Protein AF-A0A177B8I1-F1 (afdb_monomer)

InterPro domains:
  IPR033192 Outer dynein arm-docking complex subunit 3 [PTHR46518] (10-531)

Structure (mmCIF, N/CA/C/O backbone):
data_AF-A0A177B8I1-F1
#
_entry.id   AF-A0A177B8I1-F1
#
loop_
_atom_site.group_PDB
_atom_site.id
_atom_site.type_symbol
_atom_site.label_atom_id
_atom_site.label_alt_id
_atom_site.label_comp_id
_atom_site.label_asym_id
_atom_site.label_entity_id
_atom_site.label_seq_id
_atom_site.pdbx_PDB_ins_code
_atom_site.Cartn_x
_atom_site.Cartn_y
_atom_site.Cartn_z
_atom_site.occupancy
_atom_site.B_iso_or_equiv
_atom_site.auth_seq_id
_atom_site.auth_comp_id
_atom_site.auth_asym_id
_atom_site.auth_atom_id
_atom_site.pdbx_PDB_model_num
ATOM 1 N N . MET A 1 1 ? -102.231 37.645 152.349 1.00 47.62 1 MET A N 1
ATOM 2 C CA . MET A 1 1 ? -101.319 37.642 151.177 1.00 47.62 1 MET A CA 1
ATOM 3 C C . MET A 1 1 ? -100.326 36.458 151.136 1.00 47.62 1 MET A C 1
ATOM 5 O O . MET A 1 1 ? -99.323 36.557 150.443 1.00 47.62 1 MET A O 1
ATOM 9 N N . SER A 1 2 ? -100.588 35.316 151.796 1.00 53.34 2 SER A N 1
ATOM 10 C CA . SER A 1 2 ? -99.639 34.175 151.809 1.00 53.34 2 SER A CA 1
ATOM 11 C C . SER A 1 2 ? -99.959 33.073 150.774 1.00 53.34 2 SER A C 1
ATOM 13 O O . SER A 1 2 ? -99.051 32.475 150.206 1.00 53.34 2 SER A O 1
ATOM 15 N N . ASN A 1 3 ? -101.238 32.860 150.429 1.00 55.94 3 ASN A N 1
ATOM 16 C CA . ASN A 1 3 ? -101.653 31.723 149.586 1.00 55.94 3 ASN A CA 1
ATOM 17 C C . ASN A 1 3 ? -101.372 31.876 148.077 1.00 55.94 3 ASN A C 1
ATOM 19 O O . ASN A 1 3 ? -101.178 30.876 147.391 1.00 55.94 3 ASN A O 1
ATOM 23 N N . THR A 1 4 ? -101.290 33.097 147.540 1.00 59.88 4 THR A N 1
ATOM 24 C CA . THR A 1 4 ? -101.084 33.319 146.093 1.00 59.88 4 THR A CA 1
ATOM 25 C C . THR A 1 4 ? -99.633 33.100 145.658 1.00 59.88 4 THR A C 1
ATOM 27 O O . THR A 1 4 ? -99.388 32.581 144.574 1.00 59.88 4 THR A O 1
ATOM 30 N N . LYS A 1 5 ? -98.654 33.430 146.516 1.00 60.97 5 LYS A N 1
ATOM 31 C CA . LYS A 1 5 ? -97.228 33.179 146.235 1.00 60.97 5 LYS A CA 1
ATOM 32 C C . LYS A 1 5 ? -96.884 31.691 146.293 1.00 60.97 5 LYS A C 1
ATOM 34 O O . LYS A 1 5 ? -96.069 31.237 145.497 1.00 60.97 5 LYS A O 1
ATOM 39 N N . LEU A 1 6 ? -97.528 30.938 147.187 1.00 66.31 6 LEU A N 1
ATOM 40 C CA . LEU A 1 6 ? -97.308 29.498 147.311 1.00 66.31 6 LEU A CA 1
ATOM 41 C C . LEU A 1 6 ? -97.812 28.741 146.071 1.00 66.31 6 LEU A C 1
ATOM 43 O O . LEU A 1 6 ? -97.092 27.900 145.550 1.00 66.31 6 LEU A O 1
ATOM 47 N N . SER A 1 7 ? -98.986 29.099 145.537 1.00 69.19 7 SER A N 1
ATOM 48 C CA . SER A 1 7 ? -99.548 28.477 144.324 1.00 69.19 7 SER A CA 1
ATOM 49 C C . SER A 1 7 ? -98.682 28.704 143.072 1.00 69.19 7 SER A C 1
ATOM 51 O O . SER A 1 7 ? -98.371 27.760 142.347 1.00 69.19 7 SER A O 1
ATOM 53 N N . VAL A 1 8 ? -98.190 29.933 142.866 1.00 73.94 8 VAL A N 1
ATOM 54 C CA . VAL A 1 8 ? -97.288 30.261 141.742 1.00 73.94 8 VAL A CA 1
ATOM 55 C C . VAL A 1 8 ? -95.940 29.542 141.872 1.00 73.94 8 VAL A C 1
ATOM 57 O O . VAL A 1 8 ? -95.380 29.088 140.876 1.00 73.94 8 VAL A O 1
ATOM 60 N N . LEU A 1 9 ? -95.419 29.395 143.095 1.00 71.88 9 LEU A N 1
ATOM 61 C CA . LEU A 1 9 ? -94.198 28.625 143.349 1.00 71.88 9 LEU A CA 1
ATOM 62 C C . LEU A 1 9 ? -94.399 27.127 143.095 1.00 71.88 9 LEU A C 1
ATOM 64 O O . LEU A 1 9 ? -93.508 26.493 142.538 1.00 71.88 9 LEU A O 1
ATOM 68 N N . VAL A 1 10 ? -95.560 26.568 143.445 1.00 76.62 10 VAL A N 1
ATOM 69 C CA . VAL A 1 10 ? -95.892 25.161 143.171 1.00 76.62 10 VAL A CA 1
ATOM 70 C C . VAL A 1 10 ? -96.013 24.908 141.667 1.00 76.62 10 VAL A C 1
ATOM 72 O O . VAL A 1 10 ? -95.367 23.985 141.176 1.00 76.62 10 VAL A O 1
ATOM 75 N N . GLN A 1 11 ? -96.719 25.761 140.915 1.00 78.19 11 GLN A N 1
ATOM 76 C CA . GLN A 1 11 ? -96.788 25.656 139.449 1.00 78.19 11 GLN A CA 1
ATOM 77 C C . GLN A 1 11 ? -95.408 25.779 138.794 1.00 78.19 11 GLN A C 1
ATOM 79 O O . GLN A 1 11 ? -95.063 24.978 137.930 1.00 78.19 11 GLN A O 1
ATOM 84 N N . LYS A 1 12 ? -94.569 26.719 139.248 1.00 78.12 12 LYS A N 1
ATOM 85 C CA . LYS A 1 12 ? -93.207 26.889 138.720 1.00 78.12 12 LYS A CA 1
ATOM 86 C C . LYS A 1 12 ? -92.298 25.705 139.059 1.00 78.12 12 LYS A C 1
ATOM 88 O O . LYS A 1 12 ? -91.465 25.315 138.246 1.00 78.12 12 LYS A O 1
ATOM 93 N N . CYS A 1 13 ? -92.478 25.091 140.228 1.00 78.75 13 CYS A N 1
ATOM 94 C CA . CYS A 1 13 ? -91.818 23.838 140.588 1.00 78.75 13 CYS A CA 1
ATOM 95 C C . CYS A 1 13 ? -92.306 22.658 139.735 1.00 78.75 13 CYS A C 1
ATOM 97 O O . CYS A 1 13 ? -91.494 21.821 139.354 1.00 78.75 13 CYS A O 1
ATOM 99 N N . GLU A 1 14 ? -93.596 22.573 139.408 1.00 81.00 14 GLU A N 1
ATOM 100 C CA . GLU A 1 14 ? -94.132 21.541 138.512 1.00 81.00 14 GLU A CA 1
ATOM 101 C C . GLU A 1 14 ? -93.673 21.723 137.061 1.00 81.00 14 GLU A C 1
ATOM 103 O O . GLU A 1 14 ? -93.319 20.743 136.407 1.00 81.00 14 GLU A O 1
ATOM 108 N N . GLU A 1 15 ? -93.604 22.958 136.564 1.00 81.88 15 GLU A N 1
ATOM 109 C CA . GLU A 1 15 ? -93.027 23.276 135.255 1.00 81.88 15 GLU A CA 1
ATOM 110 C C . GLU A 1 15 ? -91.533 22.949 135.200 1.00 81.88 15 GLU A C 1
ATOM 112 O O . GLU A 1 15 ? -91.078 22.330 134.239 1.00 81.88 15 GLU A O 1
ATOM 117 N N . LEU A 1 16 ? -90.767 23.293 136.244 1.00 82.25 16 LEU A N 1
ATOM 118 C CA . LEU A 1 16 ? -89.354 22.918 136.348 1.00 82.25 16 LEU A CA 1
ATOM 119 C C . LEU A 1 16 ? -89.175 21.399 136.420 1.00 82.25 16 LEU A C 1
ATOM 121 O O . LEU A 1 16 ? -88.268 20.881 135.776 1.00 82.25 16 LEU A O 1
ATOM 125 N N . LYS A 1 17 ? -90.058 20.678 137.122 1.00 80.81 17 LYS A N 1
ATOM 126 C CA . LYS A 1 17 ? -90.071 19.207 137.133 1.00 80.81 17 LYS A CA 1
ATOM 127 C C . LYS A 1 17 ? -90.375 18.633 135.750 1.00 80.81 17 LYS A C 1
ATOM 129 O O . LYS A 1 17 ? -89.645 17.761 135.300 1.00 80.81 17 LYS A O 1
ATOM 134 N N . LYS A 1 18 ? -91.389 19.140 135.039 1.00 84.06 18 LYS A N 1
ATOM 135 C CA . LYS A 1 18 ? -91.698 18.716 133.659 1.00 84.06 18 LYS A CA 1
ATOM 136 C C . LYS A 1 18 ? -90.541 19.009 132.704 1.00 84.06 18 LYS A C 1
ATOM 138 O O . LYS A 1 18 ? -90.210 18.163 131.882 1.00 84.06 18 LYS A O 1
ATOM 143 N N . LYS A 1 19 ? -89.890 20.168 132.842 1.00 84.06 19 LYS A N 1
ATOM 144 C CA . LYS A 1 19 ? -88.705 20.532 132.055 1.00 84.06 19 LYS A CA 1
ATOM 145 C C . LYS A 1 19 ? -87.503 19.647 132.386 1.00 84.06 19 LYS A C 1
ATOM 147 O O . LYS A 1 19 ? -86.790 19.262 131.469 1.00 84.06 19 LYS A O 1
ATOM 152 N N . MET A 1 20 ? -87.300 19.289 133.656 1.00 82.69 20 MET A N 1
ATOM 153 C CA . MET A 1 20 ? -86.293 18.302 134.059 1.00 82.69 20 MET A CA 1
ATOM 154 C C . MET A 1 20 ? -86.569 16.944 133.419 1.00 82.69 20 MET A C 1
ATOM 156 O O . MET A 1 20 ? -85.675 16.406 132.785 1.00 82.69 20 MET A O 1
ATOM 160 N N . VAL A 1 21 ? -87.803 16.440 133.503 1.00 84.75 21 VAL A N 1
ATOM 161 C CA . VAL A 1 21 ? -88.192 15.153 132.902 1.00 84.75 21 VAL A CA 1
ATOM 162 C C . VAL A 1 21 ? -88.019 15.170 131.381 1.00 84.75 21 VAL A C 1
ATOM 164 O O . VAL A 1 21 ? -87.551 14.188 130.815 1.00 84.75 21 VAL A O 1
ATOM 167 N N . LEU A 1 22 ? -88.334 16.285 130.712 1.00 85.81 22 LEU A N 1
ATOM 168 C CA . LEU A 1 22 ? -88.109 16.435 129.273 1.00 85.81 22 LEU A CA 1
ATOM 169 C C . LEU A 1 22 ? -86.611 16.453 128.936 1.00 85.81 22 LEU A C 1
ATOM 171 O O . LEU A 1 22 ? -86.190 15.727 128.048 1.00 85.81 22 LEU A O 1
ATOM 175 N N . MET A 1 23 ? -85.792 17.214 129.674 1.00 85.44 23 MET A N 1
ATOM 176 C CA . MET A 1 23 ? -84.340 17.234 129.455 1.00 85.44 23 MET A CA 1
ATOM 177 C C . MET A 1 23 ? -83.677 15.898 129.799 1.00 85.44 23 MET A C 1
ATOM 179 O O . MET A 1 23 ? -82.698 15.525 129.163 1.00 85.44 23 MET A O 1
ATOM 183 N N . GLU A 1 24 ? -84.186 15.167 130.789 1.00 84.06 24 GLU A N 1
ATOM 184 C CA . GLU A 1 24 ? -83.748 13.806 131.103 1.00 84.06 24 GLU A CA 1
ATOM 185 C C . GLU A 1 24 ? -84.163 12.823 130.003 1.00 84.06 24 GLU A C 1
ATOM 187 O O . GLU A 1 24 ? -83.359 11.970 129.629 1.00 84.06 24 GLU A O 1
ATOM 192 N N . GLY A 1 25 ? -85.365 12.978 129.439 1.00 87.12 25 GLY A N 1
ATOM 193 C CA . GLY A 1 25 ? -85.848 12.228 128.280 1.00 87.12 25 GLY A CA 1
ATOM 194 C C . GLY A 1 25 ? -85.022 12.490 127.022 1.00 87.12 25 GLY A C 1
ATOM 195 O O . GLY A 1 25 ? -84.563 11.539 126.397 1.00 87.12 25 GLY A O 1
ATOM 196 N N . ASP A 1 26 ? -84.746 13.755 126.704 1.00 85.88 26 ASP A N 1
ATOM 197 C CA . ASP A 1 26 ? -83.891 14.153 125.585 1.00 85.88 26 ASP A CA 1
ATOM 198 C C . ASP A 1 26 ? -82.463 13.662 125.801 1.00 85.88 26 ASP A C 1
ATOM 200 O O . ASP A 1 26 ? -81.885 13.039 124.918 1.00 85.88 26 ASP A O 1
ATOM 204 N N . ARG A 1 27 ? -81.889 13.859 126.996 1.00 85.12 27 ARG A N 1
ATOM 205 C CA . ARG A 1 27 ? -80.549 13.357 127.330 1.00 85.12 27 ARG A CA 1
ATOM 206 C C . ARG A 1 27 ? -80.482 11.840 127.164 1.00 85.12 27 ARG A C 1
ATOM 208 O O . ARG A 1 27 ? -79.514 11.341 126.596 1.00 85.12 27 ARG A O 1
ATOM 215 N N . LYS A 1 28 ? -81.509 11.113 127.609 1.00 89.12 28 LYS A N 1
ATOM 216 C CA . LYS A 1 28 ? -81.622 9.665 127.424 1.00 89.12 28 LYS A CA 1
ATOM 217 C C . LYS A 1 28 ? -81.741 9.289 125.943 1.00 89.12 28 LYS A C 1
ATOM 219 O O . LYS A 1 28 ? -80.980 8.439 125.502 1.00 89.12 28 LYS A O 1
ATOM 224 N N . ALA A 1 29 ? -82.588 9.961 125.165 1.00 85.62 29 ALA A N 1
ATOM 225 C CA . ALA A 1 29 ? -82.744 9.726 123.730 1.00 85.62 29 ALA A CA 1
ATOM 226 C C . ALA A 1 29 ? -81.465 10.047 122.934 1.00 85.62 29 ALA A C 1
ATOM 228 O O . ALA A 1 29 ? -81.100 9.296 122.036 1.00 85.62 29 ALA A O 1
ATOM 229 N N . PHE A 1 30 ? -80.736 11.112 123.286 1.00 87.12 30 PHE A N 1
ATOM 230 C CA . PHE A 1 30 ? -79.438 11.445 122.693 1.00 87.12 30 PHE A CA 1
ATOM 231 C C . PHE A 1 30 ? -78.379 10.385 123.010 1.00 87.12 30 PHE A C 1
ATOM 233 O O . PHE A 1 30 ? -77.627 9.998 122.114 1.00 87.12 30 PHE A O 1
ATOM 240 N N . TYR A 1 31 ? -78.317 9.889 124.252 1.00 88.94 31 TYR A N 1
ATOM 241 C CA . TYR A 1 31 ? -77.415 8.788 124.597 1.00 88.94 31 TYR A CA 1
ATOM 242 C C . TYR A 1 31 ? -77.803 7.491 123.891 1.00 88.94 31 TYR A C 1
ATOM 244 O O . TYR A 1 31 ? -76.930 6.836 123.335 1.00 88.94 31 TYR A O 1
ATOM 252 N N . GLU A 1 32 ? -79.088 7.140 123.854 1.00 89.06 32 GLU A N 1
ATOM 253 C CA . GLU A 1 32 ? -79.581 5.946 123.164 1.00 89.06 32 GLU A CA 1
ATOM 254 C C . GLU A 1 32 ? -79.345 6.026 121.649 1.00 89.06 32 GLU A C 1
ATOM 256 O O . GLU A 1 32 ? -78.903 5.046 121.053 1.00 89.06 32 GLU A O 1
ATOM 261 N N . ASN A 1 33 ? -79.546 7.192 121.025 1.00 89.31 33 ASN A N 1
ATOM 262 C CA . ASN A 1 33 ? -79.252 7.401 119.607 1.00 89.31 33 ASN A CA 1
ATOM 263 C C . ASN A 1 33 ? -77.741 7.362 119.324 1.00 89.31 33 ASN A C 1
ATOM 265 O O . ASN A 1 33 ? -77.325 6.753 118.345 1.00 89.31 33 ASN A O 1
ATOM 269 N N . SER A 1 34 ? -76.906 7.940 120.197 1.00 88.56 34 SER A N 1
ATOM 270 C CA . SER A 1 34 ? -75.441 7.865 120.082 1.00 88.56 34 SER A CA 1
ATOM 271 C C . SER A 1 34 ? -74.924 6.434 120.262 1.00 88.56 34 SER A C 1
ATOM 273 O O . SER A 1 34 ? -74.104 5.974 119.473 1.00 88.56 34 SER A O 1
ATOM 275 N N . GLU A 1 35 ? -75.437 5.686 121.242 1.00 89.94 35 GLU A N 1
ATOM 276 C CA . GLU A 1 35 ? -75.142 4.259 121.431 1.00 89.94 35 GLU A CA 1
ATOM 277 C C . GLU A 1 35 ? -75.588 3.435 120.215 1.00 89.94 35 GLU A C 1
ATOM 279 O O . GLU A 1 35 ? -74.847 2.573 119.730 1.00 89.94 35 GLU A O 1
ATOM 284 N N . TRP A 1 36 ? -76.770 3.727 119.667 1.00 90.38 36 TRP A N 1
ATOM 285 C CA . TRP A 1 36 ? -77.280 3.073 118.465 1.00 90.38 36 TRP A CA 1
ATOM 286 C C . TRP A 1 36 ? -76.425 3.383 117.227 1.00 90.38 36 TRP A C 1
ATOM 288 O O . TRP A 1 36 ? -76.052 2.461 116.497 1.00 90.38 36 TRP A O 1
ATOM 298 N N . GLU A 1 37 ? -76.038 4.642 117.009 1.00 90.81 37 GLU A N 1
ATOM 299 C CA . GLU A 1 37 ? -75.135 5.047 115.927 1.00 90.81 37 GLU A CA 1
ATOM 300 C C . GLU A 1 37 ? -73.736 4.453 116.097 1.00 90.81 37 GLU A C 1
ATOM 302 O O . GLU A 1 37 ? -73.157 3.958 115.130 1.00 90.81 37 GLU A O 1
ATOM 307 N N . GLN A 1 38 ? -73.197 4.417 117.317 1.00 90.50 38 GLN A N 1
ATOM 308 C CA . GLN A 1 38 ? -71.925 3.757 117.611 1.00 90.50 38 GLN A CA 1
ATOM 309 C C . GLN A 1 38 ? -71.992 2.260 117.320 1.00 90.50 38 GLN A C 1
ATOM 311 O O . GLN A 1 38 ? -71.050 1.706 116.750 1.00 90.50 38 GLN A O 1
ATOM 316 N N . LYS A 1 39 ? -73.097 1.596 117.669 1.00 92.88 39 LYS A N 1
ATOM 317 C CA . LYS A 1 39 ? -73.315 0.183 117.349 1.00 92.88 39 LYS A CA 1
ATOM 318 C C . LYS A 1 39 ? -73.403 -0.032 115.839 1.00 92.88 39 LYS A C 1
ATOM 320 O O . LYS A 1 39 ? -72.688 -0.877 115.306 1.00 92.88 39 LYS A O 1
ATOM 325 N N . LYS A 1 40 ? -74.172 0.798 115.130 1.00 94.12 40 LYS A N 1
ATOM 326 C CA . LYS A 1 40 ? -74.269 0.776 113.664 1.00 94.12 40 LYS A CA 1
ATOM 327 C C . LYS A 1 40 ? -72.909 1.012 112.998 1.00 94.12 40 LYS A C 1
ATOM 329 O O . LYS A 1 40 ? -72.572 0.306 112.051 1.00 94.12 40 LYS A O 1
ATOM 334 N N . ASN A 1 41 ? -72.105 1.943 113.509 1.00 91.19 41 ASN A N 1
ATOM 335 C CA . ASN A 1 41 ? -70.758 2.227 113.012 1.00 91.19 41 ASN A CA 1
ATOM 336 C C . ASN A 1 41 ? -69.775 1.081 113.302 1.00 91.19 41 ASN A C 1
ATOM 338 O O . ASN A 1 41 ? -68.964 0.723 112.448 1.00 91.19 41 ASN A O 1
ATOM 342 N N . LYS A 1 42 ? -69.860 0.441 114.474 1.00 94.44 42 LYS A N 1
ATOM 343 C CA . LYS A 1 42 ? -69.093 -0.781 114.776 1.00 94.44 42 LYS A CA 1
ATOM 344 C C . LYS A 1 42 ? -69.463 -1.920 113.819 1.00 94.44 42 LYS A C 1
ATOM 346 O O . LYS A 1 42 ? -68.570 -2.613 113.322 1.00 94.44 42 LYS A O 1
ATOM 351 N N . ASP A 1 43 ? -70.744 -2.069 113.492 1.00 93.50 43 ASP A N 1
ATOM 352 C CA . ASP A 1 43 ? -71.223 -3.070 112.535 1.00 93.50 43 ASP A CA 1
ATOM 353 C C . ASP A 1 43 ? -70.767 -2.765 111.099 1.00 93.50 43 ASP A C 1
ATOM 355 O O . ASP A 1 43 ? -70.348 -3.675 110.378 1.00 93.50 43 ASP A O 1
ATOM 359 N N . THR A 1 44 ? -70.789 -1.500 110.658 1.00 94.00 44 THR A N 1
ATOM 360 C CA . THR A 1 44 ? -70.296 -1.118 109.320 1.00 94.00 44 THR A CA 1
ATOM 361 C C . THR A 1 44 ? -68.789 -1.310 109.195 1.00 94.00 44 THR A C 1
ATOM 363 O O . THR A 1 44 ? -68.344 -1.882 108.199 1.00 94.00 44 THR A O 1
ATOM 366 N N . ILE A 1 45 ? -68.000 -0.933 110.207 1.00 93.38 45 ILE A N 1
ATOM 367 C CA . ILE A 1 45 ? -66.553 -1.197 110.247 1.00 93.38 45 ILE A CA 1
ATOM 368 C C . ILE A 1 45 ? -66.282 -2.703 110.182 1.00 93.38 45 ILE A C 1
ATOM 370 O O . ILE A 1 45 ? -65.408 -3.138 109.431 1.00 93.38 45 ILE A O 1
ATOM 374 N N . SER A 1 46 ? -67.046 -3.514 110.915 1.00 93.12 46 SER A N 1
ATOM 375 C CA . SER A 1 46 ? -66.902 -4.974 110.889 1.00 93.12 46 SER A CA 1
ATOM 376 C C . SER A 1 46 ? -67.208 -5.547 109.501 1.00 93.12 46 SER A C 1
ATOM 378 O O . SER A 1 46 ? -66.423 -6.335 108.973 1.00 93.12 46 SER A O 1
ATOM 380 N N . LYS A 1 47 ? -68.281 -5.080 108.849 1.00 93.50 47 LYS A N 1
ATOM 381 C CA . LYS A 1 47 ? -68.616 -5.453 107.463 1.00 93.50 47 LYS A CA 1
ATOM 382 C C . LYS A 1 47 ? -67.531 -5.031 106.468 1.00 93.50 47 LYS A C 1
ATOM 384 O O . LYS A 1 47 ? -67.180 -5.813 105.590 1.00 93.50 47 LYS A O 1
ATOM 389 N N . LEU A 1 48 ? -66.974 -3.825 106.599 1.00 93.06 48 LEU A N 1
ATOM 390 C CA . LEU A 1 48 ? -65.892 -3.342 105.734 1.00 93.06 48 LEU A CA 1
ATOM 391 C C . LEU A 1 48 ? -64.602 -4.140 105.931 1.00 93.06 48 LEU A C 1
ATOM 393 O O . LEU A 1 48 ? -63.953 -4.484 104.949 1.00 93.06 48 LEU A O 1
ATOM 397 N N . ARG A 1 49 ? -64.254 -4.499 107.171 1.00 93.56 49 ARG A N 1
ATOM 398 C CA . ARG A 1 49 ? -63.110 -5.379 107.461 1.00 93.56 49 ARG A CA 1
ATOM 399 C C . ARG A 1 49 ? -63.296 -6.768 106.859 1.00 93.56 49 ARG A C 1
ATOM 401 O O . ARG A 1 49 ? -62.341 -7.315 106.314 1.00 93.56 49 ARG A O 1
ATOM 408 N N . MET A 1 50 ? -64.512 -7.316 106.912 1.00 93.25 50 MET A N 1
ATOM 409 C CA . MET A 1 50 ? -64.835 -8.585 106.251 1.00 93.25 50 MET A CA 1
ATOM 410 C C . MET A 1 50 ? -64.684 -8.484 104.733 1.00 93.25 50 MET A C 1
ATOM 412 O O . MET A 1 50 ? -63.950 -9.282 104.161 1.00 93.25 50 MET A O 1
ATOM 416 N N . LYS A 1 51 ? -65.259 -7.452 104.099 1.00 93.56 51 LYS A N 1
ATOM 417 C CA . LYS A 1 51 ? -65.101 -7.207 102.654 1.00 93.56 51 LYS A CA 1
ATOM 418 C C . LYS A 1 51 ? -63.647 -6.979 102.247 1.00 93.56 51 LYS A C 1
ATOM 420 O O . LYS A 1 51 ? -63.215 -7.472 101.216 1.00 93.56 51 LYS A O 1
ATOM 425 N N . TYR A 1 52 ? -62.871 -6.253 103.049 1.00 92.00 52 TYR A N 1
ATOM 426 C CA . TYR A 1 52 ? -61.447 -6.055 102.788 1.00 92.00 52 TYR A CA 1
ATOM 427 C C . TYR A 1 52 ? -60.681 -7.380 102.850 1.00 92.00 52 TYR A C 1
ATOM 429 O O . TYR A 1 52 ? -59.887 -7.670 101.958 1.00 92.00 52 TYR A O 1
ATOM 437 N N . LYS A 1 53 ? -60.952 -8.212 103.865 1.00 93.62 53 LYS A N 1
ATOM 438 C CA . LYS A 1 53 ? -60.357 -9.548 103.991 1.00 93.62 53 LYS A CA 1
ATOM 439 C C . LYS A 1 53 ? -60.746 -10.448 102.815 1.00 93.62 53 LYS A C 1
ATOM 441 O O . LYS A 1 53 ? -59.891 -11.156 102.297 1.00 93.62 53 LYS A O 1
ATOM 446 N N . GLU A 1 54 ? -61.997 -10.379 102.372 1.00 93.56 54 GLU A N 1
ATOM 447 C CA . GLU A 1 54 ? -62.508 -11.104 101.206 1.00 93.56 54 GLU A CA 1
ATOM 448 C C . GLU A 1 54 ? -61.828 -10.648 99.907 1.00 93.56 54 GLU A C 1
ATOM 450 O O . GLU A 1 54 ? -61.318 -11.475 99.161 1.00 93.56 54 GLU A O 1
ATOM 455 N N . ILE A 1 55 ? -61.720 -9.338 99.659 1.00 91.56 55 ILE A N 1
ATOM 456 C CA . ILE A 1 55 ? -61.018 -8.791 98.485 1.00 91.56 55 ILE A CA 1
ATOM 457 C C . ILE A 1 55 ? -59.531 -9.157 98.515 1.00 91.56 55 ILE A C 1
ATOM 459 O O . ILE A 1 55 ? -58.963 -9.506 97.480 1.00 91.56 55 ILE A O 1
ATOM 463 N N . TYR A 1 56 ? -58.893 -9.104 99.685 1.00 88.94 56 TYR A N 1
ATOM 464 C CA . TYR A 1 56 ? -57.499 -9.507 99.847 1.00 88.94 56 TYR A CA 1
ATOM 465 C C . TYR A 1 56 ? -57.308 -10.999 99.551 1.00 88.94 56 TYR A C 1
ATOM 467 O O . TYR A 1 56 ? -56.374 -11.363 98.837 1.00 88.94 56 TYR A O 1
ATOM 475 N N . HIS A 1 57 ? -58.210 -11.852 100.046 1.00 89.56 57 HIS A N 1
ATOM 476 C CA . HIS A 1 57 ? -58.190 -13.286 99.769 1.00 89.56 57 HIS A CA 1
ATOM 477 C C . HIS A 1 57 ? -58.411 -13.567 98.279 1.00 89.56 57 HIS A C 1
ATOM 479 O O . HIS A 1 57 ? -57.561 -14.192 97.657 1.00 89.56 57 HIS A O 1
ATOM 485 N N . ASN A 1 58 ? -59.441 -12.968 97.674 1.00 89.50 58 ASN A N 1
ATOM 486 C CA . ASN A 1 58 ? -59.726 -13.081 96.243 1.00 89.50 58 ASN A CA 1
ATOM 487 C C . ASN A 1 58 ? -58.554 -12.605 95.372 1.00 89.50 58 ASN A C 1
ATOM 489 O O . ASN A 1 58 ? -58.267 -13.196 94.334 1.00 89.50 58 ASN A O 1
ATOM 493 N N . ARG A 1 59 ? -57.854 -11.536 95.774 1.00 86.06 59 ARG A N 1
ATOM 494 C CA . ARG A 1 59 ? -56.640 -11.080 95.085 1.00 86.06 59 ARG A CA 1
ATOM 495 C C . ARG A 1 59 ? -55.512 -12.101 95.220 1.00 86.06 59 ARG A C 1
ATOM 497 O O . ARG A 1 59 ? -54.857 -12.389 94.225 1.00 86.06 59 ARG A O 1
ATOM 504 N N . ALA A 1 60 ? -55.281 -12.635 96.417 1.00 85.50 60 ALA A N 1
ATOM 505 C CA . ALA A 1 60 ? -54.252 -13.644 96.647 1.00 85.50 60 ALA A CA 1
ATOM 506 C C . ALA A 1 60 ? -54.529 -14.934 95.857 1.00 85.50 60 ALA A C 1
ATOM 508 O O . ALA A 1 60 ? -53.606 -15.483 95.262 1.00 85.50 60 ALA A O 1
ATOM 509 N N . ASP A 1 61 ? -55.785 -15.374 95.792 1.00 87.50 61 ASP A N 1
ATOM 510 C CA . ASP A 1 61 ? -56.186 -16.572 95.053 1.00 87.50 61 ASP A CA 1
ATOM 511 C C . ASP A 1 61 ? -56.044 -16.374 93.542 1.00 87.50 61 ASP A C 1
ATOM 513 O O . ASP A 1 61 ? -55.483 -17.233 92.868 1.00 87.50 61 ASP A O 1
ATOM 517 N N . LYS A 1 62 ? -56.429 -15.205 93.008 1.00 85.38 62 LYS A N 1
ATOM 518 C CA . LYS A 1 62 ? -56.170 -14.858 91.600 1.00 85.38 62 LYS A CA 1
ATOM 519 C C . LYS A 1 62 ? -54.676 -14.796 91.278 1.00 85.38 62 LYS A C 1
ATOM 521 O O . LYS A 1 62 ? -54.264 -15.305 90.247 1.00 85.38 62 LYS A O 1
ATOM 526 N N . MET A 1 63 ? -53.848 -14.234 92.163 1.00 82.44 63 MET A N 1
ATOM 527 C CA . MET A 1 63 ? -52.392 -14.207 91.959 1.00 82.44 63 MET A CA 1
ATOM 528 C C . MET A 1 63 ? -51.761 -15.605 92.027 1.00 82.44 63 MET A C 1
ATOM 530 O O . MET A 1 63 ? -50.802 -15.868 91.307 1.00 82.44 63 MET A O 1
ATOM 534 N N . LYS A 1 64 ? -52.291 -16.511 92.860 1.00 83.62 64 LYS A N 1
ATOM 535 C CA . LYS A 1 64 ? -51.871 -17.921 92.878 1.00 83.62 64 LYS A CA 1
ATOM 536 C C . LYS A 1 64 ? -52.288 -18.652 91.606 1.00 83.62 64 LYS A C 1
ATOM 538 O O . LYS A 1 64 ? -51.447 -19.317 91.015 1.00 83.62 64 LYS A O 1
ATOM 543 N N . ALA A 1 65 ? -53.534 -18.481 91.164 1.00 84.31 65 ALA A N 1
ATOM 544 C CA . ALA A 1 65 ? -54.028 -19.065 89.920 1.00 84.31 65 ALA A CA 1
ATOM 545 C C . ALA A 1 65 ? -53.207 -18.583 88.711 1.00 84.31 65 ALA A C 1
ATOM 547 O O . ALA A 1 65 ? -52.770 -19.398 87.903 1.00 84.31 65 ALA A O 1
ATOM 548 N N . ASP A 1 66 ? -52.904 -17.283 88.633 1.00 83.62 66 ASP A N 1
ATOM 549 C CA . ASP A 1 66 ? -52.018 -16.722 87.608 1.00 83.62 66 ASP A CA 1
ATOM 550 C C . ASP A 1 66 ? -50.611 -17.340 87.677 1.00 83.62 66 ASP A C 1
ATOM 552 O O . ASP A 1 66 ? -50.050 -17.727 86.653 1.00 83.62 66 ASP A O 1
ATOM 556 N N . ALA A 1 67 ? -50.036 -17.486 88.876 1.00 81.38 67 ALA A N 1
ATOM 557 C CA . ALA A 1 67 ? -48.719 -18.098 89.055 1.00 81.38 67 ALA A CA 1
ATOM 558 C C . ALA A 1 67 ? -48.694 -19.588 88.661 1.00 81.38 67 ALA A C 1
ATOM 560 O O . ALA A 1 67 ? -47.705 -20.054 88.089 1.00 81.38 67 ALA A O 1
ATOM 561 N N . GLU A 1 68 ? -49.768 -20.333 88.929 1.00 83.19 68 GLU A N 1
ATOM 562 C CA . GLU A 1 68 ? -49.934 -21.727 88.503 1.00 83.19 68 GLU A CA 1
ATOM 563 C C . GLU A 1 68 ? -50.081 -21.839 86.981 1.00 83.19 68 GLU A C 1
ATOM 565 O O . GLU A 1 68 ? -49.389 -22.647 86.359 1.00 83.19 68 GLU A O 1
ATOM 570 N N . LEU A 1 69 ? -50.893 -20.978 86.360 1.00 82.94 69 LEU A N 1
ATOM 571 C CA . LEU A 1 69 ? -51.046 -20.917 84.903 1.00 82.94 69 LEU A CA 1
ATOM 572 C C . LEU A 1 69 ? -49.722 -20.591 84.202 1.00 82.94 69 LEU A C 1
ATOM 574 O O . LEU A 1 69 ? -49.354 -21.274 83.244 1.00 82.94 69 LEU A O 1
ATOM 578 N N . ILE A 1 70 ? -48.972 -19.604 84.703 1.00 82.50 70 ILE A N 1
ATOM 579 C CA . ILE A 1 70 ? -47.634 -19.256 84.199 1.00 82.50 70 ILE A CA 1
ATOM 580 C C . ILE A 1 70 ? -46.672 -20.439 84.385 1.00 82.50 70 ILE A C 1
ATOM 582 O O . ILE A 1 70 ? -45.912 -20.773 83.479 1.00 82.50 70 ILE A O 1
ATOM 586 N N . SER A 1 71 ? -46.713 -21.105 85.542 1.00 81.00 71 SER A N 1
ATOM 587 C CA . SER A 1 71 ? -45.850 -22.250 85.852 1.00 81.00 71 SER A CA 1
ATOM 588 C C . SER A 1 71 ? -46.091 -23.453 84.939 1.00 81.00 71 SER A C 1
ATOM 590 O O . SER A 1 71 ? -45.118 -24.125 84.585 1.00 81.00 71 SER A O 1
ATOM 592 N N . ASN A 1 72 ? -47.352 -23.720 84.591 1.00 83.06 72 ASN A N 1
ATOM 593 C CA . ASN A 1 72 ? -47.753 -24.828 83.726 1.00 83.06 72 ASN A CA 1
ATOM 594 C C . ASN A 1 72 ? -47.490 -24.515 82.249 1.00 83.06 72 ASN A C 1
ATOM 596 O O . ASN A 1 72 ? -46.987 -25.370 81.530 1.00 83.06 72 ASN A O 1
ATOM 600 N N . SER A 1 73 ? -47.769 -23.284 81.808 1.00 80.88 73 SER A N 1
ATOM 601 C CA . SER A 1 73 ? -47.565 -22.870 80.410 1.00 80.88 73 SER A CA 1
ATOM 602 C C . SER A 1 73 ? -46.082 -22.752 80.040 1.00 80.88 73 SER A C 1
ATOM 604 O O . SER A 1 73 ? -45.713 -22.984 78.897 1.00 80.88 73 SER A O 1
ATOM 606 N N . LEU A 1 74 ? -45.222 -22.414 81.009 1.00 79.44 74 LEU A N 1
ATOM 607 C CA . LEU A 1 74 ? -43.766 -22.307 80.841 1.00 79.44 74 LEU A CA 1
ATOM 608 C C . LEU A 1 74 ? -43.021 -23.498 81.464 1.00 79.44 74 LEU A C 1
ATOM 610 O O . LEU A 1 74 ? -41.912 -23.337 81.979 1.00 79.44 74 LEU A O 1
ATOM 614 N N . ALA A 1 75 ? -43.625 -24.689 81.474 1.00 79.31 75 ALA A N 1
ATOM 615 C CA . ALA A 1 75 ? -42.978 -25.889 82.006 1.00 79.31 75 ALA A CA 1
ATOM 616 C C . ALA A 1 75 ? -41.662 -26.208 81.271 1.00 79.31 75 ALA A C 1
ATOM 618 O O . ALA A 1 75 ? -40.668 -26.536 81.920 1.00 79.31 75 ALA A O 1
ATOM 619 N N . ASP A 1 76 ? -41.641 -25.999 79.954 1.00 81.56 76 ASP A N 1
ATOM 620 C CA . ASP A 1 76 ? -40.497 -26.292 79.082 1.00 81.56 76 ASP A CA 1
ATOM 621 C C . ASP A 1 76 ? -39.438 -25.170 79.057 1.00 81.56 76 ASP A C 1
ATOM 623 O O . ASP A 1 76 ? -38.340 -25.359 78.534 1.00 81.56 76 ASP A O 1
ATOM 627 N N . ALA A 1 77 ? -39.731 -24.002 79.647 1.00 78.50 77 ALA A N 1
ATOM 628 C CA . ALA A 1 77 ? -38.893 -22.800 79.590 1.00 78.50 77 ALA A CA 1
ATOM 629 C C . ALA A 1 77 ? -38.524 -22.286 81.003 1.00 78.50 77 ALA A C 1
ATOM 631 O O . ALA A 1 77 ? -39.122 -21.330 81.516 1.00 78.50 77 ALA A O 1
ATOM 632 N N . PRO A 1 78 ? -37.515 -22.891 81.664 1.00 77.00 78 PRO A N 1
ATOM 633 C CA . PRO A 1 78 ? -37.216 -22.639 83.076 1.00 77.00 78 PRO A CA 1
ATOM 634 C C . PRO A 1 78 ? -36.677 -21.229 83.366 1.00 77.00 78 PRO A C 1
ATOM 636 O O . PRO A 1 78 ? -36.870 -20.719 84.473 1.00 77.00 78 PRO A O 1
ATOM 639 N N . GLU A 1 79 ? -36.009 -20.584 82.407 1.00 77.25 79 GLU A N 1
ATOM 640 C CA . GLU A 1 79 ? -35.516 -19.207 82.563 1.00 77.25 79 GLU A CA 1
ATOM 641 C C . GLU A 1 79 ? -36.652 -18.186 82.490 1.00 77.25 79 GLU A C 1
ATOM 643 O O . GLU A 1 79 ? -36.756 -17.299 83.339 1.00 77.25 79 GLU A O 1
ATOM 648 N N . GLU A 1 80 ? -37.566 -18.364 81.540 1.00 74.94 80 GLU A N 1
ATOM 649 C CA . GLU A 1 80 ? -38.727 -17.493 81.370 1.00 74.94 80 GLU A CA 1
ATOM 650 C C . GLU A 1 80 ? -39.678 -17.607 82.561 1.00 74.94 80 GLU A C 1
ATOM 652 O O . GLU A 1 80 ? -40.125 -16.599 83.113 1.00 74.94 80 GLU A O 1
ATOM 657 N N . LYS A 1 81 ? -39.872 -18.827 83.066 1.00 77.88 81 LYS A N 1
ATOM 658 C CA . LYS A 1 81 ? -40.643 -19.102 84.281 1.00 77.88 81 LYS A CA 1
ATOM 659 C C . LYS A 1 81 ? -40.162 -18.301 85.498 1.00 77.88 81 LYS A C 1
ATOM 661 O O . LYS A 1 81 ? -40.983 -17.834 86.291 1.00 77.88 81 LYS A O 1
ATOM 666 N N . LYS A 1 82 ? -38.848 -18.091 85.657 1.00 78.38 82 LYS A N 1
ATOM 667 C CA . LYS A 1 82 ? -38.293 -17.272 86.755 1.00 78.38 82 LYS A CA 1
ATOM 668 C C . LYS A 1 82 ? -38.631 -15.788 86.594 1.00 78.38 82 LYS A C 1
ATOM 670 O O . LYS A 1 82 ? -38.936 -15.131 87.587 1.00 78.38 82 LYS A O 1
ATOM 675 N N . CYS A 1 83 ? -38.627 -15.271 85.367 1.00 76.25 83 CYS A N 1
ATOM 676 C CA . CYS A 1 83 ? -38.907 -13.863 85.072 1.00 76.25 83 CYS A CA 1
ATOM 677 C C . CYS A 1 83 ? -40.371 -13.456 85.321 1.00 76.25 83 CYS A C 1
ATOM 679 O O . CYS A 1 83 ? -40.646 -12.275 85.560 1.00 76.25 83 CYS A O 1
ATOM 681 N N . PHE A 1 84 ? -41.305 -14.413 85.284 1.00 78.50 84 PHE A N 1
ATOM 682 C CA . PHE A 1 84 ? -42.748 -14.147 85.351 1.00 78.50 84 PHE A CA 1
ATOM 683 C C . PHE A 1 84 ? -43.429 -14.579 86.663 1.00 78.50 84 PHE A C 1
ATOM 685 O O . PHE A 1 84 ? -44.594 -14.256 86.867 1.00 78.50 84 PHE A O 1
ATOM 692 N N . LYS A 1 85 ? -42.703 -15.206 87.604 1.00 72.69 85 LYS A N 1
ATOM 693 C CA . LYS A 1 85 ? -43.238 -15.793 88.856 1.00 72.69 85 LYS A CA 1
ATOM 694 C C . LYS A 1 85 ? -44.053 -14.838 89.752 1.00 72.69 85 LYS A C 1
ATOM 696 O O . LYS A 1 85 ? -44.900 -15.298 90.507 1.00 72.69 85 LYS A O 1
ATOM 701 N N . ASN A 1 86 ? -43.804 -13.529 89.669 1.00 75.31 86 ASN A N 1
ATOM 702 C CA . ASN A 1 86 ? -44.446 -12.508 90.511 1.00 75.31 86 ASN A CA 1
ATOM 703 C C . ASN A 1 86 ? -45.263 -11.478 89.707 1.00 75.31 86 ASN A C 1
ATOM 705 O O . ASN A 1 86 ? -45.601 -10.418 90.238 1.00 75.31 86 ASN A O 1
ATOM 709 N N . LYS A 1 87 ? -45.533 -11.738 88.422 1.00 80.75 87 LYS A N 1
ATOM 710 C CA . LYS A 1 87 ? -46.278 -10.818 87.553 1.00 80.75 87 LYS A CA 1
ATOM 711 C C . LYS A 1 87 ? -47.716 -11.308 87.357 1.00 80.75 87 LYS A C 1
ATOM 713 O O . LYS A 1 87 ? -47.927 -12.515 87.299 1.00 80.75 87 LYS A O 1
ATOM 718 N N . PRO A 1 88 ? -48.700 -10.397 87.249 1.00 81.38 88 PRO A N 1
ATOM 719 C CA . PRO A 1 88 ? -50.062 -10.782 86.888 1.00 81.38 88 PRO A CA 1
ATOM 720 C C . PRO A 1 88 ? -50.090 -11.353 85.463 1.00 81.38 88 PRO A C 1
ATOM 722 O O . PRO A 1 88 ? -49.300 -10.927 84.612 1.00 81.38 88 PRO A O 1
ATOM 725 N N . GLY A 1 89 ? -51.010 -12.286 85.201 1.00 80.88 89 GLY A N 1
ATOM 726 C CA . GLY A 1 89 ? -51.026 -13.090 83.971 1.00 80.88 89 GLY A CA 1
ATOM 727 C C . GLY A 1 89 ? -51.013 -12.271 82.675 1.00 80.88 89 GLY A C 1
ATOM 728 O O . GLY A 1 89 ? -50.255 -12.580 81.759 1.00 80.88 89 GLY A O 1
ATOM 729 N N . LEU A 1 90 ? -51.771 -11.171 82.621 1.00 83.62 90 LEU A N 1
ATOM 730 C CA . LEU A 1 90 ? -51.840 -10.297 81.438 1.00 83.62 90 LEU A CA 1
ATOM 731 C C . LEU A 1 90 ? -50.500 -9.617 81.114 1.00 83.62 90 LEU A C 1
ATOM 733 O O . LEU A 1 90 ? -50.084 -9.585 79.962 1.00 83.62 90 LEU A O 1
ATOM 737 N N . ILE A 1 91 ? -49.781 -9.133 82.132 1.00 84.44 91 ILE A N 1
ATOM 738 C CA . ILE A 1 91 ? -48.473 -8.486 81.934 1.00 84.44 91 ILE A CA 1
ATOM 739 C C . ILE A 1 91 ? -47.420 -9.523 81.524 1.00 84.44 91 ILE A C 1
ATOM 741 O O . ILE A 1 91 ? -46.516 -9.221 80.745 1.00 84.44 91 ILE A O 1
ATOM 745 N N . ALA A 1 92 ? -47.513 -10.749 82.049 1.00 84.25 92 ALA A N 1
ATOM 746 C CA . ALA A 1 92 ? -46.641 -11.840 81.625 1.00 84.25 92 ALA A CA 1
ATOM 747 C C . ALA A 1 92 ? -46.867 -12.190 80.144 1.00 84.25 92 ALA A C 1
ATOM 749 O O . ALA A 1 92 ? -45.894 -12.333 79.408 1.00 84.25 92 ALA A O 1
ATOM 750 N N . LEU A 1 93 ? -48.126 -12.243 79.697 1.00 84.94 93 LEU A N 1
ATOM 751 C CA . LEU A 1 93 ? -48.481 -12.509 78.303 1.00 84.94 93 LEU A CA 1
ATOM 752 C C . LEU A 1 93 ? -47.934 -11.440 77.346 1.00 84.94 93 LEU A C 1
ATOM 754 O O . LEU A 1 93 ? -47.315 -11.789 76.344 1.00 84.94 93 LEU A O 1
ATOM 758 N N . ASP A 1 94 ? -48.089 -10.154 77.667 1.00 87.69 94 ASP A N 1
ATOM 759 C CA . ASP A 1 94 ? -47.562 -9.065 76.830 1.00 87.69 94 ASP A CA 1
ATOM 760 C C . ASP A 1 94 ? -46.037 -9.117 76.701 1.00 87.69 94 ASP A C 1
ATOM 762 O O . ASP A 1 94 ? -45.483 -8.907 75.622 1.00 87.69 94 ASP A O 1
ATOM 766 N N . LEU A 1 95 ? -45.337 -9.447 77.787 1.00 85.56 95 LEU A N 1
ATOM 767 C CA . LEU A 1 95 ? -43.883 -9.588 77.767 1.00 85.56 95 LEU A CA 1
ATOM 768 C C . LEU A 1 95 ? -43.424 -10.802 76.954 1.00 85.56 95 LEU A C 1
ATOM 770 O O . LEU A 1 95 ? -42.436 -10.696 76.229 1.00 85.56 95 LEU A O 1
ATOM 774 N N . ILE A 1 96 ? -44.131 -11.930 77.050 1.00 85.94 96 ILE A N 1
ATOM 775 C CA . ILE A 1 96 ? -43.868 -13.115 76.221 1.00 85.94 96 ILE A CA 1
ATOM 776 C C . ILE A 1 96 ? -44.127 -12.788 74.747 1.00 85.94 96 ILE A C 1
ATOM 778 O O . ILE A 1 96 ? -43.298 -13.103 73.898 1.00 85.94 96 ILE A O 1
ATOM 782 N N . ASN A 1 97 ? -45.217 -12.085 74.438 1.00 89.62 97 ASN A N 1
ATOM 783 C CA . ASN A 1 97 ? -45.530 -11.650 73.079 1.00 89.62 97 ASN A CA 1
ATOM 784 C C . ASN A 1 97 ? -44.463 -10.704 72.514 1.00 89.62 97 ASN A C 1
ATOM 786 O O . ASN A 1 97 ? -44.083 -10.840 71.353 1.00 89.62 97 ASN A O 1
ATOM 790 N N . ASN A 1 98 ? -43.953 -9.768 73.317 1.00 89.31 98 ASN A N 1
ATOM 791 C CA . ASN A 1 98 ? -42.873 -8.876 72.893 1.00 89.31 98 ASN A CA 1
ATOM 792 C C . ASN A 1 98 ? -41.578 -9.650 72.623 1.00 89.31 98 ASN A C 1
ATOM 794 O O . ASN A 1 98 ? -40.996 -9.491 71.555 1.00 89.31 98 ASN A O 1
ATOM 798 N N . LYS A 1 99 ? -41.191 -10.575 73.509 1.00 87.81 99 LYS A N 1
ATOM 799 C CA . LYS A 1 99 ? -40.051 -11.469 73.257 1.00 87.81 99 LYS A CA 1
ATOM 800 C C . LYS A 1 99 ? -40.240 -12.318 72.001 1.00 87.81 99 LYS A C 1
ATOM 802 O O . LYS A 1 99 ? -39.309 -12.490 71.224 1.00 87.81 99 LYS A O 1
ATOM 807 N N . HIS A 1 100 ? -41.444 -12.841 71.781 1.00 89.12 100 HIS A N 1
ATOM 808 C CA . HIS A 1 100 ? -41.756 -13.612 70.584 1.00 89.12 100 HIS A CA 1
ATOM 809 C C . HIS A 1 100 ? -41.585 -12.767 69.316 1.00 89.12 100 HIS A C 1
ATOM 811 O O . HIS A 1 100 ? -40.978 -13.233 68.355 1.00 89.12 100 HIS A O 1
ATOM 817 N N . LYS A 1 101 ? -42.044 -11.508 69.326 1.00 93.12 101 LYS A N 1
ATOM 818 C CA . LYS A 1 101 ? -41.808 -10.563 68.223 1.00 93.12 101 LYS A CA 1
ATOM 819 C C . LYS A 1 101 ? -40.317 -10.332 67.986 1.00 93.12 101 LYS A C 1
ATOM 821 O O . LYS A 1 101 ? -39.893 -10.368 66.835 1.00 93.12 101 LYS A O 1
ATOM 826 N N . ASP A 1 102 ? -39.525 -10.161 69.043 1.00 92.50 102 ASP A N 1
ATOM 827 C CA . ASP A 1 102 ? -38.073 -9.990 68.923 1.00 92.50 102 ASP A CA 1
ATOM 828 C C . ASP A 1 102 ? -37.410 -11.221 68.287 1.00 92.50 102 ASP A C 1
ATOM 830 O O . ASP A 1 102 ? -36.614 -11.082 67.357 1.00 92.50 102 ASP A O 1
ATOM 834 N N . TYR A 1 103 ? -37.798 -12.433 68.701 1.00 93.62 103 TYR A N 1
ATOM 835 C CA . TYR A 1 103 ? -37.302 -13.672 68.094 1.00 93.62 103 TYR A CA 1
ATOM 836 C C . TYR A 1 103 ? -37.725 -13.829 66.631 1.00 93.62 103 TYR A C 1
ATOM 838 O O . TYR A 1 103 ? -36.915 -14.243 65.802 1.00 93.62 103 TYR A O 1
ATOM 846 N N . VAL A 1 104 ? -38.964 -13.474 66.283 1.00 95.56 104 VAL A N 1
ATOM 847 C CA . VAL A 1 104 ? -39.438 -13.484 64.890 1.00 95.56 104 VAL A CA 1
ATOM 848 C C . VAL A 1 104 ? -38.656 -12.477 64.047 1.00 95.56 104 VAL A C 1
ATOM 850 O O . VAL A 1 104 ? -38.229 -12.811 62.943 1.00 95.56 104 VAL A O 1
ATOM 853 N N . ASN A 1 105 ? -38.400 -11.278 64.571 1.00 95.12 105 ASN A N 1
ATOM 854 C CA . ASN A 1 105 ? -37.592 -10.264 63.897 1.00 95.12 105 ASN A CA 1
ATOM 855 C C . ASN A 1 105 ? -36.149 -10.740 63.693 1.00 95.12 105 ASN A C 1
ATOM 857 O O . ASN A 1 105 ? -35.614 -10.614 62.591 1.00 95.12 105 ASN A O 1
ATOM 861 N N . GLN A 1 106 ? -35.539 -11.351 64.712 1.00 96.62 106 GLN A N 1
ATOM 862 C CA . GLN A 1 106 ? -34.199 -11.928 64.613 1.00 96.62 106 GLN A CA 1
ATOM 863 C C . GLN A 1 106 ? -34.147 -13.056 63.574 1.00 96.62 106 GLN A C 1
ATOM 865 O O . GLN A 1 106 ? -33.212 -13.129 62.777 1.00 96.62 106 GLN A O 1
ATOM 870 N N . LEU A 1 107 ? -35.169 -13.911 63.532 1.00 96.31 107 LEU A N 1
ATOM 871 C CA . LEU A 1 107 ? -35.272 -14.994 62.560 1.00 96.31 107 LEU A CA 1
ATOM 872 C C . LEU A 1 107 ? -35.465 -14.459 61.134 1.00 96.31 107 LEU A C 1
ATOM 874 O O . LEU A 1 107 ? -34.821 -14.951 60.208 1.00 96.31 107 LEU A O 1
ATOM 878 N N . ASN A 1 108 ? -36.295 -13.432 60.947 1.00 95.75 108 ASN A N 1
ATOM 879 C CA . ASN A 1 108 ? -36.482 -12.771 59.655 1.00 95.75 108 ASN A CA 1
ATOM 880 C C . ASN A 1 108 ? -35.192 -12.102 59.171 1.00 95.75 108 ASN A C 1
ATOM 882 O O . ASN A 1 108 ? -34.832 -12.249 58.003 1.00 95.75 108 ASN A O 1
ATOM 886 N N . TYR A 1 109 ? -34.456 -11.445 60.069 1.00 96.44 109 TYR A N 1
ATOM 887 C CA . TYR A 1 109 ? -33.142 -10.885 59.761 1.00 96.44 109 TYR A CA 1
ATOM 888 C C . TYR A 1 109 ? -32.154 -11.972 59.318 1.00 96.44 109 TYR A C 1
ATOM 890 O O . TYR A 1 109 ? -31.514 -11.833 58.278 1.00 96.44 109 TYR A O 1
ATOM 898 N N . LEU A 1 110 ? -32.076 -13.092 60.046 1.00 96.75 110 LEU A N 1
ATOM 899 C CA . LEU A 1 110 ? -31.215 -14.220 59.675 1.00 96.75 110 LEU A CA 1
ATOM 900 C C . LEU A 1 110 ? -31.620 -14.864 58.340 1.00 96.75 110 LEU A C 1
ATOM 902 O O . LEU A 1 110 ? -30.757 -15.283 57.568 1.00 96.75 110 LEU A O 1
ATOM 906 N N . ARG A 1 111 ? -32.920 -14.937 58.035 1.00 97.06 111 ARG A N 1
ATOM 907 C CA . ARG A 1 111 ? -33.403 -15.401 56.725 1.00 97.06 111 ARG A CA 1
ATOM 908 C C . ARG A 1 111 ? -32.966 -14.463 55.608 1.00 97.06 111 ARG A C 1
ATOM 910 O O . ARG A 1 111 ? -32.429 -14.942 54.614 1.00 97.06 111 ARG A O 1
ATOM 917 N N . TYR A 1 112 ? -33.139 -13.157 55.800 1.00 96.56 112 TYR A N 1
ATOM 918 C CA . TYR A 1 112 ? -32.710 -12.143 54.841 1.00 96.56 112 TYR A CA 1
ATOM 919 C C . TYR A 1 112 ? -31.202 -12.214 54.573 1.00 96.56 112 TYR A C 1
ATOM 921 O O . TYR A 1 112 ? -30.787 -12.283 53.416 1.00 96.56 112 TYR A O 1
ATOM 929 N N . THR A 1 113 ? -30.371 -12.271 55.621 1.00 96.25 113 THR A N 1
ATOM 930 C CA . THR A 1 113 ? -28.913 -12.372 55.451 1.00 96.25 113 THR A CA 1
ATOM 931 C C . THR A 1 113 ? -28.520 -13.666 54.746 1.00 96.25 113 THR A C 1
ATOM 933 O O . THR A 1 113 ? -27.717 -13.631 53.818 1.00 96.25 113 THR A O 1
ATOM 936 N N . THR A 1 114 ? -29.133 -14.797 55.110 1.00 96.00 114 THR A N 1
ATOM 937 C CA . THR A 1 114 ? -28.902 -16.091 54.447 1.00 96.00 114 THR A CA 1
ATOM 938 C C . THR A 1 114 ? -29.264 -16.041 52.963 1.00 96.00 114 THR A C 1
ATOM 940 O O . THR A 1 114 ? -28.525 -16.560 52.129 1.00 96.00 114 THR A O 1
ATOM 943 N N . GLU A 1 115 ? -30.389 -15.423 52.609 1.00 97.06 115 GLU A N 1
ATOM 944 C CA . GLU A 1 115 ? -30.801 -15.281 51.213 1.00 97.06 115 GLU A CA 1
ATOM 945 C C . GLU A 1 115 ? -29.846 -14.375 50.432 1.00 97.06 115 GLU A C 1
ATOM 947 O O . GLU A 1 115 ? -29.488 -14.691 49.297 1.00 97.06 115 GLU A O 1
ATOM 952 N N . ASN A 1 116 ? -29.367 -13.297 51.054 1.00 95.31 116 ASN A N 1
ATOM 953 C CA . ASN A 1 116 ? -28.376 -12.425 50.442 1.00 95.31 116 ASN A CA 1
ATOM 954 C C . ASN A 1 116 ? -27.058 -13.174 50.189 1.00 95.31 116 ASN A C 1
ATOM 956 O O . ASN A 1 116 ? -26.533 -13.127 49.079 1.00 95.31 116 ASN A O 1
ATOM 960 N N . TYR A 1 117 ? -26.580 -13.957 51.164 1.00 96.25 117 TYR A N 1
ATOM 961 C CA . TYR A 1 117 ? -25.396 -14.800 50.983 1.00 96.25 117 TYR A CA 1
ATOM 962 C C . TYR A 1 117 ? -25.572 -15.822 49.853 1.00 96.25 117 TYR A C 1
ATOM 964 O O . TYR A 1 117 ? -24.661 -16.003 49.046 1.00 96.25 117 TYR A O 1
ATOM 972 N N . LYS A 1 118 ? -26.752 -16.443 49.728 1.00 96.81 118 LYS A N 1
ATOM 973 C CA . LYS A 1 118 ? -27.062 -17.350 48.610 1.00 96.81 118 LYS A CA 1
ATOM 974 C C . LYS A 1 118 ? -27.034 -16.639 47.257 1.00 96.81 118 LYS A C 1
ATOM 976 O O . LYS A 1 118 ? -26.464 -17.178 46.314 1.00 96.81 118 LYS A O 1
ATOM 981 N N . LYS A 1 119 ? -27.595 -15.428 47.162 1.00 96.12 119 LYS A N 1
ATOM 982 C CA . LYS A 1 119 ? -27.536 -14.609 45.937 1.00 96.12 119 LYS A CA 1
ATOM 983 C C . LYS A 1 119 ? -26.094 -14.262 45.576 1.00 96.12 119 LYS A C 1
ATOM 985 O O . LYS A 1 119 ? -25.701 -14.429 44.426 1.00 96.12 119 LYS A O 1
ATOM 990 N N . THR A 1 120 ? -25.287 -13.848 46.555 1.00 96.00 120 THR A N 1
ATOM 991 C CA . THR A 1 120 ? -23.867 -13.549 46.318 1.00 96.00 120 THR A CA 1
ATOM 992 C C . THR A 1 120 ? -23.066 -14.785 45.922 1.00 96.00 120 THR A C 1
ATOM 994 O O . THR A 1 120 ? -22.202 -14.684 45.054 1.00 96.00 120 THR A O 1
ATOM 997 N N . LEU A 1 121 ? -23.365 -15.949 46.507 1.00 96.25 121 LEU A N 1
ATOM 998 C CA . LEU A 1 121 ? -22.713 -17.209 46.160 1.00 96.25 121 LEU A CA 1
ATOM 999 C C . LEU A 1 121 ? -23.029 -17.593 44.714 1.00 96.25 121 LEU A C 1
ATOM 1001 O O . LEU A 1 121 ? -22.103 -17.760 43.931 1.00 96.25 121 LEU A O 1
ATOM 1005 N N . SER A 1 122 ? -24.310 -17.603 44.338 1.00 96.50 122 SER A N 1
ATOM 1006 C CA . SER A 1 122 ? -24.741 -17.913 42.970 1.00 96.50 122 SER A CA 1
ATOM 1007 C C . SER A 1 122 ? -24.127 -16.959 41.942 1.00 96.50 122 SER A C 1
ATOM 1009 O O . SER A 1 122 ? -23.611 -17.4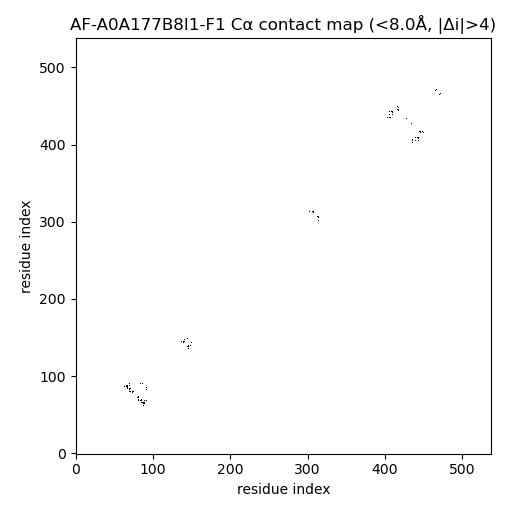10 40.927 1.00 96.50 122 SER A O 1
ATOM 1011 N N . ALA A 1 123 ? -24.092 -15.653 42.224 1.00 95.31 123 ALA A N 1
ATOM 1012 C CA . ALA A 1 123 ? -23.447 -14.688 41.335 1.00 95.31 123 ALA A CA 1
ATOM 1013 C C . ALA A 1 123 ? -21.930 -14.920 41.206 1.00 95.31 123 ALA A C 1
ATOM 1015 O O . ALA A 1 123 ? -21.348 -14.656 40.157 1.00 95.31 123 ALA A O 1
ATOM 1016 N N . THR A 1 124 ? -21.279 -15.392 42.272 1.00 95.00 124 THR A N 1
ATOM 1017 C CA . THR A 1 124 ? -19.843 -15.706 42.255 1.00 95.00 124 THR A CA 1
ATOM 1018 C C . THR A 1 124 ? -19.569 -17.003 41.494 1.00 95.00 124 THR A C 1
ATOM 1020 O O . THR A 1 124 ? -18.607 -17.056 40.735 1.00 95.00 124 THR A O 1
ATOM 1023 N N . GLU A 1 125 ? -20.427 -18.013 41.640 1.00 96.00 125 GLU A N 1
ATOM 1024 C CA . GLU A 1 125 ? -20.373 -19.266 40.877 1.00 96.00 125 GLU A CA 1
ATOM 1025 C C . GLU A 1 125 ? -20.549 -19.007 39.376 1.00 96.00 125 GLU A C 1
ATOM 1027 O O . GLU A 1 125 ? -19.717 -19.443 38.589 1.00 96.00 125 GLU A O 1
ATOM 1032 N N . THR A 1 126 ? -21.535 -18.196 38.971 1.00 94.81 126 THR A N 1
ATOM 1033 C CA . THR A 1 126 ? -21.719 -17.823 37.555 1.00 94.81 126 THR A CA 1
ATOM 1034 C C . THR A 1 126 ? -20.486 -17.124 36.979 1.00 94.81 126 THR A C 1
ATOM 1036 O O . THR A 1 126 ? -20.023 -17.489 35.904 1.00 94.81 126 THR A O 1
ATOM 1039 N N . LYS A 1 127 ? -19.897 -16.170 37.713 1.00 94.19 127 LYS A N 1
ATOM 1040 C CA . LYS A 1 127 ? -18.656 -15.501 37.284 1.00 94.19 127 LYS A CA 1
ATOM 1041 C C . LYS A 1 127 ? -17.475 -16.462 37.177 1.00 94.19 127 LYS A C 1
ATOM 1043 O O . LYS A 1 127 ? -16.609 -16.284 36.325 1.00 94.19 127 LYS A O 1
ATOM 1048 N N . TYR A 1 128 ? -17.401 -17.447 38.069 1.00 95.12 128 TYR A N 1
ATOM 1049 C CA . TYR A 1 128 ? -16.365 -18.470 38.009 1.00 95.12 128 TYR A CA 1
ATOM 1050 C C . TYR A 1 128 ? -16.518 -19.332 36.752 1.00 95.12 128 TYR A C 1
ATOM 1052 O O . TYR A 1 128 ? -15.536 -19.530 36.040 1.00 95.12 128 TYR A O 1
ATOM 1060 N N . ASP A 1 129 ? -17.738 -19.771 36.440 1.00 94.38 129 ASP A N 1
ATOM 1061 C CA . ASP A 1 129 ? -18.027 -20.569 35.246 1.00 94.38 129 ASP A CA 1
ATOM 1062 C C . ASP A 1 129 ? -17.732 -19.796 33.950 1.00 94.38 129 ASP A C 1
ATOM 1064 O O . ASP A 1 129 ? -17.116 -20.343 33.033 1.00 94.38 129 ASP A O 1
ATOM 1068 N N . GLU A 1 130 ? -18.099 -18.511 33.892 1.00 93.06 130 GLU A N 1
ATOM 1069 C CA . GLU A 1 130 ? -17.748 -17.607 32.786 1.00 93.06 130 GLU A CA 1
ATOM 1070 C C . GLU A 1 130 ? -16.229 -17.518 32.605 1.00 93.06 130 GLU A C 1
ATOM 1072 O O . GLU A 1 130 ? -15.712 -17.770 31.520 1.00 93.06 130 GLU A O 1
ATOM 1077 N N . MET A 1 131 ? -15.488 -17.270 33.685 1.00 92.19 131 MET A N 1
ATOM 1078 C CA . MET A 1 131 ? -14.030 -17.163 33.635 1.00 92.19 131 MET A CA 1
ATOM 1079 C C . MET A 1 131 ? -13.354 -18.483 33.224 1.00 92.19 131 MET A C 1
ATOM 1081 O O . MET A 1 131 ? -12.359 -18.470 32.501 1.00 92.19 131 MET A O 1
ATOM 1085 N N . VAL A 1 132 ? -13.876 -19.639 33.649 1.00 93.44 132 VAL A N 1
ATOM 1086 C CA . VAL A 1 132 ? -13.379 -20.953 33.200 1.00 93.44 132 VAL A CA 1
ATOM 1087 C C . VAL A 1 132 ? -13.621 -21.141 31.703 1.00 93.44 132 VAL A C 1
ATOM 1089 O O . VAL A 1 132 ? -12.732 -21.635 30.998 1.00 93.44 132 VAL A O 1
ATOM 1092 N N . LYS A 1 133 ? -14.790 -20.723 31.209 1.00 88.00 133 LYS A N 1
ATOM 1093 C CA . LYS A 1 133 ? -15.124 -20.770 29.787 1.00 88.00 133 LYS A CA 1
ATOM 1094 C C . LYS A 1 133 ? -14.198 -19.865 28.973 1.00 88.00 133 LYS A C 1
ATOM 1096 O O . LYS A 1 133 ? -13.568 -20.362 28.041 1.00 88.00 133 LYS A O 1
ATOM 1101 N N . ASP A 1 134 ? -14.001 -18.618 29.387 1.00 85.06 134 ASP A N 1
ATOM 1102 C CA . ASP A 1 134 ? -13.098 -17.667 28.727 1.00 85.06 134 ASP A CA 1
ATOM 1103 C C . ASP A 1 134 ? -11.654 -18.190 28.674 1.00 85.06 134 ASP A C 1
ATOM 1105 O O . ASP A 1 134 ? -10.983 -18.118 27.644 1.00 85.06 134 ASP A O 1
ATOM 1109 N N . VAL A 1 135 ? -11.170 -18.796 29.766 1.00 84.62 135 VAL A N 1
ATOM 1110 C CA . VAL A 1 135 ? -9.841 -19.428 29.805 1.00 84.62 135 VAL A CA 1
ATOM 1111 C C . VAL A 1 135 ? -9.755 -20.611 28.835 1.00 84.62 135 VAL A C 1
ATOM 1113 O O . VAL A 1 135 ? -8.705 -20.827 28.225 1.00 84.62 135 VAL A O 1
ATOM 1116 N N . SER A 1 136 ? -10.826 -21.394 28.683 1.00 81.56 136 SER A N 1
ATOM 1117 C CA . SER A 1 136 ? -10.861 -22.504 27.724 1.00 81.56 136 SER A CA 1
ATOM 1118 C C . SER A 1 136 ? -10.862 -22.016 26.272 1.00 81.56 136 SER A C 1
ATOM 1120 O O . SER A 1 136 ? -10.105 -22.543 25.456 1.00 81.56 136 SER A O 1
ATOM 1122 N N . GLU A 1 137 ? -11.622 -20.961 25.969 1.00 78.44 137 GLU A N 1
ATOM 1123 C CA . GLU A 1 137 ? -11.675 -20.336 24.647 1.00 78.44 137 GLU A CA 1
ATOM 1124 C C . GLU A 1 137 ? -10.327 -19.694 24.297 1.00 78.44 137 GLU A C 1
ATOM 1126 O O . GLU A 1 137 ? -9.782 -19.944 23.222 1.00 78.44 137 GLU A O 1
ATOM 1131 N N . SER A 1 138 ? -9.710 -18.964 25.232 1.00 76.19 138 SER A N 1
ATOM 1132 C CA . SER A 1 138 ? -8.371 -18.390 25.058 1.00 76.19 138 SER A CA 1
ATOM 1133 C C . SER A 1 138 ? -7.321 -19.469 24.768 1.00 76.19 138 SER A C 1
ATOM 1135 O O . SER A 1 138 ? -6.579 -19.347 23.795 1.00 76.19 138 SER A O 1
ATOM 1137 N N . LYS A 1 139 ? -7.318 -20.582 25.516 1.00 75.75 139 LYS A N 1
ATOM 1138 C CA . LYS A 1 139 ? -6.409 -21.715 25.255 1.00 75.75 139 LYS A CA 1
ATOM 1139 C C . LYS A 1 139 ? -6.643 -22.369 23.891 1.00 75.75 139 LYS A C 1
ATOM 1141 O O . LYS A 1 139 ? -5.672 -22.716 23.224 1.00 75.75 139 LYS A O 1
ATOM 1146 N N . ALA A 1 140 ? -7.896 -22.534 23.468 1.00 68.25 140 ALA A N 1
ATOM 1147 C CA . ALA A 1 140 ? -8.225 -23.079 22.147 1.00 68.25 140 ALA A CA 1
ATOM 1148 C C . ALA A 1 140 ? -7.791 -22.140 21.007 1.00 68.25 140 ALA A C 1
ATOM 1150 O O . ALA A 1 140 ? -7.421 -22.590 19.918 1.00 68.25 140 ALA A O 1
ATOM 1151 N N . THR A 1 141 ? -7.807 -20.831 21.264 1.00 66.12 141 THR A N 1
ATOM 1152 C CA . THR A 1 141 ? -7.333 -19.808 20.328 1.00 66.12 141 THR A CA 1
ATOM 1153 C C . THR A 1 141 ? -5.808 -19.840 20.209 1.00 66.12 141 THR A C 1
ATOM 1155 O O . THR A 1 141 ? -5.292 -19.894 19.094 1.00 66.12 141 THR A O 1
ATOM 1158 N N . ASP A 1 142 ? -5.095 -19.933 21.335 1.00 65.38 142 ASP A N 1
ATOM 1159 C CA . ASP A 1 142 ? -3.627 -20.016 21.380 1.00 65.38 142 ASP A CA 1
ATOM 1160 C C . ASP A 1 142 ? -3.077 -21.317 20.773 1.00 65.38 142 ASP A C 1
ATOM 1162 O O . ASP A 1 142 ? -2.019 -21.319 20.145 1.00 65.38 142 ASP A O 1
ATOM 1166 N N . GLN A 1 143 ? -3.798 -22.434 20.914 1.00 68.75 143 GLN A N 1
ATOM 1167 C CA . GLN A 1 143 ? -3.426 -23.714 20.295 1.00 68.75 143 GLN A CA 1
ATOM 1168 C C . GLN A 1 143 ? -3.737 -23.768 18.788 1.00 68.75 143 GLN A C 1
ATOM 1170 O O . GLN A 1 143 ? -3.372 -24.733 18.117 1.00 68.75 143 GLN A O 1
ATOM 1175 N N . GLY A 1 144 ? -4.382 -22.735 18.229 1.00 62.31 144 GLY A N 1
ATOM 1176 C CA . GLY A 1 144 ? -4.747 -22.671 16.811 1.00 62.31 144 GLY A CA 1
ATOM 1177 C C . GLY A 1 144 ? -5.871 -23.633 16.407 1.00 62.31 144 GLY A C 1
ATOM 1178 O O . GLY A 1 144 ? -6.112 -23.837 15.215 1.00 62.31 144 GLY A O 1
ATOM 1179 N N . GLU A 1 145 ? -6.558 -24.234 17.380 1.00 64.56 145 GLU A N 1
ATOM 1180 C CA . GLU A 1 145 ? -7.689 -25.136 17.148 1.00 64.56 145 GLU A CA 1
ATOM 1181 C C . GLU A 1 145 ? -9.005 -24.374 16.956 1.00 64.56 145 GLU A C 1
ATOM 1183 O O . GLU A 1 145 ? -9.907 -24.895 16.294 1.00 64.56 145 GLU A O 1
ATOM 1188 N N . SER A 1 146 ? -9.080 -23.131 17.452 1.00 77.69 146 SER A N 1
ATOM 1189 C CA . SER A 1 146 ? -10.196 -22.214 17.212 1.00 77.69 146 SER A CA 1
ATOM 1190 C C . SER A 1 146 ? -10.384 -21.946 15.718 1.00 77.69 146 SER A C 1
ATOM 1192 O O . SER A 1 146 ? -9.433 -21.644 14.989 1.00 77.69 146 SER A O 1
ATOM 1194 N N . ASP A 1 147 ? -11.627 -22.022 15.250 1.00 78.75 147 ASP A N 1
ATOM 1195 C CA . ASP A 1 147 ? -11.964 -21.781 13.845 1.00 78.75 147 ASP A CA 1
ATOM 1196 C C . ASP A 1 147 ? -11.603 -20.356 13.402 1.00 78.75 147 ASP A C 1
ATOM 1198 O O . ASP A 1 147 ? -11.144 -20.160 12.276 1.00 78.75 147 ASP A O 1
ATOM 1202 N N . VAL A 1 148 ? -11.661 -19.389 14.326 1.00 80.50 148 VAL A N 1
ATOM 1203 C CA . VAL A 1 148 ? -11.216 -18.005 14.099 1.00 80.50 148 VAL A CA 1
ATOM 1204 C C . VAL A 1 148 ? -9.709 -17.941 13.827 1.00 80.50 148 VAL A C 1
ATOM 1206 O O . VAL A 1 148 ? -9.262 -17.217 12.935 1.00 80.50 148 VAL A O 1
ATOM 1209 N N . ALA A 1 149 ? -8.903 -18.729 14.544 1.00 80.44 149 ALA A N 1
ATOM 1210 C CA . ALA A 1 149 ? -7.455 -18.776 14.340 1.00 80.44 149 ALA A CA 1
ATOM 1211 C C . ALA A 1 149 ? -7.096 -19.415 12.984 1.00 80.44 149 ALA A C 1
ATOM 1213 O O . ALA A 1 149 ? -6.213 -18.929 12.271 1.00 80.44 149 ALA A O 1
ATOM 1214 N N . LYS A 1 150 ? -7.825 -20.463 12.575 1.00 84.88 150 LYS A N 1
ATOM 1215 C CA . LYS A 1 150 ? -7.670 -21.085 11.248 1.00 84.88 150 LYS A CA 1
ATOM 1216 C C . LYS A 1 150 ? -8.063 -20.129 10.124 1.00 84.88 150 LYS A C 1
ATOM 1218 O O . LYS A 1 150 ? -7.364 -20.054 9.111 1.00 84.88 150 LYS A O 1
ATOM 1223 N N . GLU A 1 151 ? -9.162 -19.397 10.287 1.00 88.50 151 GLU A N 1
ATOM 1224 C CA . GLU A 1 151 ? -9.605 -18.402 9.312 1.00 88.50 151 GLU A CA 1
ATOM 1225 C C . GLU A 1 151 ? -8.598 -17.255 9.184 1.00 88.50 151 GLU A C 1
ATOM 1227 O O . GLU A 1 151 ? -8.206 -16.912 8.067 1.00 88.50 151 GLU A O 1
ATOM 1232 N N . THR A 1 152 ? -8.084 -16.753 10.309 1.00 87.31 152 THR A N 1
ATOM 1233 C CA . THR A 1 152 ? -7.030 -15.727 10.342 1.00 87.31 152 THR A CA 1
ATOM 1234 C C . THR A 1 152 ? -5.791 -16.194 9.580 1.00 87.31 152 THR A C 1
ATOM 1236 O O . THR A 1 152 ? -5.352 -15.519 8.649 1.00 87.31 152 THR A O 1
ATOM 1239 N N . ARG A 1 153 ? -5.300 -17.412 9.849 1.00 88.19 153 ARG A N 1
ATOM 1240 C CA . ARG A 1 153 ? -4.153 -17.987 9.126 1.00 88.19 153 ARG A CA 1
ATOM 1241 C C . ARG A 1 153 ? -4.418 -18.136 7.624 1.00 88.19 153 ARG A C 1
ATOM 1243 O O . ARG A 1 153 ? -3.530 -17.924 6.796 1.00 88.19 153 ARG A O 1
ATOM 1250 N N . ASN A 1 154 ? -5.639 -18.500 7.235 1.00 92.38 154 ASN A N 1
ATOM 1251 C CA . ASN A 1 154 ? -6.023 -18.590 5.826 1.00 92.38 154 ASN A CA 1
ATOM 1252 C C . ASN A 1 154 ? -6.059 -17.218 5.142 1.00 92.38 154 ASN A C 1
ATOM 1254 O O . ASN A 1 154 ? -5.635 -17.103 3.987 1.00 92.38 154 ASN A O 1
ATOM 1258 N N . LEU A 1 155 ? -6.556 -16.187 5.827 1.00 95.00 155 LEU A N 1
ATOM 1259 C CA . LEU A 1 155 ? -6.566 -14.812 5.331 1.00 95.00 155 LEU A CA 1
ATOM 1260 C C . LEU A 1 155 ? -5.145 -14.254 5.209 1.00 95.00 155 LEU A C 1
ATOM 1262 O O . LEU A 1 155 ? -4.814 -13.682 4.170 1.00 95.00 155 LEU A O 1
ATOM 1266 N N . GLU A 1 156 ? -4.283 -14.503 6.192 1.00 93.94 156 GLU A N 1
ATOM 1267 C CA . GLU A 1 156 ? -2.862 -14.143 6.148 1.00 93.94 156 GLU A CA 1
ATOM 1268 C C . GLU A 1 156 ? -2.152 -14.801 4.959 1.00 93.94 156 GLU A C 1
ATOM 1270 O O . GLU A 1 156 ? -1.518 -14.113 4.158 1.00 93.94 156 GLU A O 1
ATOM 1275 N N . ASN A 1 157 ? -2.355 -16.106 4.751 1.00 96.12 157 ASN A N 1
ATOM 1276 C CA . ASN A 1 157 ? -1.800 -16.827 3.603 1.00 96.12 157 ASN A CA 1
ATOM 1277 C C . ASN A 1 157 ? -2.305 -16.271 2.258 1.00 96.12 157 ASN A C 1
ATOM 1279 O O . ASN A 1 157 ? -1.553 -16.192 1.283 1.00 96.12 157 ASN A O 1
ATOM 1283 N N . LYS A 1 158 ? -3.589 -15.899 2.165 1.00 97.56 158 LYS A N 1
ATOM 1284 C CA . LYS A 1 158 ? -4.153 -15.268 0.958 1.00 97.56 158 LYS A CA 1
ATOM 1285 C C . LYS A 1 158 ? -3.538 -13.889 0.717 1.00 97.56 158 LYS A C 1
ATOM 1287 O O . LYS A 1 158 ? -3.205 -13.568 -0.426 1.00 97.56 158 LYS A O 1
ATOM 1292 N N . LEU A 1 159 ? -3.357 -13.100 1.774 1.00 96.56 159 LEU A N 1
ATOM 1293 C CA . LEU A 1 159 ? -2.728 -11.787 1.707 1.00 96.56 159 LEU A CA 1
ATOM 1294 C C . LEU A 1 159 ? -1.270 -11.895 1.255 1.00 96.56 159 LEU A C 1
ATOM 1296 O O . LEU A 1 159 ? -0.852 -11.156 0.366 1.00 96.56 159 LEU A O 1
ATOM 1300 N N . GLU A 1 160 ? -0.505 -12.827 1.818 1.00 97.69 160 GLU A N 1
ATOM 1301 C CA . GLU A 1 160 ? 0.890 -13.041 1.439 1.00 97.69 160 GLU A CA 1
ATOM 1302 C C . GLU A 1 160 ? 1.018 -13.487 -0.023 1.00 97.69 160 GLU A C 1
ATOM 1304 O O . GLU A 1 160 ? 1.823 -12.925 -0.768 1.00 97.69 160 GLU A O 1
ATOM 1309 N N . LYS A 1 161 ? 0.149 -14.398 -0.484 1.00 98.00 161 LYS A N 1
ATOM 1310 C CA . LYS A 1 161 ? 0.065 -14.775 -1.906 1.00 98.00 161 LYS A CA 1
ATOM 1311 C C . LYS A 1 161 ? -0.256 -13.583 -2.806 1.00 98.00 161 LYS A C 1
ATOM 1313 O O . LYS A 1 161 ? 0.333 -13.459 -3.876 1.00 98.00 161 LYS A O 1
ATOM 1318 N N . SER A 1 162 ? -1.172 -12.706 -2.393 1.00 96.75 162 SER A N 1
ATOM 1319 C CA . SER A 1 162 ? -1.491 -11.484 -3.142 1.00 96.75 162 SER A CA 1
ATOM 1320 C C . SER A 1 162 ? -0.284 -10.541 -3.215 1.00 96.75 162 SER A C 1
ATOM 1322 O O . SER A 1 162 ? 0.090 -10.091 -4.295 1.00 96.75 162 SER A O 1
ATOM 1324 N N . LYS A 1 163 ? 0.410 -10.327 -2.089 1.00 97.25 163 LYS A N 1
ATOM 1325 C CA . LYS A 1 163 ? 1.640 -9.523 -2.035 1.00 97.25 163 LYS A CA 1
ATOM 1326 C C . LYS A 1 163 ? 2.737 -10.090 -2.938 1.00 97.25 163 LYS A C 1
ATOM 1328 O O . LYS A 1 163 ? 3.397 -9.316 -3.626 1.00 97.25 163 LYS A O 1
ATOM 1333 N N . LEU A 1 164 ? 2.923 -11.413 -2.957 1.00 97.50 164 LEU A N 1
ATOM 1334 C CA . LEU A 1 164 ? 3.881 -12.073 -3.846 1.00 97.50 164 LEU A CA 1
ATOM 1335 C C . LEU A 1 164 ? 3.551 -11.786 -5.318 1.00 97.50 164 LEU A C 1
ATOM 1337 O O . LEU A 1 164 ? 4.420 -11.313 -6.045 1.00 97.50 164 LEU A O 1
ATOM 1341 N N . LYS A 1 165 ? 2.283 -11.965 -5.720 1.00 98.06 165 LYS A N 1
ATOM 1342 C CA . LYS A 1 165 ? 1.815 -11.657 -7.082 1.00 98.06 165 LYS A CA 1
ATOM 1343 C C . LYS A 1 165 ? 2.041 -10.195 -7.460 1.00 98.06 165 LYS A C 1
ATOM 1345 O O . LYS A 1 165 ? 2.469 -9.924 -8.573 1.00 98.06 165 LYS A O 1
ATOM 1350 N N . CYS A 1 166 ? 1.795 -9.254 -6.547 1.00 97.56 166 CYS A N 1
ATOM 1351 C CA . CYS A 1 166 ? 2.057 -7.837 -6.805 1.00 97.56 166 CYS A CA 1
ATOM 1352 C C . CYS A 1 166 ? 3.549 -7.560 -7.026 1.00 97.56 166 CYS A C 1
ATOM 1354 O O . CYS A 1 166 ? 3.896 -6.836 -7.953 1.00 97.56 166 CYS A O 1
ATOM 1356 N N . ARG A 1 167 ? 4.441 -8.143 -6.213 1.00 97.88 167 ARG A N 1
ATOM 1357 C CA . ARG A 1 167 ? 5.894 -7.988 -6.416 1.00 97.88 167 ARG A CA 1
ATOM 1358 C C . ARG A 1 167 ? 6.342 -8.577 -7.749 1.00 97.88 167 ARG A C 1
ATOM 1360 O O . ARG A 1 167 ? 7.130 -7.953 -8.449 1.00 97.88 167 ARG A O 1
ATOM 1367 N N . GLU A 1 168 ? 5.823 -9.747 -8.104 1.00 97.75 168 GLU A N 1
ATOM 1368 C CA . GLU A 1 168 ? 6.126 -10.392 -9.380 1.00 97.75 168 GLU A CA 1
ATOM 1369 C C . GLU A 1 168 ? 5.608 -9.565 -10.564 1.00 97.75 168 GLU A C 1
ATOM 1371 O O . GLU A 1 168 ? 6.342 -9.342 -11.522 1.00 97.75 168 GLU A O 1
ATOM 1376 N N . ALA A 1 169 ? 4.402 -8.999 -10.462 1.00 98.25 169 ALA A N 1
ATOM 1377 C CA . ALA A 1 169 ? 3.864 -8.079 -11.461 1.00 98.25 169 ALA A CA 1
ATOM 1378 C C . ALA A 1 169 ? 4.724 -6.813 -11.614 1.00 98.25 169 ALA A C 1
ATOM 1380 O O . ALA A 1 169 ? 4.980 -6.386 -12.737 1.00 98.25 169 ALA A O 1
ATOM 1381 N N . ILE A 1 170 ? 5.217 -6.241 -10.509 1.00 97.44 170 ILE A N 1
ATOM 13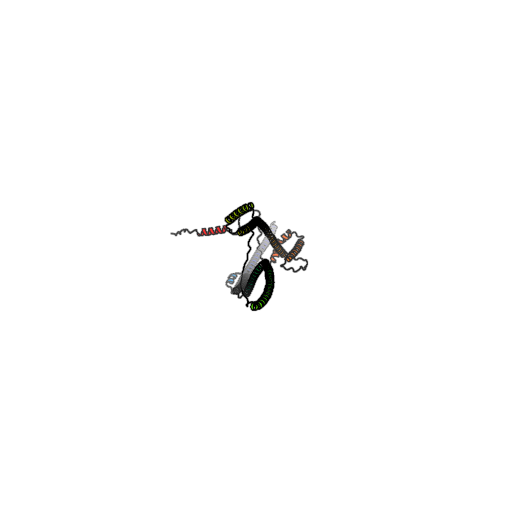82 C CA . ILE A 1 170 ? 6.142 -5.096 -10.540 1.00 97.44 170 ILE A CA 1
ATOM 1383 C C . ILE A 1 170 ? 7.454 -5.483 -11.230 1.00 97.44 170 ILE A C 1
ATOM 1385 O O . ILE A 1 170 ? 7.925 -4.745 -12.089 1.00 97.44 170 ILE A O 1
ATOM 1389 N N . HIS A 1 171 ? 8.023 -6.645 -10.907 1.00 98.00 171 HIS A N 1
ATOM 1390 C CA . HIS A 1 171 ? 9.249 -7.129 -11.543 1.00 98.00 171 HIS A CA 1
ATOM 1391 C C . HIS A 1 171 ? 9.062 -7.342 -13.055 1.00 98.00 171 HIS A C 1
ATOM 1393 O O . HIS A 1 171 ? 9.886 -6.908 -13.862 1.00 98.00 171 HIS A O 1
ATOM 1399 N N . ILE A 1 172 ? 7.954 -7.972 -13.458 1.00 98.25 172 ILE A N 1
ATOM 1400 C CA . ILE A 1 172 ? 7.593 -8.151 -14.869 1.00 98.25 172 ILE A CA 1
ATOM 1401 C C . ILE A 1 172 ? 7.449 -6.787 -15.556 1.00 98.25 172 ILE A C 1
ATOM 1403 O O . ILE A 1 172 ? 8.003 -6.585 -16.635 1.00 98.25 172 ILE A O 1
ATOM 1407 N N . HIS A 1 173 ? 6.769 -5.831 -14.922 1.00 98.12 173 HIS A N 1
ATOM 1408 C CA . HIS A 1 173 ? 6.599 -4.482 -15.456 1.00 98.12 173 HIS A CA 1
ATOM 1409 C C . HIS A 1 173 ? 7.940 -3.762 -15.659 1.00 98.12 173 HIS A C 1
ATOM 1411 O O . HIS A 1 173 ? 8.202 -3.282 -16.757 1.00 98.12 173 HIS A O 1
ATOM 1417 N N . GLN A 1 174 ? 8.827 -3.782 -14.661 1.00 98.31 174 GLN A N 1
ATOM 1418 C CA . GLN A 1 174 ? 10.176 -3.210 -14.762 1.00 98.31 174 GLN A CA 1
ATOM 1419 C C . GLN A 1 174 ? 11.001 -3.854 -15.883 1.00 98.31 174 GLN A C 1
ATOM 1421 O O . GLN A 1 174 ? 11.762 -3.175 -16.577 1.00 98.31 174 GLN A O 1
ATOM 1426 N N . THR A 1 175 ? 10.833 -5.162 -16.087 1.00 98.19 175 THR A N 1
ATOM 1427 C CA . THR A 1 175 ? 11.484 -5.882 -17.186 1.00 98.19 175 THR A CA 1
ATOM 1428 C C . THR A 1 175 ? 10.957 -5.393 -18.537 1.00 98.19 175 THR A C 1
ATOM 1430 O O . THR A 1 175 ? 11.748 -5.088 -19.427 1.00 98.19 175 THR A O 1
ATOM 1433 N N . TYR A 1 176 ? 9.637 -5.246 -18.690 1.00 98.38 176 TYR A N 1
ATOM 1434 C CA . TYR A 1 176 ? 9.040 -4.703 -19.914 1.00 98.38 176 TYR A CA 1
ATOM 1435 C C . TYR A 1 176 ? 9.427 -3.249 -20.174 1.00 98.38 176 TYR A C 1
ATOM 1437 O O . TYR A 1 176 ? 9.697 -2.900 -21.321 1.00 98.38 176 TYR A O 1
ATOM 1445 N N . ASP A 1 177 ? 9.511 -2.415 -19.141 1.00 98.19 177 ASP A N 1
ATOM 1446 C CA . ASP A 1 177 ? 9.979 -1.035 -19.277 1.00 98.19 177 ASP A CA 1
ATOM 1447 C C . ASP A 1 177 ? 11.443 -0.977 -19.714 1.00 98.19 177 ASP A C 1
ATOM 1449 O O . ASP A 1 177 ? 11.798 -0.171 -20.574 1.00 98.19 177 ASP A O 1
ATOM 1453 N N . SER A 1 178 ? 12.281 -1.880 -19.196 1.00 97.81 178 SER A N 1
ATOM 1454 C CA . SER A 1 178 ? 13.678 -2.011 -19.624 1.00 97.81 178 SER A CA 1
ATOM 1455 C C . SER A 1 178 ? 13.771 -2.435 -21.093 1.00 97.81 178 SER A C 1
ATOM 1457 O O . SER A 1 178 ? 14.500 -1.815 -21.864 1.00 97.81 178 SER A O 1
ATOM 1459 N N . ILE A 1 179 ? 12.980 -3.432 -21.513 1.00 97.69 179 ILE A N 1
ATOM 1460 C CA . ILE A 1 179 ? 12.900 -3.859 -22.920 1.00 97.69 179 ILE A CA 1
ATOM 1461 C C . ILE A 1 179 ? 12.443 -2.688 -23.795 1.00 97.69 179 ILE A C 1
ATOM 1463 O O . ILE A 1 179 ? 13.096 -2.361 -24.784 1.00 97.69 179 ILE A O 1
ATOM 1467 N N . LYS A 1 180 ? 11.369 -1.995 -23.408 1.00 98.00 180 LYS A N 1
ATOM 1468 C CA . LYS A 1 180 ? 10.862 -0.821 -24.125 1.00 98.00 180 LYS A CA 1
ATOM 1469 C C . LYS A 1 180 ? 11.929 0.263 -24.251 1.00 98.00 180 LYS A C 1
ATOM 1471 O O . LYS A 1 180 ? 12.086 0.828 -25.330 1.00 98.00 180 LYS A O 1
ATOM 1476 N N . TYR A 1 181 ? 12.666 0.542 -23.178 1.00 97.25 181 TYR A N 1
ATOM 1477 C CA . TYR A 1 181 ? 13.764 1.501 -23.202 1.00 97.25 181 TYR A CA 1
ATOM 1478 C C . TYR A 1 181 ? 14.841 1.084 -24.210 1.00 97.25 181 TYR A C 1
ATOM 1480 O O . TYR A 1 181 ? 15.213 1.893 -25.057 1.00 97.25 181 TYR A O 1
ATOM 1488 N N . THR A 1 182 ? 15.280 -0.180 -24.190 1.00 96.75 182 THR A N 1
ATOM 1489 C CA . THR A 1 182 ? 16.270 -0.682 -25.160 1.00 96.75 182 THR A CA 1
ATOM 1490 C C . THR A 1 182 ? 15.770 -0.601 -26.601 1.00 96.75 182 THR A C 1
ATOM 1492 O O . THR A 1 182 ? 16.496 -0.114 -27.460 1.00 96.75 182 THR A O 1
ATOM 1495 N N . MET A 1 183 ? 14.509 -0.955 -26.864 1.00 96.25 183 MET A N 1
ATOM 1496 C CA . MET A 1 183 ? 13.918 -0.850 -28.202 1.00 96.25 183 MET A CA 1
ATOM 1497 C C . MET A 1 183 ? 13.840 0.603 -28.681 1.00 96.25 183 MET A C 1
ATOM 1499 O O . MET A 1 183 ? 14.117 0.884 -29.841 1.00 96.25 183 MET A O 1
ATOM 1503 N N . LEU A 1 184 ? 13.494 1.548 -27.801 1.00 95.88 184 LEU A N 1
ATOM 1504 C CA . LEU A 1 184 ? 13.474 2.970 -28.151 1.00 95.88 184 LEU A CA 1
ATOM 1505 C C . LEU A 1 184 ? 14.875 3.504 -28.465 1.00 95.88 184 LEU A C 1
ATOM 1507 O O . LEU A 1 184 ? 15.023 4.268 -29.417 1.00 95.88 184 LEU A O 1
ATOM 1511 N N . GLN A 1 185 ? 15.890 3.086 -27.705 1.00 94.50 185 GLN A N 1
ATOM 1512 C CA . GLN A 1 185 ? 17.289 3.417 -27.991 1.00 94.50 185 GLN A CA 1
ATOM 1513 C C . GLN A 1 185 ? 17.727 2.843 -29.345 1.00 94.50 185 GLN A C 1
ATOM 1515 O O . GLN A 1 185 ? 18.292 3.561 -30.166 1.00 94.50 185 GLN A O 1
ATOM 1520 N N . GLU A 1 186 ? 17.405 1.580 -29.635 1.00 94.50 186 GLU A N 1
ATOM 1521 C CA . GLU A 1 186 ? 17.710 0.961 -30.930 1.00 94.50 186 GLU A CA 1
ATOM 1522 C C . GLU A 1 186 ? 17.023 1.683 -32.093 1.00 94.50 186 GLU A C 1
ATOM 1524 O O . GLU A 1 186 ? 17.685 1.988 -33.088 1.00 94.50 186 GLU A O 1
ATOM 1529 N N . CYS A 1 187 ? 15.744 2.042 -31.942 1.00 94.19 187 CYS A N 1
ATOM 1530 C CA . CYS A 1 187 ? 14.994 2.805 -32.938 1.00 94.19 187 CYS A CA 1
ATOM 1531 C C . CYS A 1 187 ? 15.662 4.139 -33.290 1.00 94.19 187 CYS A C 1
ATOM 1533 O O . CYS A 1 187 ? 15.687 4.512 -34.461 1.00 94.19 187 CYS A O 1
ATOM 1535 N N . GLN A 1 188 ? 16.247 4.837 -32.312 1.00 91.25 188 GLN A N 1
ATOM 1536 C CA . GLN A 1 188 ? 16.988 6.076 -32.571 1.00 91.25 188 GLN A CA 1
ATOM 1537 C C . GLN A 1 188 ? 18.242 5.831 -33.425 1.00 91.25 188 GLN A C 1
ATOM 1539 O O . GLN A 1 188 ? 18.598 6.669 -34.252 1.00 91.25 188 GLN A O 1
ATOM 1544 N N . THR A 1 189 ? 18.884 4.666 -33.289 1.00 94.12 189 THR A N 1
ATOM 1545 C CA . THR A 1 189 ? 20.073 4.312 -34.088 1.00 94.12 189 THR A CA 1
ATOM 1546 C C . THR A 1 189 ? 19.752 3.838 -35.505 1.00 94.12 189 THR A C 1
ATOM 1548 O O . THR A 1 189 ? 20.645 3.829 -36.352 1.00 94.12 189 THR A O 1
ATOM 1551 N N . PHE A 1 190 ? 18.509 3.435 -35.798 1.00 94.06 190 PHE A N 1
ATOM 1552 C CA . PHE A 1 190 ? 18.171 2.888 -37.116 1.00 94.06 190 PHE A CA 1
ATOM 1553 C C . PHE A 1 190 ? 18.300 3.909 -38.242 1.00 94.06 190 PHE A C 1
ATOM 1555 O O . PHE A 1 190 ? 18.774 3.527 -39.305 1.00 94.06 190 PHE A O 1
ATOM 1562 N N . SER A 1 191 ? 17.973 5.186 -38.009 1.00 94.50 191 SER A N 1
ATOM 1563 C CA . SER A 1 191 ? 18.175 6.233 -39.025 1.00 94.50 191 SER A CA 1
ATOM 1564 C C . SER A 1 191 ? 19.649 6.348 -39.403 1.00 94.50 191 SER A C 1
ATOM 1566 O O . SER A 1 191 ? 19.989 6.253 -40.571 1.00 94.50 191 SER A O 1
ATOM 1568 N N . GLN A 1 192 ? 20.540 6.430 -38.412 1.00 93.31 192 GLN A N 1
ATOM 1569 C CA . GLN A 1 192 ? 21.981 6.543 -38.654 1.00 93.31 192 GLN A CA 1
ATOM 1570 C C . GLN A 1 192 ? 22.540 5.312 -39.378 1.00 93.31 192 GLN A C 1
ATOM 1572 O O . GLN A 1 192 ? 23.338 5.443 -40.301 1.00 93.31 192 GLN A O 1
ATOM 1577 N N . LYS A 1 193 ? 22.111 4.105 -38.982 1.00 95.06 193 LYS A N 1
ATOM 1578 C CA . LYS A 1 193 ? 22.506 2.862 -39.665 1.00 95.06 193 LYS A CA 1
ATOM 1579 C C . LYS A 1 193 ? 21.994 2.819 -41.105 1.00 95.06 193 LYS A C 1
ATOM 1581 O O . LYS A 1 193 ? 22.711 2.330 -41.971 1.00 95.06 193 LYS A O 1
ATOM 1586 N N . LEU A 1 194 ? 20.782 3.315 -41.355 1.00 96.25 194 LEU A N 1
ATOM 1587 C CA . LEU A 1 194 ? 20.217 3.400 -42.697 1.00 96.25 194 LEU A CA 1
ATOM 1588 C C . LEU A 1 194 ? 21.013 4.387 -43.555 1.00 96.25 194 LEU A C 1
ATOM 1590 O O . LEU A 1 194 ? 21.462 4.001 -44.627 1.00 96.25 194 LEU A O 1
ATOM 1594 N N . ASP A 1 195 ? 21.288 5.585 -43.038 1.00 95.94 195 ASP A N 1
ATOM 1595 C CA . ASP A 1 195 ? 22.086 6.608 -43.723 1.00 95.94 195 ASP A CA 1
ATOM 1596 C C . ASP A 1 195 ? 23.497 6.087 -44.062 1.00 95.94 195 ASP A C 1
ATOM 1598 O O . ASP A 1 195 ? 24.012 6.313 -45.159 1.00 95.94 195 ASP A O 1
ATOM 1602 N N . MET A 1 196 ? 24.121 5.335 -43.145 1.00 96.69 196 MET A N 1
ATOM 1603 C CA . MET A 1 196 ? 25.416 4.686 -43.386 1.00 96.69 196 MET A CA 1
ATOM 1604 C C . MET A 1 196 ? 25.353 3.672 -44.533 1.00 96.69 196 MET A C 1
ATOM 1606 O O . MET A 1 196 ? 26.209 3.700 -45.416 1.00 96.69 196 MET A O 1
ATOM 1610 N N . VAL A 1 197 ? 24.348 2.791 -44.533 1.00 97.06 197 VAL A N 1
ATOM 1611 C CA . VAL A 1 197 ? 24.178 1.776 -45.583 1.00 97.06 197 VAL A CA 1
ATOM 1612 C C . VAL A 1 197 ? 23.834 2.427 -46.923 1.00 97.06 197 VAL A C 1
ATOM 1614 O O . VAL A 1 197 ? 24.364 2.020 -47.954 1.00 97.06 197 VAL A O 1
ATOM 1617 N N . GLU A 1 198 ? 22.991 3.459 -46.935 1.00 96.81 198 GLU A N 1
ATOM 1618 C CA . GLU A 1 198 ? 22.675 4.215 -48.148 1.00 96.81 198 GLU A CA 1
ATOM 1619 C C . GLU A 1 198 ? 23.921 4.891 -48.732 1.00 96.81 198 GLU A C 1
ATOM 1621 O O . GLU A 1 198 ? 24.149 4.812 -49.940 1.00 96.81 198 GLU A O 1
ATOM 1626 N N . SER A 1 199 ? 24.767 5.485 -47.886 1.00 96.50 199 SER A N 1
ATOM 1627 C CA . SER A 1 199 ? 26.048 6.068 -48.300 1.00 96.50 199 SER A CA 1
ATOM 1628 C C . SER A 1 199 ? 27.001 5.016 -48.884 1.00 96.50 199 SER A C 1
ATOM 1630 O O . SER A 1 199 ? 27.580 5.221 -49.953 1.00 96.50 199 SER A O 1
ATOM 1632 N N . GLU A 1 200 ? 27.115 3.843 -48.253 1.00 97.12 200 GLU A N 1
ATOM 1633 C CA . GLU A 1 200 ? 27.939 2.737 -48.758 1.00 97.12 200 GLU A CA 1
ATOM 1634 C C . GLU A 1 200 ? 27.436 2.216 -50.115 1.00 97.12 200 GLU A C 1
ATOM 1636 O O . GLU A 1 200 ? 28.227 1.997 -51.036 1.00 97.12 200 GLU A O 1
ATOM 1641 N N . ILE A 1 201 ? 26.115 2.098 -50.289 1.00 97.00 201 ILE A N 1
ATOM 1642 C CA . ILE A 1 201 ? 25.498 1.733 -51.571 1.00 97.00 201 ILE A CA 1
ATOM 1643 C C . ILE A 1 201 ? 25.795 2.790 -52.640 1.00 97.00 201 ILE A C 1
ATOM 1645 O O . ILE A 1 201 ? 26.096 2.435 -53.781 1.00 97.00 201 ILE A O 1
ATOM 1649 N N . GLN A 1 202 ? 25.728 4.082 -52.306 1.00 97.19 202 GLN A N 1
ATOM 1650 C CA . GLN A 1 202 ? 26.058 5.157 -53.247 1.00 97.19 202 GLN A CA 1
ATOM 1651 C C . GLN A 1 202 ? 27.521 5.089 -53.696 1.00 97.19 202 GLN A C 1
ATOM 1653 O O . GLN A 1 202 ? 27.791 5.164 -54.897 1.00 97.19 202 GLN A O 1
ATOM 1658 N N . LEU A 1 203 ? 28.454 4.883 -52.762 1.00 97.06 203 LEU A N 1
ATOM 1659 C CA . LEU A 1 203 ? 29.875 4.711 -53.072 1.00 97.06 203 LEU A CA 1
ATOM 1660 C C . LEU A 1 203 ? 30.116 3.478 -53.949 1.00 97.06 203 LEU A C 1
ATOM 1662 O O . LEU A 1 203 ? 30.791 3.580 -54.973 1.00 97.06 203 LEU A O 1
ATOM 1666 N N . SER A 1 204 ? 29.511 2.340 -53.602 1.00 96.56 204 SER A N 1
ATOM 1667 C CA . SER A 1 204 ? 29.626 1.103 -54.379 1.00 96.56 204 SER A CA 1
ATOM 1668 C C . SER A 1 204 ? 29.050 1.252 -55.793 1.00 96.56 204 SER A C 1
ATOM 1670 O O . SER A 1 204 ? 29.654 0.799 -56.765 1.00 96.56 204 SER A O 1
ATOM 1672 N N . ASN A 1 205 ? 27.921 1.951 -55.947 1.00 97.06 205 ASN A N 1
ATOM 1673 C CA . ASN A 1 205 ? 27.346 2.247 -57.259 1.00 97.06 205 ASN A CA 1
ATOM 1674 C C . ASN A 1 205 ? 28.260 3.148 -58.099 1.00 97.06 205 ASN A C 1
ATOM 1676 O O . ASN A 1 205 ? 28.435 2.886 -59.290 1.00 97.06 205 ASN A O 1
ATOM 1680 N N . ALA A 1 206 ? 28.868 4.172 -57.493 1.00 96.50 206 ALA A N 1
ATOM 1681 C CA . ALA A 1 206 ? 29.824 5.043 -58.172 1.00 96.50 206 ALA A CA 1
ATOM 1682 C C . ALA A 1 206 ? 31.085 4.276 -58.608 1.00 96.50 206 ALA A C 1
ATOM 1684 O O . ALA A 1 206 ? 31.552 4.427 -59.740 1.00 96.50 206 ALA A O 1
ATOM 1685 N N . GLU A 1 207 ? 31.612 3.400 -57.748 1.00 96.88 207 GLU A N 1
ATOM 1686 C CA . GLU A 1 207 ? 32.722 2.506 -58.088 1.00 96.88 207 GLU A CA 1
ATOM 1687 C C . GLU A 1 207 ? 32.344 1.559 -59.234 1.00 96.88 207 GLU A C 1
ATOM 1689 O O . GLU A 1 207 ? 33.100 1.404 -60.196 1.00 96.88 207 GLU A O 1
ATOM 1694 N N . HIS A 1 208 ? 31.142 0.983 -59.193 1.00 96.62 208 HIS A N 1
ATOM 1695 C CA . HIS A 1 208 ? 30.658 0.106 -60.250 1.00 96.62 208 HIS A CA 1
ATOM 1696 C C . HIS A 1 208 ? 30.496 0.839 -61.589 1.00 96.62 208 HIS A C 1
ATOM 1698 O O . HIS A 1 208 ? 30.837 0.288 -62.639 1.00 96.62 208 HIS A O 1
ATOM 1704 N N . GLU A 1 209 ? 30.020 2.086 -61.579 1.00 97.31 209 GLU A N 1
ATOM 1705 C CA . GLU A 1 209 ? 29.939 2.927 -62.777 1.00 97.31 209 GLU A CA 1
ATOM 1706 C C . GLU A 1 209 ? 31.332 3.233 -63.348 1.00 97.31 209 GLU A C 1
ATOM 1708 O O . GLU A 1 209 ? 31.550 3.107 -64.557 1.00 97.31 209 GLU A O 1
ATOM 1713 N N . ASN A 1 210 ? 32.302 3.559 -62.491 1.00 96.75 210 ASN A N 1
ATOM 1714 C CA . ASN A 1 210 ? 33.691 3.754 -62.907 1.00 96.75 210 ASN A CA 1
ATOM 1715 C C . ASN A 1 210 ? 34.274 2.477 -63.522 1.00 96.75 210 ASN A C 1
ATOM 1717 O O . ASN A 1 210 ? 34.874 2.523 -64.599 1.00 96.75 210 ASN A O 1
ATOM 1721 N N . GLN A 1 211 ? 34.031 1.322 -62.902 1.00 96.06 211 GLN A N 1
ATOM 1722 C CA . GLN A 1 211 ? 34.489 0.039 -63.421 1.00 96.06 211 GLN A CA 1
ATOM 1723 C C . GLN A 1 211 ? 33.840 -0.306 -64.770 1.00 96.06 211 GLN A C 1
ATOM 1725 O O . GLN A 1 211 ? 34.509 -0.850 -65.651 1.00 96.06 211 GLN A O 1
ATOM 1730 N N . LYS A 1 212 ? 32.561 0.042 -64.975 1.00 97.19 212 LYS A N 1
ATOM 1731 C CA . LYS A 1 212 ? 31.897 -0.085 -66.283 1.00 97.19 212 LYS A CA 1
ATOM 1732 C C . LYS A 1 212 ? 32.577 0.776 -67.340 1.00 97.19 212 LYS A C 1
ATOM 1734 O O . LYS A 1 212 ? 32.919 0.240 -68.389 1.00 97.19 212 LYS A O 1
ATOM 1739 N N . LYS A 1 213 ? 32.853 2.053 -67.051 1.00 97.19 213 LYS A N 1
ATOM 1740 C CA . LYS A 1 213 ? 33.561 2.959 -67.977 1.00 97.19 213 LYS A CA 1
ATOM 1741 C C . LYS A 1 213 ? 34.944 2.423 -68.347 1.00 97.19 213 LYS A C 1
ATOM 1743 O O . LYS A 1 213 ? 35.308 2.421 -69.520 1.00 97.19 213 LYS A O 1
ATOM 1748 N N . ILE A 1 214 ? 35.698 1.913 -67.371 1.00 96.75 214 ILE A N 1
ATOM 1749 C CA . ILE A 1 214 ? 37.010 1.293 -67.614 1.00 96.75 214 ILE A CA 1
ATOM 1750 C C . ILE A 1 214 ? 36.868 0.051 -68.503 1.00 96.75 214 ILE A C 1
ATOM 1752 O O . ILE A 1 214 ? 37.649 -0.133 -69.434 1.00 96.75 214 ILE A O 1
ATOM 1756 N N . ASN A 1 215 ? 35.861 -0.793 -68.265 1.00 96.75 215 ASN A N 1
ATOM 1757 C CA . ASN A 1 215 ? 35.616 -1.978 -69.086 1.00 96.75 215 ASN A CA 1
ATOM 1758 C C . ASN A 1 215 ? 35.179 -1.615 -70.518 1.00 96.75 215 ASN A C 1
ATOM 1760 O O . ASN A 1 215 ? 35.648 -2.210 -71.486 1.00 96.75 215 ASN A O 1
ATOM 1764 N N . GLU A 1 216 ? 34.331 -0.602 -70.686 1.00 97.19 216 GLU A N 1
ATOM 1765 C CA . GLU A 1 216 ? 33.963 -0.061 -72.000 1.00 97.19 216 GLU A CA 1
ATOM 1766 C C . GLU A 1 216 ? 35.199 0.453 -72.749 1.00 97.19 216 GLU A C 1
ATOM 1768 O O . GLU A 1 216 ? 35.426 0.094 -73.902 1.00 97.19 216 GLU A O 1
ATOM 1773 N N . GLN A 1 217 ? 36.077 1.202 -72.083 1.00 96.81 217 GLN A N 1
ATOM 1774 C CA . GLN A 1 217 ? 37.343 1.639 -72.676 1.00 96.81 217 GLN A CA 1
ATOM 1775 C C . GLN A 1 217 ? 38.264 0.461 -73.024 1.00 96.81 217 GLN A C 1
ATOM 1777 O O . GLN A 1 217 ? 38.856 0.439 -74.105 1.00 96.81 217 GLN A O 1
ATOM 1782 N N . ALA A 1 218 ? 38.371 -0.542 -72.150 1.00 96.38 218 ALA A N 1
ATOM 1783 C CA . ALA A 1 218 ? 39.185 -1.732 -72.386 1.00 96.38 218 ALA A CA 1
ATOM 1784 C C . ALA A 1 218 ? 38.653 -2.574 -73.559 1.00 96.38 218 ALA A C 1
ATOM 1786 O O . ALA A 1 218 ? 39.434 -3.053 -74.383 1.00 96.38 218 ALA A O 1
ATOM 1787 N N . THR A 1 219 ? 37.332 -2.730 -73.677 1.00 96.38 219 THR A N 1
ATOM 1788 C CA . THR A 1 219 ? 36.692 -3.444 -74.794 1.00 96.38 219 THR A CA 1
ATOM 1789 C C . THR A 1 219 ? 36.848 -2.689 -76.109 1.00 96.38 219 THR A C 1
ATOM 1791 O O . THR A 1 219 ? 37.246 -3.307 -77.097 1.00 96.38 219 THR A O 1
ATOM 1794 N N . LEU A 1 220 ? 36.660 -1.364 -76.111 1.00 96.94 220 LEU A N 1
ATOM 1795 C CA . LEU A 1 220 ? 36.949 -0.514 -77.268 1.00 96.94 220 LEU A CA 1
ATOM 1796 C C . LEU A 1 220 ? 38.421 -0.621 -77.683 1.00 96.94 220 LEU A C 1
ATOM 1798 O O . LEU A 1 220 ? 38.705 -0.829 -78.857 1.00 96.94 220 LEU A O 1
ATOM 1802 N N . SER A 1 221 ? 39.360 -0.550 -76.735 1.00 96.69 221 SER A N 1
ATOM 1803 C CA . SER A 1 221 ? 40.801 -0.697 -76.993 1.00 96.69 221 SER A CA 1
ATOM 1804 C C . SER A 1 221 ? 41.163 -2.076 -77.565 1.00 96.69 221 SER A C 1
ATOM 1806 O O . SER A 1 221 ? 41.952 -2.200 -78.506 1.00 96.69 221 SER A O 1
ATOM 1808 N N . ARG A 1 222 ? 40.540 -3.142 -77.051 1.00 97.19 222 ARG A N 1
ATOM 1809 C CA . ARG A 1 222 ? 40.696 -4.497 -77.591 1.00 97.19 222 ARG A CA 1
ATOM 1810 C C . ARG A 1 222 ? 40.168 -4.590 -79.021 1.00 97.19 222 ARG A C 1
ATOM 1812 O O . ARG A 1 222 ? 40.822 -5.186 -79.873 1.00 97.19 222 ARG A O 1
ATOM 1819 N N . ASP A 1 223 ? 38.989 -4.037 -79.287 1.00 96.50 223 ASP A N 1
ATOM 1820 C CA . ASP A 1 223 ? 38.353 -4.128 -80.599 1.00 96.50 223 ASP A CA 1
ATOM 1821 C C . ASP A 1 223 ? 39.082 -3.256 -81.638 1.00 96.50 223 ASP A C 1
ATOM 1823 O O . ASP A 1 223 ? 39.285 -3.707 -82.766 1.00 96.50 223 ASP A O 1
ATOM 1827 N N . THR A 1 224 ? 39.590 -2.076 -81.260 1.00 96.44 224 THR A N 1
ATOM 1828 C CA . THR A 1 224 ? 40.467 -1.270 -82.130 1.00 96.44 224 THR A CA 1
ATOM 1829 C C . THR A 1 224 ? 41.775 -1.997 -82.429 1.00 96.44 224 THR A C 1
ATOM 1831 O O . THR A 1 224 ? 42.175 -2.062 -83.592 1.00 96.44 224 THR A O 1
ATOM 1834 N N . SER A 1 225 ? 42.399 -2.620 -81.425 1.00 95.94 225 SER A N 1
ATOM 1835 C CA . SER A 1 225 ? 43.608 -3.433 -81.608 1.00 95.94 225 SER A CA 1
ATOM 1836 C C . SER A 1 225 ? 43.357 -4.628 -82.531 1.00 95.94 225 SER A C 1
ATOM 1838 O O . SER A 1 225 ? 44.168 -4.892 -83.417 1.00 95.94 225 SER A O 1
ATOM 1840 N N . ARG A 1 226 ? 42.209 -5.311 -82.395 1.00 96.94 226 ARG A N 1
ATOM 1841 C CA . ARG A 1 226 ? 41.799 -6.405 -83.293 1.00 96.94 226 ARG A CA 1
ATOM 1842 C C . ARG A 1 226 ? 41.664 -5.917 -84.737 1.00 96.94 226 ARG A C 1
ATOM 1844 O O . ARG A 1 226 ? 42.207 -6.546 -85.638 1.00 96.94 226 ARG A O 1
ATOM 1851 N N . VAL A 1 227 ? 41.006 -4.778 -84.959 1.00 96.75 227 VAL A N 1
ATOM 1852 C CA . VAL A 1 227 ? 40.849 -4.192 -86.302 1.00 96.75 227 VAL A CA 1
ATOM 1853 C C . VAL A 1 227 ? 42.195 -3.776 -86.904 1.00 96.75 227 VAL A C 1
ATOM 1855 O O . VAL A 1 227 ? 42.419 -3.979 -88.098 1.00 96.75 227 VAL A O 1
ATOM 1858 N N . ILE A 1 228 ? 43.096 -3.187 -86.111 1.00 95.69 228 ILE A N 1
ATOM 1859 C CA . ILE A 1 228 ? 44.448 -2.826 -86.566 1.00 95.69 228 ILE A CA 1
ATOM 1860 C C . ILE A 1 228 ? 45.224 -4.086 -86.959 1.00 95.69 228 ILE A C 1
ATOM 1862 O O . ILE A 1 228 ? 45.811 -4.114 -88.040 1.00 95.69 228 ILE A O 1
ATOM 1866 N N . LEU A 1 229 ? 45.172 -5.133 -86.133 1.00 95.81 229 LEU A N 1
ATOM 1867 C CA . LEU A 1 229 ? 45.826 -6.410 -86.403 1.00 95.81 229 LEU A CA 1
ATOM 1868 C C . LEU A 1 229 ? 45.287 -7.056 -87.686 1.00 95.81 229 LEU A C 1
ATOM 1870 O O . LEU A 1 229 ? 46.075 -7.394 -88.561 1.00 95.81 229 LEU A O 1
ATOM 1874 N N . GLU A 1 230 ? 43.965 -7.119 -87.879 1.00 95.62 230 GLU A N 1
ATOM 1875 C CA . GLU A 1 230 ? 43.362 -7.633 -89.120 1.00 95.62 230 GLU A CA 1
ATOM 1876 C C . GLU A 1 230 ? 43.789 -6.834 -90.365 1.00 95.62 230 GLU A C 1
ATOM 1878 O O . GLU A 1 230 ? 43.991 -7.403 -91.443 1.00 95.62 230 GLU A O 1
ATOM 1883 N N . LYS A 1 231 ? 43.922 -5.504 -90.253 1.00 96.06 231 LYS A N 1
ATOM 1884 C CA . LYS A 1 231 ? 44.422 -4.657 -91.350 1.00 96.06 231 LYS A CA 1
ATOM 1885 C C . LYS A 1 231 ? 45.887 -4.961 -91.663 1.00 96.06 231 LYS A C 1
ATOM 1887 O O . LYS A 1 231 ? 46.218 -5.141 -92.833 1.00 96.06 231 LYS A O 1
ATOM 1892 N N . GLN A 1 232 ? 46.734 -5.058 -90.639 1.00 95.12 232 GLN A N 1
ATOM 1893 C CA . GLN A 1 232 ? 48.151 -5.391 -90.793 1.00 95.12 232 GLN A CA 1
ATOM 1894 C C . GLN A 1 232 ? 48.343 -6.800 -91.366 1.00 95.12 232 GLN A C 1
ATOM 1896 O O . GLN A 1 232 ? 49.163 -6.991 -92.260 1.00 95.12 232 GLN A O 1
ATOM 1901 N N . GLU A 1 233 ? 47.553 -7.785 -90.936 1.00 94.25 233 GLU A N 1
ATOM 1902 C CA . GLU A 1 233 ? 47.570 -9.138 -91.501 1.00 94.25 233 GLU A CA 1
ATOM 1903 C C . GLU A 1 233 ? 47.199 -9.143 -92.989 1.00 94.25 233 GLU A C 1
ATOM 1905 O O . GLU A 1 233 ? 47.885 -9.784 -93.790 1.00 94.25 233 GLU A O 1
ATOM 1910 N N . LYS A 1 234 ? 46.162 -8.391 -93.388 1.00 94.88 234 LYS A N 1
ATOM 1911 C CA . LYS A 1 234 ? 45.785 -8.223 -94.804 1.00 94.88 234 LYS A CA 1
ATOM 1912 C C . LYS A 1 234 ? 46.894 -7.556 -95.615 1.00 94.88 234 LYS A C 1
ATOM 1914 O O . LYS A 1 234 ? 47.169 -7.996 -96.731 1.00 94.88 234 LYS A O 1
ATOM 1919 N N . GLU A 1 235 ? 47.543 -6.531 -95.068 1.00 95.19 235 GLU A N 1
ATOM 1920 C CA . GLU A 1 235 ? 48.666 -5.844 -95.714 1.00 95.19 235 GLU A CA 1
ATOM 1921 C C . GLU A 1 235 ? 49.880 -6.771 -95.878 1.00 95.19 235 GLU A C 1
ATOM 1923 O O . GLU A 1 235 ? 50.440 -6.874 -96.972 1.00 95.19 235 GLU A O 1
ATOM 1928 N N . ILE A 1 236 ? 50.234 -7.531 -94.836 1.00 94.25 236 ILE A N 1
ATOM 1929 C CA . ILE A 1 236 ? 51.296 -8.544 -94.884 1.00 94.25 236 ILE A CA 1
ATOM 1930 C C . ILE A 1 236 ? 50.953 -9.630 -95.905 1.00 94.25 236 ILE A C 1
ATOM 1932 O O . ILE A 1 236 ? 51.818 -10.020 -96.687 1.00 94.25 236 ILE A O 1
ATOM 1936 N N . TYR A 1 237 ? 49.711 -10.116 -95.938 1.00 95.12 237 TYR A N 1
ATOM 1937 C CA . TYR A 1 237 ? 49.273 -11.114 -96.911 1.00 95.12 237 TYR A CA 1
ATOM 1938 C C . TYR A 1 237 ? 49.355 -10.580 -98.349 1.00 95.12 237 TYR A C 1
ATOM 1940 O O . TYR A 1 237 ? 49.894 -11.256 -99.226 1.00 95.12 237 TYR A O 1
ATOM 1948 N N . ALA A 1 238 ? 48.891 -9.351 -98.598 1.00 94.25 238 ALA A N 1
ATOM 1949 C CA . ALA A 1 238 ? 48.989 -8.703 -99.904 1.00 94.25 238 ALA A CA 1
ATOM 1950 C C . ALA A 1 238 ? 50.452 -8.488 -100.330 1.00 94.25 238 ALA A C 1
ATOM 1952 O O . ALA A 1 238 ? 50.808 -8.785 -101.470 1.00 94.25 238 ALA A O 1
ATOM 1953 N N . SER A 1 239 ? 51.310 -8.045 -99.407 1.00 92.06 239 SER A N 1
ATOM 1954 C CA . SER A 1 239 ? 52.753 -7.891 -99.622 1.00 92.06 239 SER A CA 1
ATOM 1955 C C . SER A 1 239 ? 53.433 -9.233 -99.913 1.00 92.06 239 SER A C 1
ATOM 1957 O O . SER A 1 239 ? 54.198 -9.340 -100.871 1.00 92.06 239 SER A O 1
ATOM 1959 N N . ARG A 1 240 ? 53.094 -10.299 -99.170 1.00 92.94 240 ARG A N 1
ATOM 1960 C CA . ARG A 1 240 ? 53.565 -11.671 -99.432 1.00 92.94 240 ARG A CA 1
ATOM 1961 C C . ARG A 1 240 ? 53.132 -12.160 -100.808 1.00 92.94 240 ARG A C 1
ATOM 1963 O O . ARG A 1 240 ? 53.977 -12.652 -101.545 1.00 92.94 240 ARG A O 1
ATOM 1970 N N . LYS A 1 241 ? 51.863 -11.974 -101.179 1.00 94.75 241 LYS A N 1
ATOM 1971 C CA . LYS A 1 241 ? 51.338 -12.354 -102.497 1.00 94.75 241 LYS A CA 1
ATOM 1972 C C . LYS A 1 241 ? 52.022 -11.578 -103.621 1.00 94.75 241 LYS A C 1
ATOM 1974 O O . LYS A 1 241 ? 52.409 -12.173 -104.620 1.00 94.75 241 LYS A O 1
ATOM 1979 N N . LYS A 1 242 ? 52.221 -10.265 -103.455 1.00 92.62 242 LYS A N 1
ATOM 1980 C CA . LYS A 1 242 ? 52.967 -9.437 -104.414 1.00 92.62 242 LYS A CA 1
ATOM 1981 C C . LYS A 1 242 ? 54.408 -9.926 -104.548 1.00 92.62 242 LYS A C 1
ATOM 1983 O O . LYS A 1 242 ? 54.859 -10.166 -105.660 1.00 92.62 242 LYS A O 1
ATOM 1988 N N . ARG A 1 243 ? 55.090 -10.174 -103.426 1.00 90.62 243 ARG A N 1
ATOM 1989 C CA . ARG A 1 243 ? 56.446 -10.736 -103.407 1.00 90.62 243 ARG A CA 1
ATOM 1990 C C . ARG A 1 243 ? 56.505 -12.113 -104.063 1.00 90.62 243 ARG A C 1
ATOM 1992 O O . ARG A 1 243 ? 57.469 -12.385 -104.758 1.00 90.62 243 ARG A O 1
ATOM 1999 N N . GLU A 1 244 ? 55.516 -12.978 -103.863 1.00 91.44 244 GLU A N 1
ATOM 2000 C CA . GLU A 1 244 ? 55.446 -14.296 -104.503 1.00 91.44 244 GLU A CA 1
ATOM 2001 C C . GLU A 1 244 ? 55.268 -14.179 -106.021 1.00 91.44 244 GLU A C 1
ATOM 2003 O O . GLU A 1 244 ? 55.957 -14.870 -106.768 1.00 91.44 244 GLU A O 1
ATOM 2008 N N . VAL A 1 245 ? 54.418 -13.254 -106.483 1.00 92.88 245 VAL A N 1
ATOM 2009 C CA . VAL A 1 245 ? 54.265 -12.931 -107.910 1.00 92.88 245 VAL A CA 1
ATOM 2010 C C . VAL A 1 245 ? 55.567 -12.381 -108.485 1.00 92.88 245 VAL A C 1
ATOM 2012 O O . VAL A 1 245 ? 56.026 -12.877 -109.509 1.00 92.88 245 VAL A O 1
ATOM 2015 N N . ASP A 1 246 ? 56.199 -11.414 -107.820 1.00 90.25 246 ASP A N 1
ATOM 2016 C CA . ASP A 1 246 ? 57.471 -10.833 -108.255 1.00 90.25 246 ASP A CA 1
ATOM 2017 C C . ASP A 1 246 ? 58.583 -11.893 -108.284 1.00 90.25 246 ASP A C 1
ATOM 2019 O O . ASP A 1 246 ? 59.332 -11.981 -109.253 1.00 90.25 246 ASP A O 1
ATOM 2023 N N . LEU A 1 247 ? 58.661 -12.763 -107.274 1.00 89.44 247 LEU A N 1
ATOM 2024 C CA . LEU A 1 247 ? 59.641 -13.849 -107.197 1.00 89.44 247 LEU A CA 1
ATOM 2025 C C . LEU A 1 247 ? 59.362 -14.928 -108.253 1.00 89.44 247 LEU A C 1
ATOM 2027 O O . LEU A 1 247 ? 60.304 -15.473 -108.821 1.00 89.44 247 LEU A O 1
ATOM 2031 N N . SER A 1 248 ? 58.095 -15.197 -108.577 1.00 89.06 248 SER A N 1
ATOM 2032 C CA . SER A 1 248 ? 57.696 -16.063 -109.692 1.00 89.06 248 SER A CA 1
ATOM 2033 C C . SER A 1 248 ? 58.062 -15.448 -111.048 1.00 89.06 248 SER A C 1
ATOM 2035 O O . SER A 1 248 ? 58.650 -16.126 -111.888 1.00 89.06 248 SER A O 1
ATOM 2037 N N . ASN A 1 249 ? 57.830 -14.145 -111.239 1.00 89.56 249 ASN A N 1
ATOM 2038 C CA . ASN A 1 249 ? 58.240 -13.405 -112.435 1.00 89.56 249 ASN A CA 1
ATOM 2039 C C . ASN A 1 249 ? 59.763 -13.400 -112.596 1.00 89.56 249 ASN A C 1
ATOM 2041 O O . ASN A 1 249 ? 60.260 -13.675 -113.685 1.00 89.56 249 ASN A O 1
ATOM 2045 N N . VAL A 1 250 ? 60.511 -13.146 -111.519 1.00 87.06 250 VAL A N 1
ATOM 2046 C CA . VAL A 1 250 ? 61.978 -13.214 -111.518 1.00 87.06 250 VAL A CA 1
ATOM 2047 C C . VAL A 1 250 ? 62.450 -14.641 -111.763 1.00 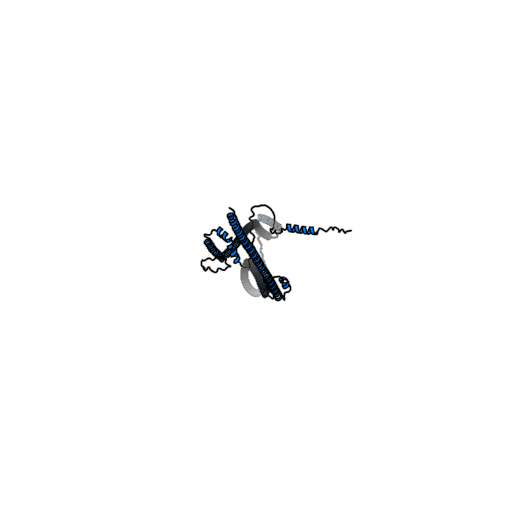87.06 250 VAL A C 1
ATOM 2049 O O . VAL A 1 250 ? 63.377 -14.817 -112.539 1.00 87.06 250 VAL A O 1
ATOM 2052 N N . ARG A 1 251 ? 61.820 -15.673 -111.184 1.00 86.69 251 ARG A N 1
ATOM 2053 C CA . ARG A 1 251 ? 62.132 -17.080 -111.494 1.00 86.69 251 ARG A CA 1
ATOM 2054 C C . ARG A 1 251 ? 61.886 -17.396 -112.961 1.00 86.69 251 ARG A C 1
ATOM 2056 O O . ARG A 1 251 ? 62.750 -18.003 -113.571 1.00 86.69 251 ARG A O 1
ATOM 2063 N N . LYS A 1 252 ? 60.775 -16.938 -113.537 1.00 87.06 252 LYS A N 1
ATOM 2064 C CA . LYS A 1 252 ? 60.466 -17.118 -114.958 1.00 87.06 252 LYS A CA 1
ATOM 2065 C C . LYS A 1 252 ? 61.475 -16.392 -115.844 1.00 87.06 252 LYS A C 1
ATOM 2067 O O . LYS A 1 252 ? 61.999 -16.995 -116.766 1.00 87.06 252 LYS A O 1
ATOM 2072 N N . GLN A 1 253 ? 61.819 -15.144 -115.531 1.00 83.94 253 GLN A N 1
ATOM 2073 C CA . GLN A 1 253 ? 62.863 -14.400 -116.242 1.00 83.94 253 GLN A CA 1
ATOM 2074 C C . GLN A 1 253 ? 64.251 -15.018 -116.048 1.00 83.94 253 GLN A C 1
ATOM 2076 O O . GLN A 1 253 ? 65.059 -14.989 -116.965 1.00 83.94 253 GLN A O 1
ATOM 2081 N N . ALA A 1 254 ? 64.553 -15.564 -114.871 1.00 79.62 254 ALA A N 1
ATOM 2082 C CA . ALA A 1 254 ? 65.800 -16.259 -114.581 1.00 79.62 254 ALA A CA 1
ATOM 2083 C C . ALA A 1 254 ? 65.849 -17.626 -115.263 1.00 79.62 254 ALA A C 1
ATOM 2085 O O . ALA A 1 254 ? 66.925 -18.039 -115.655 1.00 79.62 254 ALA A O 1
ATOM 2086 N N . GLU A 1 255 ? 64.722 -18.308 -115.447 1.00 77.88 255 GLU A N 1
ATOM 2087 C CA . GLU A 1 255 ? 64.606 -19.553 -116.203 1.00 77.88 255 GLU A CA 1
ATOM 2088 C C . GLU A 1 255 ? 64.646 -19.289 -117.710 1.00 77.88 255 GLU A C 1
ATOM 2090 O O . GLU A 1 255 ? 65.339 -20.005 -118.415 1.00 77.88 255 GLU A O 1
ATOM 2095 N N . GLU A 1 256 ? 64.026 -18.213 -118.205 1.00 75.81 256 GLU A N 1
ATOM 2096 C CA . GLU A 1 256 ? 64.183 -17.710 -119.577 1.00 75.81 256 GLU A CA 1
ATOM 2097 C C . GLU A 1 256 ? 65.630 -17.288 -119.837 1.00 75.81 256 GLU A C 1
ATOM 2099 O O . GLU A 1 256 ? 66.209 -17.657 -120.857 1.00 75.81 256 GLU A O 1
ATOM 2104 N N . LYS A 1 257 ? 66.248 -16.569 -118.892 1.00 72.81 257 LYS A N 1
ATOM 2105 C CA . LYS A 1 257 ? 67.669 -16.237 -118.941 1.00 72.81 257 LYS A CA 1
ATOM 2106 C C . LYS A 1 257 ? 68.529 -17.473 -118.777 1.00 72.81 257 LYS A C 1
ATOM 2108 O O . LYS A 1 257 ? 69.506 -17.528 -119.486 1.00 72.81 257 LYS A O 1
ATOM 2113 N N . ARG A 1 258 ? 68.193 -18.474 -117.960 1.00 71.31 258 ARG A N 1
ATOM 2114 C CA . ARG A 1 258 ? 68.912 -19.757 -117.886 1.00 71.31 258 ARG A CA 1
ATOM 2115 C C . ARG A 1 258 ? 68.728 -20.539 -119.174 1.00 71.31 258 ARG A C 1
ATOM 2117 O O . ARG A 1 258 ? 69.684 -21.125 -119.612 1.00 71.31 258 ARG A O 1
ATOM 2124 N N . LEU A 1 259 ? 67.593 -20.476 -119.861 1.00 63.62 259 LEU A N 1
ATOM 2125 C CA . LEU A 1 259 ? 67.439 -21.058 -121.197 1.00 63.62 259 LEU A CA 1
ATOM 2126 C C . LEU A 1 259 ? 68.281 -20.297 -122.236 1.00 63.62 259 LEU A C 1
ATOM 2128 O O . LEU A 1 259 ? 68.852 -20.899 -123.142 1.00 63.62 259 LEU A O 1
ATOM 2132 N N . GLN A 1 260 ? 68.375 -18.969 -122.109 1.00 62.28 260 GLN A N 1
ATOM 2133 C CA . GLN A 1 260 ? 69.228 -18.122 -122.947 1.00 62.28 260 GLN A CA 1
ATOM 2134 C C . GLN A 1 260 ? 70.717 -18.244 -122.598 1.00 62.28 260 GLN A C 1
ATOM 2136 O O . GLN A 1 260 ? 71.537 -18.097 -123.494 1.00 62.28 260 GLN A O 1
ATOM 2141 N N . TYR A 1 261 ? 71.064 -18.517 -121.339 1.00 57.00 261 TYR A N 1
ATOM 2142 C CA . TYR A 1 261 ? 72.410 -18.707 -120.801 1.00 57.00 261 TYR A CA 1
ATOM 2143 C C . TYR A 1 261 ? 72.830 -20.168 -120.950 1.00 57.00 261 TYR A C 1
ATOM 2145 O O . TYR A 1 261 ? 73.971 -20.397 -121.251 1.00 57.00 261 TYR A O 1
ATOM 2153 N N . ASP A 1 262 ? 71.947 -21.158 -120.953 1.00 54.38 262 ASP A N 1
ATOM 2154 C CA . ASP A 1 262 ? 72.222 -22.524 -121.425 1.00 54.38 262 ASP A CA 1
ATOM 2155 C C . ASP A 1 262 ? 72.395 -22.514 -122.959 1.00 54.38 262 ASP A C 1
ATOM 2157 O O . ASP A 1 262 ? 73.160 -23.302 -123.506 1.00 54.38 262 ASP A O 1
ATOM 2161 N N . ARG A 1 263 ? 71.781 -21.544 -123.667 1.00 53.09 263 ARG A N 1
ATOM 2162 C CA . ARG A 1 263 ? 72.103 -21.194 -125.069 1.00 53.09 263 ARG A CA 1
ATOM 2163 C C . ARG A 1 263 ? 73.323 -20.265 -125.245 1.00 53.09 263 ARG A C 1
ATOM 2165 O O . ARG A 1 263 ? 73.801 -20.153 -126.371 1.00 53.09 263 ARG A O 1
ATOM 2172 N N . ARG A 1 264 ? 73.835 -19.595 -124.200 1.00 47.16 264 ARG A N 1
ATOM 2173 C CA . ARG A 1 264 ? 74.971 -18.632 -124.258 1.00 47.16 264 ARG A CA 1
ATOM 2174 C C . ARG A 1 264 ? 76.197 -19.023 -123.418 1.00 47.16 264 ARG A C 1
ATOM 2176 O O . ARG A 1 264 ? 77.256 -18.455 -123.623 1.00 47.16 264 ARG A O 1
ATOM 2183 N N . MET A 1 265 ? 76.137 -20.076 -122.609 1.00 38.09 265 MET A N 1
ATOM 2184 C CA . MET A 1 265 ? 77.246 -20.764 -121.923 1.00 38.09 265 MET A CA 1
ATOM 2185 C C . MET A 1 265 ? 77.969 -21.714 -122.890 1.00 38.09 265 MET A C 1
ATOM 2187 O O . MET A 1 265 ? 78.554 -22.716 -122.496 1.00 38.09 265 MET A O 1
ATOM 2191 N N . ALA A 1 266 ? 77.927 -21.363 -124.177 1.00 43.78 266 ALA A N 1
ATOM 2192 C CA . ALA A 1 266 ? 78.886 -21.716 -125.211 1.00 43.78 266 ALA A CA 1
ATOM 2193 C C . ALA A 1 266 ? 79.761 -20.502 -125.616 1.00 43.78 266 ALA A C 1
ATOM 2195 O O . ALA A 1 266 ? 80.524 -20.604 -126.570 1.00 43.78 266 ALA A O 1
ATOM 2196 N N . ALA A 1 267 ? 79.672 -19.354 -124.926 1.00 39.78 267 ALA A N 1
ATOM 2197 C CA . ALA A 1 267 ? 80.580 -18.221 -125.110 1.00 39.78 267 ALA A CA 1
ATOM 2198 C C . ALA A 1 267 ? 80.571 -17.277 -123.888 1.00 39.78 267 ALA A C 1
ATOM 2200 O O . ALA A 1 267 ? 79.759 -16.364 -123.798 1.00 39.78 267 ALA A O 1
ATOM 2201 N N . THR A 1 268 ? 81.509 -17.546 -122.975 1.00 32.44 268 THR A N 1
ATOM 2202 C CA . THR A 1 268 ? 82.438 -16.585 -122.338 1.00 32.44 268 THR A CA 1
ATOM 2203 C C . THR A 1 268 ? 81.847 -15.283 -121.750 1.00 32.44 268 THR A C 1
ATOM 2205 O O . THR A 1 268 ? 81.365 -14.432 -122.481 1.00 32.44 268 THR A O 1
ATOM 2208 N N . SER A 1 269 ? 81.768 -15.109 -120.423 1.00 29.00 269 SER A N 1
ATOM 2209 C CA . SER A 1 269 ? 82.816 -14.733 -119.437 1.00 29.00 269 SER A CA 1
ATOM 2210 C C . SER A 1 269 ? 83.167 -13.229 -119.367 1.00 29.00 269 SER A C 1
ATOM 2212 O O . SER A 1 269 ? 83.507 -12.639 -120.386 1.00 29.00 269 SER A O 1
ATOM 2214 N N . LEU A 1 270 ? 83.221 -12.727 -118.114 1.00 34.81 270 LEU A N 1
ATOM 2215 C CA . LEU A 1 270 ? 83.932 -11.538 -117.566 1.00 34.81 270 LEU A CA 1
ATOM 2216 C C . LEU A 1 270 ? 83.167 -10.185 -117.612 1.00 34.81 270 LEU A C 1
ATOM 2218 O O . LEU A 1 270 ? 82.783 -9.740 -118.685 1.00 34.81 270 LEU A O 1
ATOM 2222 N N . LYS A 1 271 ? 82.744 -9.640 -116.446 1.00 30.48 271 LYS A N 1
ATOM 2223 C CA . LYS A 1 271 ? 83.424 -8.647 -115.546 1.00 30.48 271 LYS A CA 1
ATOM 2224 C C . LYS A 1 271 ? 83.259 -7.189 -116.043 1.00 30.48 271 LYS A C 1
ATOM 2226 O O . LYS A 1 271 ? 83.283 -6.992 -117.246 1.00 30.48 271 LYS A O 1
ATOM 2231 N N . ASP A 1 272 ? 83.091 -6.113 -115.267 1.00 27.81 272 ASP A N 1
ATOM 2232 C CA . ASP A 1 272 ? 83.154 -5.803 -113.827 1.00 27.81 272 ASP A CA 1
ATOM 2233 C C . ASP A 1 272 ? 82.383 -4.471 -113.550 1.00 27.81 272 ASP A C 1
ATOM 2235 O O . ASP A 1 272 ? 81.973 -3.784 -114.486 1.00 27.81 272 ASP A O 1
ATOM 2239 N N . GLU A 1 273 ? 82.184 -4.195 -112.252 1.00 29.30 273 GLU A N 1
ATOM 2240 C CA . GLU A 1 273 ? 82.091 -2.941 -111.451 1.00 29.30 273 GLU A CA 1
ATOM 2241 C C . GLU A 1 273 ? 82.485 -1.587 -112.121 1.00 29.30 273 GLU A C 1
ATOM 2243 O O . GLU A 1 273 ? 83.150 -1.573 -113.145 1.00 29.30 273 GLU A O 1
ATOM 2248 N N . GLU A 1 274 ? 82.172 -0.357 -111.678 1.00 29.61 274 GLU A N 1
ATOM 2249 C CA . GLU A 1 274 ? 81.885 0.305 -110.386 1.00 29.61 274 GLU A CA 1
ATOM 2250 C C . GLU A 1 274 ? 81.555 1.801 -110.706 1.00 29.61 274 GLU A C 1
ATOM 2252 O O . GLU A 1 274 ? 81.788 2.238 -111.836 1.00 29.61 274 GLU A O 1
ATOM 2257 N N . GLY A 1 275 ? 81.104 2.638 -109.751 1.00 27.95 275 GLY A N 1
ATOM 2258 C CA . GLY A 1 275 ? 81.184 4.105 -109.949 1.00 27.95 275 GLY A CA 1
ATOM 2259 C C . GLY A 1 275 ? 80.344 5.016 -109.044 1.00 27.95 275 GLY A C 1
ATOM 2260 O O . GLY A 1 275 ? 79.172 5.264 -109.305 1.00 27.95 275 GLY A O 1
ATOM 2261 N N . SER A 1 276 ? 80.998 5.561 -108.021 1.00 34.06 276 SER A N 1
ATOM 2262 C CA . SER A 1 276 ? 80.582 6.569 -107.038 1.00 34.06 276 SER A CA 1
ATOM 2263 C C . SER A 1 276 ? 80.379 7.988 -107.604 1.00 34.06 276 SER A C 1
ATOM 2265 O O . SER A 1 276 ? 80.961 8.348 -108.624 1.00 34.06 276 SER A O 1
ATOM 2267 N N . ASN A 1 277 ? 79.635 8.847 -106.884 1.00 31.03 277 ASN A N 1
ATOM 2268 C CA . ASN A 1 277 ? 79.963 10.277 -106.835 1.00 31.03 277 ASN A CA 1
ATOM 2269 C C . ASN A 1 277 ? 79.469 10.946 -105.538 1.00 31.03 277 ASN A C 1
ATOM 2271 O O . ASN A 1 277 ? 78.271 11.026 -105.264 1.00 31.03 277 ASN A O 1
ATOM 2275 N N . ILE A 1 278 ? 80.439 11.400 -104.750 1.00 34.19 278 ILE A N 1
ATOM 2276 C CA . ILE A 1 278 ? 80.322 12.303 -103.606 1.00 34.19 278 ILE A CA 1
ATOM 2277 C C . ILE A 1 278 ? 80.660 13.693 -104.147 1.00 34.19 278 ILE A C 1
ATOM 2279 O O . ILE A 1 278 ? 81.613 13.803 -104.906 1.00 34.19 278 ILE A O 1
ATOM 2283 N N . GLU A 1 279 ? 79.900 14.718 -103.747 1.00 33.78 279 GLU A N 1
ATOM 2284 C CA . GLU A 1 279 ? 80.367 16.069 -103.362 1.00 33.78 279 GLU A CA 1
ATOM 2285 C C . GLU A 1 279 ? 79.289 17.134 -103.618 1.00 33.78 279 GLU A C 1
ATOM 2287 O O . GLU A 1 279 ? 78.817 17.300 -104.745 1.00 33.78 279 GLU A O 1
ATOM 2292 N N . LYS A 1 280 ? 78.963 17.912 -102.573 1.00 36.78 280 LYS A N 1
ATOM 2293 C CA . LYS A 1 280 ? 79.150 19.379 -102.534 1.00 36.78 280 LYS A CA 1
ATOM 2294 C C . LYS A 1 280 ? 78.613 19.970 -101.225 1.00 36.78 280 LYS A C 1
ATOM 2296 O O . LYS A 1 280 ? 77.410 20.010 -100.993 1.00 36.78 280 LYS A O 1
ATOM 2301 N N . TYR A 1 281 ? 79.538 20.456 -100.400 1.00 38.50 281 TYR A N 1
ATOM 2302 C CA . TYR A 1 281 ? 79.288 21.402 -99.314 1.00 38.50 281 TYR A CA 1
ATOM 2303 C C . TYR A 1 281 ? 79.487 22.825 -99.851 1.00 38.50 281 TYR A C 1
ATOM 2305 O O . TYR A 1 281 ? 80.519 23.114 -100.461 1.00 38.50 281 TYR A O 1
ATOM 2313 N N . GLU A 1 282 ? 78.523 23.711 -99.603 1.00 40.84 282 GLU A N 1
ATOM 2314 C CA . GLU A 1 282 ? 78.649 25.155 -99.823 1.00 40.84 282 GLU A CA 1
ATOM 2315 C C . GLU A 1 282 ? 78.810 25.921 -98.497 1.00 40.84 282 GLU A C 1
ATOM 2317 O O . GLU A 1 282 ? 78.439 25.460 -97.421 1.00 40.84 282 GLU A O 1
ATOM 2322 N N . LYS A 1 283 ? 79.453 27.084 -98.629 1.00 46.09 283 LYS A N 1
ATOM 2323 C CA . LYS A 1 283 ? 80.085 27.955 -97.626 1.00 46.09 283 LYS A CA 1
ATOM 2324 C C . LYS A 1 283 ? 79.111 28.554 -96.595 1.00 46.09 283 LYS A C 1
ATOM 2326 O O . LYS A 1 283 ? 78.041 29.023 -96.965 1.00 46.09 283 LYS A O 1
ATOM 2331 N N . MET A 1 284 ? 79.551 28.656 -95.335 1.00 45.53 284 MET A N 1
ATOM 2332 C CA . MET A 1 284 ? 78.863 29.363 -94.239 1.00 45.53 284 MET A CA 1
ATOM 2333 C C . MET A 1 284 ? 79.695 30.582 -93.786 1.00 45.53 284 MET A C 1
ATOM 2335 O O . MET A 1 284 ? 80.922 30.508 -93.767 1.00 45.53 284 MET A O 1
ATOM 2339 N N . ASN A 1 285 ? 79.039 31.709 -93.482 1.00 56.88 285 ASN A N 1
ATOM 2340 C CA . ASN A 1 285 ? 79.659 33.018 -93.214 1.00 56.88 285 ASN A CA 1
ATOM 2341 C C . ASN A 1 285 ? 80.373 33.104 -91.842 1.00 56.88 285 ASN A C 1
ATOM 2343 O O . ASN A 1 285 ? 79.912 32.554 -90.843 1.00 56.88 285 ASN A O 1
ATOM 2347 N N . GLU A 1 286 ? 81.454 33.888 -91.772 1.00 59.00 286 GLU A N 1
ATOM 2348 C CA . GLU A 1 286 ? 82.350 34.057 -90.606 1.00 59.00 286 GLU A CA 1
ATOM 2349 C C . GLU A 1 286 ? 81.667 34.717 -89.380 1.00 59.00 286 GLU A C 1
ATOM 2351 O O . GLU A 1 286 ? 82.004 34.441 -88.227 1.00 59.00 286 GLU A O 1
ATOM 2356 N N . THR A 1 287 ? 80.627 35.533 -89.594 1.00 62.38 287 THR A N 1
ATOM 2357 C CA . THR A 1 287 ? 79.812 36.123 -88.511 1.00 62.38 287 THR A CA 1
ATOM 2358 C C . THR A 1 287 ? 78.899 35.115 -87.820 1.00 62.38 287 THR A C 1
ATOM 2360 O O . THR A 1 287 ? 78.585 35.279 -86.639 1.00 62.38 287 THR A O 1
ATOM 2363 N N . ASP A 1 288 ? 78.473 34.078 -88.540 1.00 60.91 288 ASP A N 1
ATOM 2364 C CA . ASP A 1 288 ? 77.606 33.035 -87.996 1.00 60.91 288 ASP A CA 1
ATOM 2365 C C . ASP A 1 288 ? 78.430 32.015 -87.204 1.00 60.91 288 ASP A C 1
ATOM 2367 O O . ASP A 1 288 ? 77.992 31.564 -86.149 1.00 60.91 288 ASP A O 1
ATOM 2371 N N . GLN A 1 289 ? 79.678 31.763 -87.610 1.00 66.31 289 GLN A N 1
ATOM 2372 C CA . GLN A 1 289 ? 80.631 30.940 -86.857 1.00 66.31 289 GLN A CA 1
ATOM 2373 C C . GLN A 1 289 ? 80.941 31.492 -85.456 1.00 66.31 289 GLN A C 1
ATOM 2375 O O . GLN A 1 289 ? 80.944 30.728 -84.493 1.00 66.31 289 GLN A O 1
ATOM 2380 N N . ASN A 1 290 ? 81.128 32.808 -85.304 1.00 71.69 290 ASN A N 1
ATOM 2381 C CA . ASN A 1 290 ? 81.377 33.421 -83.988 1.00 71.69 290 ASN A CA 1
ATOM 2382 C C . ASN A 1 290 ? 80.149 33.391 -83.059 1.00 71.69 290 ASN A C 1
ATOM 2384 O O . ASN A 1 290 ? 80.277 33.289 -81.837 1.00 71.69 290 ASN A O 1
ATOM 2388 N N . LYS A 1 291 ? 78.936 33.455 -83.619 1.00 75.25 291 LYS A N 1
ATOM 2389 C CA . LYS A 1 291 ? 77.706 33.266 -82.836 1.00 75.25 291 LYS A CA 1
ATOM 2390 C C . LYS A 1 291 ? 77.557 31.810 -82.409 1.00 75.25 291 LYS A C 1
ATOM 2392 O O . LYS A 1 291 ? 77.239 31.559 -81.251 1.00 75.25 291 LYS A O 1
ATOM 2397 N N . ILE A 1 292 ? 77.843 30.866 -83.306 1.00 73.31 292 ILE A N 1
ATOM 2398 C CA . ILE A 1 292 ? 77.791 29.428 -83.021 1.00 73.31 292 ILE A CA 1
ATOM 2399 C C . ILE A 1 292 ? 78.765 29.059 -81.900 1.00 73.31 292 ILE A C 1
ATOM 2401 O O . ILE A 1 292 ? 78.339 28.437 -80.935 1.00 73.31 292 ILE A O 1
ATOM 2405 N N . THR A 1 293 ? 80.014 29.530 -81.937 1.00 77.19 293 THR A N 1
ATOM 2406 C CA . THR A 1 293 ? 80.986 29.255 -80.862 1.00 77.19 293 THR A CA 1
ATOM 2407 C C . THR A 1 293 ? 80.579 29.869 -79.520 1.00 77.19 293 THR A C 1
ATOM 2409 O O . THR A 1 293 ? 80.778 29.256 -78.471 1.00 77.19 293 THR A O 1
ATOM 2412 N N . THR A 1 294 ? 79.944 31.044 -79.524 1.00 83.06 294 THR A N 1
ATOM 2413 C CA . THR A 1 294 ? 79.406 31.658 -78.297 1.00 83.06 294 THR A CA 1
ATOM 2414 C C . THR A 1 294 ? 78.242 30.841 -77.721 1.00 83.06 294 THR A C 1
ATOM 2416 O O . THR A 1 294 ? 78.194 30.594 -76.512 1.00 83.06 294 THR A O 1
ATOM 2419 N N . TYR A 1 295 ? 77.317 30.378 -78.570 1.00 81.06 295 TYR A N 1
ATOM 2420 C CA . TYR A 1 295 ? 76.209 29.514 -78.152 1.00 81.06 295 TYR A CA 1
ATOM 2421 C C . TYR A 1 295 ? 76.688 28.125 -77.704 1.00 81.06 295 TYR A C 1
ATOM 2423 O O . TYR A 1 295 ? 76.159 27.590 -76.730 1.00 81.06 295 TYR A O 1
ATOM 2431 N N . GLU A 1 296 ? 77.721 27.562 -78.331 1.00 79.00 296 GLU A N 1
ATOM 2432 C CA . GLU A 1 296 ? 78.352 26.309 -77.901 1.00 79.00 296 GLU A CA 1
ATOM 2433 C C . GLU A 1 296 ? 78.986 26.448 -76.513 1.00 79.00 296 GLU A C 1
ATOM 2435 O O . GLU A 1 296 ? 78.729 25.623 -75.637 1.00 79.00 296 GLU A O 1
ATOM 2440 N N . GLN A 1 297 ? 79.733 27.527 -76.256 1.00 81.06 297 GLN A N 1
ATOM 2441 C CA . GLN A 1 297 ? 80.306 27.790 -74.931 1.00 81.06 297 GLN A CA 1
ATOM 2442 C C . GLN A 1 297 ? 79.230 27.992 -73.854 1.00 81.06 297 GLN A C 1
ATOM 2444 O O . GLN A 1 297 ? 79.378 27.501 -72.733 1.00 81.06 297 GLN A O 1
ATOM 2449 N N . ALA A 1 298 ? 78.134 28.687 -74.175 1.00 80.00 298 ALA A N 1
ATOM 2450 C CA . ALA A 1 298 ? 76.998 28.830 -73.264 1.00 80.00 298 ALA A CA 1
ATOM 2451 C C . ALA A 1 298 ? 76.328 27.475 -72.979 1.00 80.00 298 ALA A C 1
ATOM 2453 O O . ALA A 1 298 ? 76.002 27.172 -71.833 1.00 80.00 298 ALA A O 1
ATOM 2454 N N . THR A 1 299 ? 76.193 26.630 -74.001 1.00 77.38 299 THR A N 1
ATOM 2455 C CA . THR A 1 299 ? 75.613 25.289 -73.879 1.00 77.38 299 THR A CA 1
ATOM 2456 C C . THR A 1 299 ? 76.476 24.377 -73.006 1.00 77.38 299 THR A C 1
ATOM 2458 O O . THR A 1 299 ? 75.941 23.654 -72.170 1.00 77.38 299 THR A O 1
ATOM 2461 N N . ILE A 1 300 ? 77.805 24.446 -73.135 1.00 79.31 300 ILE A N 1
ATOM 2462 C CA . ILE A 1 300 ? 78.739 23.698 -72.277 1.00 79.31 300 ILE A CA 1
ATOM 2463 C C . ILE A 1 300 ? 78.605 24.141 -70.817 1.00 79.31 300 ILE A C 1
ATOM 2465 O O . ILE A 1 300 ? 78.449 23.294 -69.943 1.00 79.31 300 ILE A O 1
ATOM 2469 N N . LYS A 1 301 ? 78.561 25.452 -70.542 1.00 83.00 301 LYS A N 1
ATOM 2470 C CA . LYS A 1 301 ? 78.363 25.961 -69.172 1.00 83.00 301 LYS A CA 1
ATOM 2471 C C . LYS A 1 301 ? 77.042 25.500 -68.556 1.00 83.00 301 LYS A C 1
ATOM 2473 O O . LYS A 1 301 ? 77.002 25.175 -67.373 1.00 83.00 301 LYS A O 1
ATOM 2478 N N . ILE A 1 302 ? 75.964 25.461 -69.343 1.00 79.62 302 ILE A N 1
ATOM 2479 C CA . ILE A 1 302 ? 74.663 24.964 -68.876 1.00 79.62 302 ILE A CA 1
ATOM 2480 C C . ILE A 1 302 ? 74.740 23.460 -68.582 1.00 79.62 302 ILE A C 1
ATOM 2482 O O . ILE A 1 302 ? 74.252 23.027 -67.540 1.00 79.62 302 ILE A O 1
ATOM 2486 N N . LYS A 1 303 ? 75.389 22.670 -69.447 1.00 79.88 303 LYS A N 1
ATOM 2487 C CA . LYS A 1 303 ? 75.620 21.234 -69.223 1.00 79.88 303 LYS A CA 1
ATOM 2488 C C . LYS A 1 303 ? 76.435 20.966 -67.957 1.00 79.88 303 LYS A C 1
ATOM 2490 O O . LYS A 1 303 ? 76.059 20.108 -67.167 1.00 79.88 303 LYS A O 1
ATOM 2495 N N . GLU A 1 304 ? 77.495 21.735 -67.721 1.00 80.69 304 GLU A N 1
ATOM 2496 C CA . GLU A 1 304 ? 78.320 21.624 -66.512 1.00 80.69 304 GLU A CA 1
ATOM 2497 C C . GLU A 1 304 ? 77.546 22.008 -65.242 1.00 80.69 304 GLU A C 1
ATOM 2499 O O . GLU A 1 304 ? 77.610 21.285 -64.251 1.00 80.69 304 GLU A O 1
ATOM 2504 N N . ALA A 1 305 ? 76.769 23.097 -65.267 1.00 79.12 305 ALA A N 1
ATOM 2505 C CA . ALA A 1 305 ? 75.990 23.550 -64.110 1.00 79.12 305 ALA A CA 1
ATOM 2506 C C . ALA A 1 305 ? 74.808 22.624 -63.771 1.00 79.12 305 ALA A C 1
ATOM 2508 O O . ALA A 1 305 ? 74.439 22.493 -62.606 1.00 79.12 305 ALA A O 1
ATOM 2509 N N . THR A 1 306 ? 74.214 21.984 -64.782 1.00 74.81 306 THR A N 1
ATOM 2510 C CA . THR A 1 306 ? 73.116 21.018 -64.605 1.00 74.81 306 THR A CA 1
ATOM 2511 C C . THR A 1 306 ? 73.601 19.578 -64.417 1.00 74.81 306 THR A C 1
ATOM 2513 O O . THR A 1 306 ? 72.817 18.730 -63.997 1.00 74.81 306 THR A O 1
ATOM 2516 N N . GLY A 1 307 ? 74.884 19.296 -64.676 1.00 77.25 307 GLY A N 1
ATOM 2517 C CA . GLY A 1 307 ? 75.485 17.963 -64.562 1.00 77.25 307 GLY A CA 1
ATOM 2518 C C . GLY A 1 307 ? 75.049 16.981 -65.655 1.00 77.25 307 GLY A C 1
ATOM 2519 O O . GLY A 1 307 ? 75.108 15.771 -65.447 1.00 77.25 307 GLY A O 1
ATOM 2520 N N . VAL A 1 308 ? 74.588 17.486 -66.802 1.00 78.38 308 VAL A N 1
ATOM 2521 C CA . VAL A 1 308 ? 73.943 16.701 -67.863 1.00 78.38 308 VAL A CA 1
ATOM 2522 C C . VAL A 1 308 ? 74.834 16.616 -69.107 1.00 78.38 308 VAL A C 1
ATOM 2524 O O . VAL A 1 308 ? 75.443 17.600 -69.520 1.00 78.38 308 VAL A O 1
ATOM 2527 N N . THR A 1 309 ? 74.905 15.442 -69.743 1.00 74.44 309 THR A N 1
ATOM 2528 C CA . THR A 1 309 ? 75.757 15.207 -70.929 1.00 74.44 309 THR A CA 1
ATOM 2529 C C . THR A 1 309 ? 75.092 15.614 -72.248 1.00 74.44 309 THR A C 1
ATOM 2531 O O . THR A 1 309 ? 75.782 16.081 -73.163 1.00 74.44 309 THR A O 1
ATOM 2534 N N . ASP A 1 310 ? 73.765 15.518 -72.352 1.00 78.56 310 ASP A N 1
ATOM 2535 C CA . ASP A 1 310 ? 72.996 15.848 -73.558 1.00 78.56 310 ASP A CA 1
ATOM 2536 C C . ASP A 1 310 ? 72.166 17.139 -73.416 1.00 78.56 310 ASP A C 1
ATOM 2538 O O . ASP A 1 310 ? 71.612 17.436 -72.363 1.00 78.56 310 ASP A O 1
ATOM 2542 N N . THR A 1 311 ? 72.069 17.942 -74.481 1.00 76.44 311 THR A N 1
ATOM 2543 C CA . THR A 1 311 ? 71.307 19.206 -74.450 1.00 76.44 311 THR A CA 1
ATOM 2544 C C . THR A 1 311 ? 69.810 18.979 -74.280 1.00 76.44 311 THR A C 1
ATOM 2546 O O . THR A 1 311 ? 69.137 19.817 -73.686 1.00 76.44 311 THR A O 1
ATOM 2549 N N . GLN A 1 312 ? 69.283 17.857 -74.771 1.00 77.31 312 GLN A N 1
ATOM 2550 C CA . GLN A 1 312 ? 67.861 17.530 -74.656 1.00 77.31 312 GLN A CA 1
ATOM 2551 C C . GLN A 1 312 ? 67.479 17.165 -73.216 1.00 77.31 312 GLN A C 1
ATOM 2553 O O . GLN A 1 312 ? 66.423 17.572 -72.736 1.00 77.31 312 GLN A O 1
ATOM 2558 N N . GLU A 1 313 ? 68.360 16.478 -72.486 1.00 79.44 313 GLU A N 1
ATOM 2559 C CA . GLU A 1 313 ? 68.118 16.133 -71.081 1.00 79.44 313 GLU A CA 1
ATOM 2560 C C . GLU A 1 313 ? 68.095 17.382 -70.177 1.00 79.44 313 GLU A C 1
ATOM 2562 O O . GLU A 1 313 ? 67.308 17.434 -69.231 1.00 79.44 313 GLU A O 1
ATOM 2567 N N . VAL A 1 314 ? 68.863 18.430 -70.506 1.00 79.62 314 VAL A N 1
ATOM 2568 C CA . VAL A 1 314 ? 68.777 19.733 -69.819 1.00 79.62 314 VAL A CA 1
ATOM 2569 C C . VAL A 1 314 ? 67.362 20.305 -69.926 1.00 79.62 314 VAL A C 1
ATOM 2571 O O . VAL A 1 314 ? 66.789 20.705 -68.914 1.00 79.62 314 VAL A O 1
ATOM 2574 N N . VAL A 1 315 ? 66.777 20.306 -71.128 1.00 81.75 315 VAL A N 1
ATOM 2575 C CA . VAL A 1 315 ? 65.419 20.828 -71.362 1.00 81.75 315 VAL A CA 1
ATOM 2576 C C . VAL A 1 315 ? 64.393 20.042 -70.547 1.00 81.75 315 VAL A C 1
ATOM 2578 O O . VAL A 1 315 ? 63.626 20.643 -69.801 1.00 81.75 315 VAL A O 1
ATOM 2581 N N . ILE A 1 316 ? 64.456 18.708 -70.586 1.00 81.75 316 ILE A N 1
ATOM 2582 C CA . ILE A 1 316 ? 63.535 17.832 -69.843 1.00 81.75 316 ILE A CA 1
ATOM 2583 C C . ILE A 1 316 ? 63.648 18.055 -68.325 1.00 81.75 316 ILE A C 1
ATOM 2585 O O . ILE A 1 316 ? 62.643 18.065 -67.615 1.00 81.75 316 ILE A O 1
ATOM 2589 N N . ARG A 1 317 ? 64.861 18.251 -67.789 1.00 80.94 317 ARG A N 1
ATOM 2590 C CA . ARG A 1 317 ? 65.068 18.539 -66.358 1.00 80.94 317 ARG A CA 1
ATOM 2591 C C . ARG A 1 317 ? 64.462 19.881 -65.956 1.00 80.94 317 ARG A C 1
ATOM 2593 O O . ARG A 1 317 ? 63.820 19.936 -64.911 1.00 80.94 317 ARG A O 1
ATOM 2600 N N . PHE A 1 318 ? 64.631 20.925 -66.768 1.00 82.38 318 PHE A N 1
ATOM 2601 C CA . PHE A 1 318 ? 64.034 22.239 -66.507 1.00 82.38 318 PHE A CA 1
ATOM 2602 C C . PHE A 1 318 ? 62.507 22.220 -66.624 1.00 82.38 318 PHE A C 1
ATOM 2604 O O . PHE A 1 318 ? 61.835 22.813 -65.782 1.00 82.38 318 PHE A O 1
ATOM 2611 N N . GLU A 1 319 ? 61.952 21.506 -67.605 1.00 85.19 319 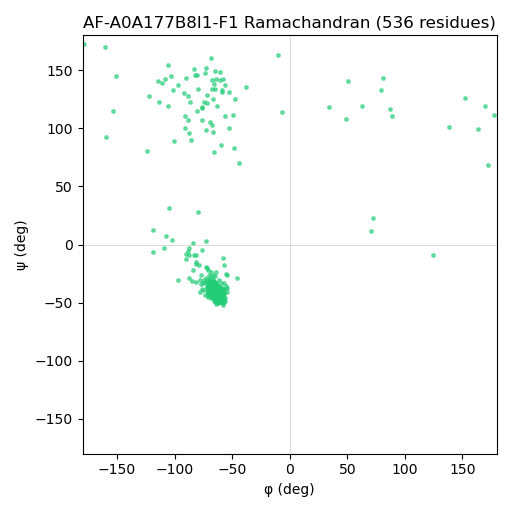GLU A N 1
ATOM 2612 C CA . GLU A 1 319 ? 60.502 21.317 -67.731 1.00 85.19 319 GLU A CA 1
ATOM 2613 C C . GLU A 1 319 ? 59.936 20.588 -66.503 1.00 85.19 319 GLU A C 1
ATOM 2615 O O . GLU A 1 319 ? 59.032 21.103 -65.844 1.00 85.19 319 GLU A O 1
ATOM 2620 N N . ASN A 1 320 ? 60.549 19.471 -66.097 1.00 86.69 320 ASN A N 1
ATOM 2621 C CA . ASN A 1 320 ? 60.150 18.727 -64.898 1.00 86.69 320 ASN A CA 1
ATOM 2622 C C . ASN A 1 320 ? 60.337 19.535 -63.602 1.00 86.69 320 ASN A C 1
ATOM 2624 O O . ASN A 1 320 ? 59.547 19.406 -62.663 1.00 86.69 320 ASN A O 1
ATOM 2628 N N . GLN A 1 321 ? 61.378 20.368 -63.519 1.00 87.12 321 GLN A N 1
ATOM 2629 C CA . GLN A 1 321 ? 61.598 21.258 -62.379 1.00 87.12 321 GLN A CA 1
ATOM 2630 C C . GLN A 1 321 ? 60.506 22.331 -62.306 1.00 87.12 321 GLN A C 1
ATOM 2632 O O . GLN A 1 321 ? 59.976 22.565 -61.222 1.00 87.12 321 GLN A O 1
ATOM 2637 N N . GLY A 1 322 ? 60.113 22.912 -63.443 1.00 90.31 322 GLY A N 1
ATOM 2638 C CA . GLY A 1 322 ? 58.999 23.858 -63.521 1.00 90.31 322 GLY A CA 1
ATOM 2639 C C . GLY A 1 322 ? 57.650 23.221 -63.170 1.00 90.31 322 GLY A C 1
ATOM 2640 O O . GLY A 1 322 ? 56.835 23.829 -62.475 1.00 90.31 322 GLY A O 1
ATOM 2641 N N . GLU A 1 323 ? 57.408 21.974 -63.580 1.00 89.69 323 GLU A N 1
ATOM 2642 C CA . GLU A 1 323 ? 56.226 21.213 -63.150 1.00 89.69 323 GLU A CA 1
ATOM 2643 C C . GLU A 1 323 ? 56.244 20.916 -61.644 1.00 89.69 323 GLU A C 1
ATOM 2645 O O . GLU A 1 323 ? 55.222 21.053 -60.966 1.00 89.69 323 GLU A O 1
ATOM 2650 N N . THR A 1 324 ? 57.412 20.571 -61.094 1.00 89.25 324 THR A N 1
ATOM 2651 C CA . THR A 1 324 ? 57.587 20.318 -59.656 1.00 89.25 324 THR A CA 1
ATOM 2652 C C . THR A 1 324 ? 57.369 21.588 -58.834 1.00 89.25 324 THR A C 1
ATOM 2654 O O . THR A 1 324 ? 56.707 21.533 -57.797 1.00 89.25 324 THR A O 1
ATOM 2657 N N . GLU A 1 325 ? 57.866 22.734 -59.306 1.00 92.19 325 GLU A N 1
ATOM 2658 C CA . GLU A 1 325 ? 57.633 24.048 -58.700 1.00 92.19 325 GLU A CA 1
ATOM 2659 C C . GLU A 1 325 ? 56.140 24.387 -58.683 1.00 92.19 325 GLU A C 1
ATOM 2661 O O . GLU A 1 325 ? 55.594 24.674 -57.619 1.00 92.19 325 GLU A O 1
ATOM 2666 N N . LYS A 1 326 ? 55.441 24.244 -59.819 1.00 93.12 326 LYS A N 1
ATOM 2667 C CA . LYS A 1 326 ? 53.985 24.453 -59.889 1.00 93.12 326 LYS A CA 1
ATOM 2668 C C . LYS A 1 326 ? 53.223 23.539 -58.932 1.00 93.12 326 LYS A C 1
ATOM 2670 O O . LYS A 1 326 ? 52.294 23.990 -58.264 1.00 93.12 326 LYS A O 1
ATOM 2675 N N . ARG A 1 327 ? 53.618 22.266 -58.824 1.00 92.56 327 ARG A N 1
ATOM 2676 C CA . ARG A 1 327 ? 52.989 21.315 -57.895 1.00 92.56 327 ARG A CA 1
ATOM 2677 C C . ARG A 1 327 ? 53.207 21.714 -56.437 1.00 92.56 327 ARG A C 1
ATOM 2679 O O . ARG A 1 327 ? 52.270 21.656 -55.647 1.00 92.56 327 ARG A O 1
ATOM 2686 N N . LEU A 1 328 ? 54.426 22.116 -56.075 1.00 92.25 328 LEU A N 1
ATOM 2687 C CA . LEU A 1 328 ? 54.748 22.588 -54.725 1.00 92.25 328 LEU A CA 1
ATOM 2688 C C . LEU A 1 328 ? 54.009 23.885 -54.389 1.00 92.25 328 LEU A C 1
ATOM 2690 O O . LEU A 1 328 ? 53.528 24.028 -53.268 1.00 92.25 328 LEU A O 1
ATOM 2694 N N . GLN A 1 329 ? 53.869 24.791 -55.357 1.00 94.19 329 GLN A N 1
ATOM 2695 C CA . GLN A 1 329 ? 53.098 26.019 -55.204 1.00 94.19 329 GLN A CA 1
ATOM 2696 C C . GLN A 1 329 ? 51.614 25.719 -54.959 1.00 94.19 329 GLN A C 1
ATOM 2698 O O . GLN A 1 329 ? 51.056 26.216 -53.986 1.00 94.19 329 GLN A O 1
ATOM 2703 N N . SER A 1 330 ? 51.008 24.829 -55.754 1.00 94.44 330 SER A N 1
ATOM 2704 C CA . SER A 1 330 ? 49.627 24.374 -55.533 1.00 94.44 330 SER A CA 1
ATOM 2705 C C . SER A 1 330 ? 49.458 23.736 -54.153 1.00 94.44 330 SER A C 1
ATOM 2707 O O . SER A 1 330 ? 48.526 24.065 -53.430 1.00 94.44 330 SER A O 1
ATOM 2709 N N . MET A 1 331 ? 50.390 22.868 -53.744 1.00 92.62 331 MET A N 1
ATOM 2710 C CA . MET A 1 331 ? 50.342 22.220 -52.430 1.00 92.62 331 MET A CA 1
ATOM 2711 C C . MET A 1 331 ? 50.486 23.230 -51.283 1.00 92.62 331 MET A C 1
ATOM 2713 O O . MET A 1 331 ? 49.861 23.072 -50.237 1.00 92.62 331 MET A O 1
ATOM 2717 N N . LYS A 1 332 ? 51.297 24.278 -51.466 1.00 95.56 332 LYS A N 1
ATOM 2718 C CA . LYS A 1 332 ? 51.418 25.377 -50.507 1.00 95.56 332 LYS A CA 1
ATOM 2719 C C . LYS A 1 332 ? 50.101 26.148 -50.390 1.00 95.56 332 LYS A C 1
ATOM 2721 O O . LYS A 1 332 ? 49.641 26.356 -49.274 1.00 95.56 332 LYS A O 1
ATOM 2726 N N . GLU A 1 333 ? 49.489 26.521 -51.512 1.00 96.25 333 GLU A N 1
ATOM 2727 C CA . GLU A 1 333 ? 48.202 27.229 -51.531 1.00 96.25 333 GLU A CA 1
ATOM 2728 C C . GLU A 1 333 ? 47.077 26.399 -50.895 1.00 96.25 333 GLU A C 1
ATOM 2730 O O . GLU A 1 333 ? 46.267 26.928 -50.134 1.00 96.25 333 GLU A O 1
ATOM 2735 N N . ASP A 1 334 ? 47.034 25.093 -51.157 1.00 94.56 334 ASP A N 1
ATOM 2736 C CA . ASP A 1 334 ? 46.033 24.199 -50.569 1.00 94.56 334 ASP A CA 1
ATOM 2737 C C . ASP A 1 334 ? 46.240 24.015 -49.060 1.00 94.56 334 ASP A C 1
ATOM 2739 O O . ASP A 1 334 ? 45.271 24.032 -48.297 1.00 94.56 334 ASP A O 1
ATOM 2743 N N . ASN A 1 335 ? 47.493 23.923 -48.605 1.00 93.06 335 ASN A N 1
ATOM 2744 C CA . ASN A 1 335 ? 47.815 23.891 -47.178 1.00 93.06 335 ASN A CA 1
ATOM 2745 C C . ASN A 1 335 ? 47.476 25.214 -46.477 1.00 93.06 335 ASN A C 1
ATOM 2747 O O . ASN A 1 335 ? 46.956 25.187 -45.365 1.00 93.06 335 ASN A O 1
ATOM 2751 N N . GLU A 1 336 ? 47.721 26.364 -47.113 1.00 94.69 336 GLU A N 1
ATOM 2752 C CA . GLU A 1 336 ? 47.323 27.673 -46.576 1.00 94.69 336 GLU A CA 1
ATOM 2753 C C . GLU A 1 336 ? 45.796 27.782 -46.448 1.00 94.69 336 GLU A C 1
ATOM 2755 O O . GLU A 1 336 ? 45.298 28.199 -45.402 1.00 94.69 336 GLU A O 1
ATOM 2760 N N . LYS A 1 337 ? 45.034 27.324 -47.452 1.00 95.62 337 LYS A N 1
ATOM 2761 C CA . LYS A 1 337 ? 43.562 27.268 -47.376 1.00 95.62 337 LYS A CA 1
ATOM 2762 C C . LYS A 1 337 ? 43.070 26.346 -46.261 1.00 95.62 337 LYS A C 1
ATOM 2764 O O . LYS A 1 337 ? 42.109 26.683 -45.574 1.00 95.62 337 LYS A O 1
ATOM 2769 N N . LEU A 1 338 ? 43.699 25.181 -46.091 1.00 94.06 338 LEU A N 1
ATOM 2770 C CA . LEU A 1 338 ? 43.359 24.252 -45.012 1.00 94.06 338 LEU A CA 1
ATOM 2771 C C . LEU A 1 338 ? 43.636 24.857 -43.637 1.00 94.06 338 LEU A C 1
ATOM 2773 O O . LEU A 1 338 ? 42.808 24.712 -42.743 1.00 94.06 338 LEU A O 1
ATOM 2777 N N . LEU A 1 339 ? 44.757 25.561 -43.482 1.00 94.75 339 LEU A N 1
ATOM 2778 C CA . LEU A 1 339 ? 45.119 26.218 -42.231 1.00 94.75 339 LEU A CA 1
ATOM 2779 C C . LEU A 1 339 ? 44.107 27.310 -41.870 1.00 94.75 339 LEU A C 1
ATOM 2781 O O . LEU A 1 339 ? 43.642 27.343 -40.735 1.00 94.75 339 LEU A O 1
ATOM 2785 N N . ILE A 1 340 ? 43.705 28.139 -42.840 1.00 95.81 340 ILE A N 1
ATOM 2786 C CA . ILE A 1 340 ? 42.667 29.162 -42.634 1.00 95.81 340 ILE A CA 1
ATOM 2787 C C . ILE A 1 340 ? 41.346 28.511 -42.211 1.00 95.81 340 ILE A C 1
ATOM 2789 O O . ILE A 1 340 ? 40.771 28.920 -41.208 1.00 95.81 340 ILE A O 1
ATOM 2793 N N . ARG A 1 341 ? 40.901 27.452 -42.902 1.00 94.88 341 ARG A N 1
ATOM 2794 C CA . ARG A 1 341 ? 39.661 26.742 -42.544 1.00 94.88 341 ARG A CA 1
ATOM 2795 C C . ARG A 1 341 ? 39.716 26.163 -41.129 1.00 94.88 341 ARG A C 1
ATOM 2797 O O . ARG A 1 341 ? 38.773 26.321 -40.367 1.00 94.88 341 ARG A O 1
ATOM 2804 N N . GLN A 1 342 ? 40.824 25.521 -40.762 1.00 92.50 342 GLN A N 1
ATOM 2805 C CA . GLN A 1 342 ? 41.006 24.979 -39.412 1.00 92.50 342 GLN A CA 1
ATOM 2806 C C . GLN A 1 342 ? 41.023 26.078 -38.345 1.00 92.50 342 GLN A C 1
ATOM 2808 O O . GLN A 1 342 ? 40.568 25.859 -37.225 1.00 92.50 342 GLN A O 1
ATOM 2813 N N . GLN A 1 343 ? 41.544 27.258 -38.680 1.00 94.56 343 GLN A N 1
ATOM 2814 C CA . GLN A 1 343 ? 41.552 28.405 -37.783 1.00 94.56 343 GLN A CA 1
ATOM 2815 C C . GLN A 1 343 ? 40.143 28.993 -37.603 1.00 94.56 343 GLN A C 1
ATOM 2817 O O . GLN A 1 343 ? 39.754 29.278 -36.473 1.00 94.56 343 GLN A O 1
ATOM 2822 N N . GLU A 1 344 ? 39.357 29.090 -38.678 1.00 95.25 344 GLU A N 1
ATOM 2823 C CA . GLU A 1 344 ? 37.942 29.486 -38.628 1.00 95.25 344 GLU A CA 1
ATOM 2824 C C . GLU A 1 344 ? 37.104 28.496 -37.804 1.00 95.25 344 GLU A C 1
ATOM 2826 O O . GLU A 1 344 ? 36.373 28.914 -36.907 1.00 95.25 344 GLU A O 1
ATOM 2831 N N . GLU A 1 345 ? 37.265 27.188 -38.034 1.00 93.69 345 GLU A N 1
ATOM 2832 C CA . GLU A 1 345 ? 36.592 26.137 -37.255 1.00 93.69 345 GLU A CA 1
ATOM 2833 C C . GLU A 1 345 ? 36.973 26.195 -35.767 1.00 93.69 345 GLU A C 1
ATOM 2835 O O . GLU A 1 345 ? 36.124 26.015 -34.891 1.00 93.69 345 GLU A O 1
ATOM 2840 N N . TYR A 1 346 ? 38.244 26.473 -35.456 1.00 94.88 346 TYR A N 1
ATOM 2841 C CA . TYR A 1 346 ? 38.703 26.640 -34.078 1.00 94.88 346 TYR A CA 1
ATOM 2842 C C . TYR A 1 346 ? 38.063 27.858 -33.402 1.00 94.88 346 TYR A C 1
ATOM 2844 O O . TYR A 1 346 ? 37.610 27.758 -32.257 1.00 94.88 346 TYR A O 1
ATOM 2852 N N . ASP A 1 347 ? 38.005 28.996 -34.094 1.00 93.94 347 ASP A N 1
ATOM 2853 C CA . ASP A 1 347 ? 37.407 30.220 -33.562 1.00 93.94 347 ASP A CA 1
ATOM 2854 C C . ASP A 1 347 ? 35.886 30.076 -33.380 1.00 93.94 347 ASP A C 1
ATOM 2856 O O . ASP A 1 347 ? 35.353 30.482 -32.342 1.00 93.94 347 ASP A O 1
ATOM 2860 N N . GLU A 1 348 ? 35.194 29.416 -34.314 1.00 94.81 348 GLU A N 1
ATOM 2861 C CA . GLU A 1 348 ? 33.769 29.090 -34.194 1.00 94.81 348 GLU A CA 1
ATOM 2862 C C . GLU A 1 348 ? 33.508 28.156 -33.003 1.00 94.81 348 GLU A C 1
ATOM 2864 O O . GLU A 1 348 ? 32.631 28.412 -32.170 1.00 94.81 348 GLU A O 1
ATOM 2869 N N . LEU A 1 349 ? 34.308 27.096 -32.858 1.00 91.69 349 LEU A N 1
ATOM 2870 C CA . LEU A 1 349 ? 34.177 26.159 -31.745 1.00 91.69 349 LEU A CA 1
ATOM 2871 C C . LEU A 1 349 ? 34.448 26.838 -30.396 1.00 91.69 349 LEU A C 1
ATOM 2873 O O . LEU A 1 349 ? 33.741 26.584 -29.417 1.00 91.69 349 LEU A O 1
ATOM 2877 N N . LYS A 1 350 ? 35.429 27.742 -30.341 1.00 92.94 350 LYS A N 1
ATOM 2878 C CA . LYS A 1 350 ? 35.728 28.544 -29.152 1.00 92.94 350 LYS A CA 1
ATOM 2879 C C . LYS A 1 350 ? 34.570 29.476 -28.796 1.00 92.94 350 LYS A C 1
ATOM 2881 O O . LYS A 1 350 ? 34.204 29.566 -27.625 1.00 92.94 350 LYS A O 1
ATOM 2886 N N . GLN A 1 351 ? 33.963 30.134 -29.782 1.00 91.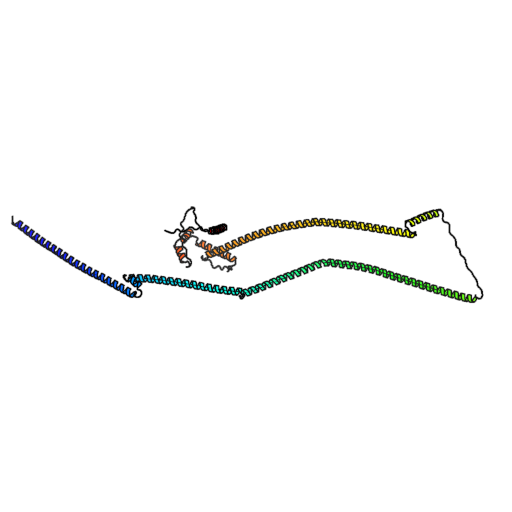06 351 GLN A N 1
ATOM 2887 C CA . GLN A 1 351 ? 32.793 30.983 -29.560 1.00 91.06 351 GLN A CA 1
ATOM 2888 C C . GLN A 1 351 ? 31.595 30.169 -29.053 1.00 91.06 351 GLN A C 1
ATOM 2890 O O . GLN A 1 351 ? 30.927 30.577 -28.101 1.00 91.06 351 GLN A O 1
ATOM 2895 N N . ASN A 1 352 ? 31.358 28.989 -29.628 1.00 87.06 352 ASN A N 1
ATOM 2896 C CA . ASN A 1 352 ? 30.318 28.068 -29.173 1.00 87.06 352 ASN A CA 1
ATOM 2897 C C . ASN A 1 352 ? 30.558 27.590 -27.736 1.00 87.06 352 ASN A C 1
ATOM 2899 O O . ASN A 1 352 ? 29.611 27.502 -26.953 1.00 87.06 352 ASN A O 1
ATOM 2903 N N . PHE A 1 353 ? 31.812 27.337 -27.358 1.00 84.81 353 PHE A N 1
ATOM 2904 C CA . PHE A 1 353 ? 32.165 26.968 -25.991 1.00 84.81 353 PHE A CA 1
ATOM 2905 C C . PHE A 1 353 ? 31.889 28.097 -24.989 1.00 84.81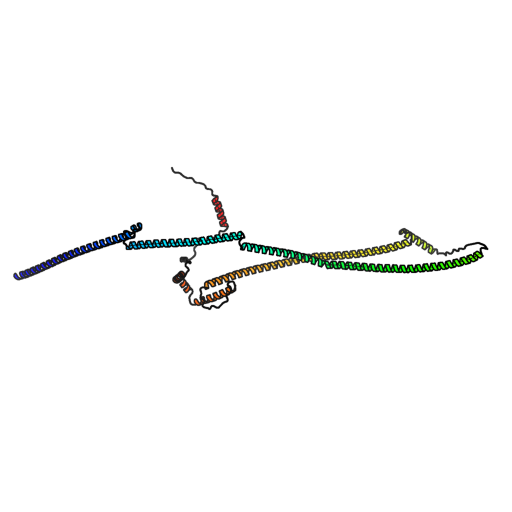 353 PHE A C 1
ATOM 2907 O O . PHE A 1 353 ? 31.257 27.851 -23.961 1.00 84.81 353 PHE A O 1
ATOM 2914 N N . GLU A 1 354 ? 32.295 29.334 -25.290 1.00 85.12 354 GLU A N 1
ATOM 2915 C CA . GLU A 1 354 ? 31.991 30.491 -24.435 1.00 85.12 354 GLU A CA 1
ATOM 2916 C C . GLU A 1 354 ? 30.473 30.690 -24.309 1.00 85.12 354 GLU A C 1
ATOM 2918 O O . GLU A 1 354 ? 29.945 30.786 -23.201 1.00 85.12 354 GLU A O 1
ATOM 2923 N N . ASN A 1 355 ? 29.736 30.628 -25.421 1.00 82.69 355 ASN A N 1
ATOM 2924 C CA . ASN A 1 355 ? 28.274 30.698 -25.404 1.00 82.69 355 ASN A CA 1
ATOM 2925 C C . ASN A 1 355 ? 27.657 29.594 -24.531 1.00 82.69 355 ASN A C 1
ATOM 2927 O O . ASN A 1 355 ? 26.726 29.854 -23.767 1.00 82.69 355 ASN A O 1
ATOM 2931 N N . MET A 1 356 ? 28.175 28.366 -24.598 1.00 76.00 356 MET A N 1
ATOM 2932 C CA . MET A 1 356 ? 27.680 27.255 -23.785 1.00 76.00 356 MET A CA 1
ATOM 2933 C C . MET A 1 356 ? 28.001 27.429 -22.296 1.00 76.00 356 MET A C 1
ATOM 2935 O O . MET A 1 356 ? 27.164 27.111 -21.454 1.00 76.00 356 MET A O 1
ATOM 2939 N N . LYS A 1 357 ? 29.162 27.996 -21.959 1.00 79.81 357 LYS A N 1
ATOM 2940 C CA . LYS A 1 357 ? 29.544 28.310 -20.578 1.00 79.81 357 LYS A CA 1
ATOM 2941 C C . LYS A 1 357 ? 28.589 29.329 -19.950 1.00 79.81 357 LYS A C 1
ATOM 2943 O O . LYS A 1 357 ? 28.026 29.062 -18.892 1.00 79.81 357 LYS A O 1
ATOM 2948 N N . TYR A 1 358 ? 28.328 30.441 -20.637 1.00 72.75 358 TYR A N 1
ATOM 2949 C CA . TYR A 1 358 ? 27.442 31.492 -20.124 1.00 72.75 358 TYR A CA 1
ATOM 2950 C C . TYR A 1 358 ? 25.956 31.098 -20.149 1.00 72.75 358 TYR A C 1
ATOM 2952 O O . TYR A 1 358 ? 25.194 31.476 -19.261 1.00 72.75 358 TYR A O 1
ATOM 2960 N N . THR A 1 359 ? 25.514 30.302 -21.128 1.00 71.69 359 THR A N 1
ATOM 2961 C CA . THR A 1 359 ? 24.117 29.826 -21.176 1.00 71.69 359 THR A CA 1
ATOM 2962 C C . THR A 1 359 ? 23.843 28.673 -20.214 1.00 71.69 359 THR A C 1
ATOM 2964 O O . THR A 1 359 ? 22.722 28.559 -19.718 1.00 71.69 359 THR A O 1
ATOM 2967 N N . GLY A 1 360 ? 24.836 27.830 -19.925 1.00 64.88 360 GLY A N 1
ATOM 2968 C CA . GLY A 1 360 ? 24.731 26.767 -18.928 1.00 64.88 360 GLY A CA 1
ATOM 2969 C C . GLY A 1 360 ? 24.574 27.321 -17.513 1.00 64.88 360 GLY A C 1
ATOM 2970 O O . GLY A 1 360 ? 23.700 26.874 -16.776 1.00 64.88 360 GLY A O 1
ATOM 2971 N N . GLU A 1 361 ? 25.353 28.345 -17.165 1.00 65.50 361 GLU A N 1
ATOM 2972 C CA . GLU A 1 361 ? 25.309 28.983 -15.844 1.00 65.50 361 GLU A CA 1
ATOM 2973 C C . GLU A 1 361 ? 23.983 29.731 -15.608 1.00 65.50 361 GLU A C 1
ATOM 2975 O O . GLU A 1 361 ? 23.344 29.550 -14.571 1.00 65.50 361 GLU A O 1
ATOM 2980 N N . ASN A 1 362 ? 23.480 30.453 -16.619 1.00 63.88 362 ASN A N 1
ATOM 2981 C CA . ASN A 1 362 ? 22.177 31.124 -16.540 1.00 63.88 362 ASN A CA 1
ATOM 2982 C C . ASN A 1 362 ? 21.004 30.140 -16.387 1.00 63.88 362 ASN A C 1
ATOM 2984 O O . ASN A 1 362 ? 20.088 30.394 -15.611 1.00 63.88 362 ASN A O 1
ATOM 2988 N N . LYS A 1 363 ? 21.034 28.990 -17.077 1.00 69.62 363 LYS A N 1
ATOM 2989 C CA . LYS A 1 363 ? 19.976 27.968 -16.958 1.00 69.62 363 LYS A CA 1
ATOM 2990 C C . LYS A 1 363 ? 19.949 27.298 -15.585 1.00 69.62 363 LYS A C 1
ATOM 2992 O O . LYS A 1 363 ? 18.870 26.944 -15.116 1.00 69.62 363 LYS A O 1
ATOM 2997 N N . ILE A 1 364 ? 21.108 27.113 -14.952 1.00 71.00 364 ILE A N 1
ATOM 2998 C CA . ILE A 1 364 ? 21.191 26.552 -13.596 1.00 71.00 364 ILE A CA 1
ATOM 2999 C C . ILE A 1 364 ? 20.636 27.557 -12.583 1.00 71.00 364 ILE A C 1
ATOM 3001 O O . ILE A 1 364 ? 19.810 27.178 -11.758 1.00 71.00 364 ILE A O 1
ATOM 3005 N N . SER A 1 365 ? 21.004 28.837 -12.702 1.00 75.69 365 SER A N 1
ATOM 3006 C CA . SER A 1 365 ? 20.490 29.897 -11.825 1.00 75.69 365 SER A CA 1
ATOM 3007 C C . SER A 1 365 ? 18.976 30.103 -11.969 1.00 75.69 365 SER A C 1
ATOM 3009 O O . SER A 1 365 ? 18.269 30.207 -10.966 1.00 75.69 365 SER A O 1
ATOM 3011 N N . ASP A 1 366 ? 18.446 30.085 -13.196 1.00 74.88 366 ASP A N 1
ATOM 3012 C CA . ASP A 1 366 ? 16.998 30.150 -13.423 1.00 74.88 366 ASP A CA 1
ATOM 3013 C C . ASP A 1 366 ? 16.271 28.907 -12.887 1.00 74.88 366 ASP A C 1
ATOM 3015 O O . ASP A 1 366 ? 15.186 29.028 -12.319 1.00 74.88 366 ASP A O 1
ATOM 3019 N N . GLY A 1 367 ? 16.868 27.718 -13.016 1.00 76.69 367 GLY A N 1
ATOM 3020 C CA . GLY A 1 367 ? 16.320 26.483 -12.454 1.00 76.69 367 GLY A CA 1
ATOM 3021 C C . GLY A 1 367 ? 16.264 26.493 -10.925 1.00 76.69 367 GLY A C 1
ATOM 3022 O O . GLY A 1 367 ? 15.263 26.070 -10.347 1.00 76.69 367 GLY A O 1
ATOM 3023 N N . GLU A 1 368 ? 17.304 27.010 -10.271 1.00 80.88 368 GLU A N 1
ATOM 3024 C CA . GLU A 1 368 ? 17.371 27.142 -8.812 1.00 80.88 368 GLU A CA 1
ATOM 3025 C C . GLU A 1 368 ? 16.337 28.147 -8.286 1.00 80.88 368 GLU A C 1
ATOM 3027 O O . GLU A 1 368 ? 15.613 27.842 -7.338 1.00 80.88 368 GLU A O 1
ATOM 3032 N N . ARG A 1 369 ? 16.158 29.282 -8.973 1.00 82.81 369 ARG A N 1
ATOM 3033 C CA . ARG A 1 369 ? 15.113 30.265 -8.647 1.00 82.81 369 ARG A CA 1
ATOM 3034 C C . ARG A 1 369 ? 13.702 29.690 -8.783 1.00 82.81 369 ARG A C 1
ATOM 3036 O O . ARG A 1 369 ? 12.872 29.883 -7.900 1.00 82.81 369 ARG A O 1
ATOM 3043 N N . VAL A 1 370 ? 13.421 28.958 -9.864 1.00 85.19 370 VAL A N 1
ATOM 3044 C CA . VAL A 1 370 ? 12.108 28.314 -10.054 1.00 85.19 370 VAL A CA 1
ATOM 3045 C C . VAL A 1 370 ? 11.858 27.255 -8.978 1.00 85.19 370 VAL A C 1
ATOM 3047 O O . VAL A 1 370 ? 10.731 27.115 -8.506 1.00 85.19 370 VAL A O 1
ATOM 3050 N N . LEU A 1 371 ? 12.887 26.513 -8.564 1.00 84.88 371 LEU A N 1
ATOM 3051 C CA . LEU A 1 371 ? 12.766 25.566 -7.456 1.00 84.88 371 LEU A CA 1
ATOM 3052 C C . LEU A 1 371 ? 12.421 26.277 -6.146 1.00 84.88 371 LEU A C 1
ATOM 3054 O O . LEU A 1 371 ? 11.515 25.821 -5.452 1.00 84.88 371 LEU A O 1
ATOM 3058 N N . GLU A 1 372 ? 13.087 27.387 -5.830 1.00 89.50 372 GLU A N 1
ATOM 3059 C CA . GLU A 1 372 ? 12.805 28.187 -4.633 1.00 89.50 372 GLU A CA 1
ATOM 3060 C C . GLU A 1 372 ? 11.362 28.722 -4.631 1.00 89.50 372 GLU A C 1
ATOM 3062 O O . GLU A 1 372 ? 10.631 28.504 -3.665 1.00 89.50 372 GLU A O 1
ATOM 3067 N N . GLU A 1 373 ? 10.892 29.280 -5.753 1.00 91.19 373 GLU A N 1
ATOM 3068 C CA . GLU A 1 373 ? 9.496 29.716 -5.915 1.00 91.19 373 GLU A CA 1
ATOM 3069 C C . GLU A 1 373 ? 8.503 28.563 -5.691 1.00 91.19 373 GLU A C 1
ATOM 3071 O O . GLU A 1 373 ? 7.481 28.726 -5.020 1.00 91.19 373 GLU A O 1
ATOM 3076 N N . LYS A 1 374 ? 8.806 27.362 -6.203 1.00 88.50 374 LYS A N 1
ATOM 3077 C CA . LYS A 1 374 ? 7.958 26.179 -5.993 1.00 88.50 374 LYS A CA 1
ATOM 3078 C C . LYS A 1 374 ? 7.994 25.659 -4.563 1.00 88.50 374 LYS A C 1
ATOM 3080 O O . LYS A 1 374 ? 6.962 25.199 -4.073 1.00 88.50 374 LYS A O 1
ATOM 3085 N N . PHE A 1 375 ? 9.128 25.753 -3.877 1.00 91.00 375 PHE A N 1
ATOM 3086 C CA . PHE A 1 375 ? 9.205 25.441 -2.451 1.00 91.00 375 PHE A CA 1
ATOM 3087 C C . PHE A 1 375 ? 8.354 26.404 -1.618 1.00 91.00 375 PHE A C 1
ATOM 3089 O O . PHE A 1 375 ? 7.623 25.954 -0.731 1.00 91.00 375 PHE A O 1
ATOM 3096 N N . ASP A 1 376 ? 8.384 27.698 -1.931 1.00 92.88 376 ASP A N 1
ATOM 3097 C CA . ASP A 1 376 ? 7.572 28.701 -1.242 1.00 92.88 376 ASP A CA 1
ATOM 3098 C C . ASP A 1 376 ? 6.070 28.529 -1.517 1.00 92.88 376 ASP A C 1
ATOM 3100 O O . ASP A 1 376 ? 5.259 28.587 -0.584 1.00 92.88 376 ASP A O 1
ATOM 3104 N N . GLU A 1 377 ? 5.683 28.231 -2.762 1.00 92.06 377 GLU A N 1
ATOM 3105 C CA . GLU A 1 377 ? 4.303 27.869 -3.112 1.00 92.06 377 GLU A CA 1
ATOM 3106 C C . GLU A 1 377 ? 3.830 26.638 -2.323 1.00 92.06 377 GLU A C 1
ATOM 3108 O O . GLU A 1 377 ? 2.756 26.668 -1.716 1.00 92.06 377 GLU A O 1
ATOM 3113 N N . LEU A 1 378 ? 4.636 25.570 -2.273 1.00 90.19 378 LEU A N 1
ATOM 3114 C CA . LEU A 1 378 ? 4.309 24.353 -1.523 1.00 90.19 378 LEU A CA 1
ATOM 3115 C C . LEU A 1 378 ? 4.136 24.633 -0.032 1.00 90.19 378 LEU A C 1
ATOM 3117 O O . LEU A 1 378 ? 3.168 24.170 0.571 1.00 90.19 378 LEU A O 1
ATOM 3121 N N . LYS A 1 379 ? 5.029 25.430 0.554 1.00 94.50 379 LYS A N 1
ATOM 3122 C CA . LYS A 1 379 ? 4.959 25.815 1.965 1.00 94.50 379 LYS A CA 1
ATOM 3123 C C . LYS A 1 379 ? 3.711 26.646 2.265 1.00 94.50 379 LYS A C 1
ATOM 3125 O O . LYS A 1 379 ? 3.071 26.457 3.300 1.00 94.50 379 LYS A O 1
ATOM 3130 N N . SER A 1 380 ? 3.335 27.550 1.361 1.00 93.44 380 SER A N 1
ATOM 3131 C CA . SER A 1 380 ? 2.090 28.317 1.464 1.00 93.44 380 SER A CA 1
ATOM 3132 C C . SER A 1 380 ? 0.865 27.397 1.418 1.00 93.44 380 SER A C 1
ATOM 3134 O O . SER A 1 380 ? 0.007 27.459 2.302 1.00 93.44 380 SER A O 1
ATOM 3136 N N . ILE A 1 381 ? 0.823 26.468 0.457 1.00 91.19 381 ILE A N 1
ATOM 3137 C CA . ILE A 1 381 ? -0.258 25.483 0.325 1.00 91.19 381 ILE A CA 1
ATOM 3138 C C . ILE A 1 381 ? -0.347 24.602 1.577 1.00 91.19 381 ILE A C 1
ATOM 3140 O O . ILE A 1 381 ? -1.439 24.423 2.118 1.00 91.19 381 ILE A O 1
ATOM 3144 N N . GLU A 1 382 ? 0.776 24.111 2.097 1.00 91.25 382 GLU A N 1
ATOM 3145 C CA . GLU A 1 382 ? 0.808 23.298 3.314 1.00 91.25 382 GLU A CA 1
ATOM 3146 C C . GLU A 1 382 ? 0.225 24.053 4.517 1.00 91.25 382 GLU A C 1
ATOM 3148 O O . GLU A 1 382 ? -0.620 23.516 5.238 1.00 91.25 382 GLU A O 1
ATOM 3153 N N . ASN A 1 383 ? 0.586 25.327 4.691 1.00 94.38 383 ASN A N 1
ATOM 3154 C CA . ASN A 1 383 ? 0.023 26.167 5.748 1.00 94.38 383 ASN A CA 1
ATOM 3155 C C . ASN A 1 383 ? -1.496 26.346 5.600 1.00 94.38 383 ASN A C 1
ATOM 3157 O O . ASN A 1 383 ? -2.228 26.253 6.591 1.00 94.38 383 ASN A O 1
ATOM 3161 N N . THR A 1 384 ? -1.997 26.562 4.378 1.00 94.50 384 THR A N 1
ATOM 3162 C CA . THR A 1 384 ? -3.449 26.669 4.139 1.00 94.50 384 THR A CA 1
ATOM 3163 C C . THR A 1 384 ? -4.180 25.359 4.427 1.00 94.50 384 THR A C 1
ATOM 3165 O O . THR A 1 384 ? -5.256 25.374 5.025 1.00 94.50 384 THR A O 1
ATOM 3168 N N . LEU A 1 385 ? -3.577 24.217 4.086 1.00 93.00 385 LEU A N 1
ATOM 3169 C CA . LEU A 1 385 ? -4.121 22.892 4.371 1.00 93.00 385 LEU A CA 1
ATOM 3170 C C . LEU A 1 385 ? -4.193 22.662 5.885 1.00 93.00 385 LEU A C 1
ATOM 3172 O O . LEU A 1 385 ? -5.241 22.273 6.402 1.00 93.00 385 LEU A O 1
ATOM 3176 N N . GLN A 1 386 ? -3.123 22.976 6.620 1.00 93.75 386 GLN A N 1
ATOM 3177 C CA . GLN A 1 386 ? -3.112 22.879 8.081 1.00 93.75 386 GLN A CA 1
ATOM 3178 C C . GLN A 1 386 ? -4.191 23.759 8.728 1.00 93.75 386 GLN A C 1
ATOM 3180 O O . GLN A 1 386 ? -4.862 23.316 9.663 1.00 93.75 386 GLN A O 1
ATOM 3185 N N . LEU A 1 387 ? -4.388 24.985 8.233 1.00 95.31 387 LEU A N 1
ATOM 3186 C CA . LEU A 1 387 ? -5.440 25.878 8.720 1.00 95.31 387 LEU A CA 1
ATOM 3187 C C . LEU A 1 387 ? -6.841 25.318 8.432 1.00 95.31 387 LEU A C 1
ATOM 3189 O O . LEU A 1 387 ? -7.680 25.278 9.331 1.00 95.31 387 LEU A O 1
ATOM 3193 N N . ASN A 1 388 ? -7.078 24.819 7.218 1.00 93.75 388 ASN A N 1
ATOM 3194 C CA . ASN A 1 388 ? -8.351 24.203 6.843 1.00 93.75 388 ASN A CA 1
ATOM 3195 C C . ASN A 1 388 ? -8.652 22.951 7.674 1.00 93.75 388 ASN A C 1
ATOM 3197 O O . ASN A 1 388 ? -9.778 22.789 8.135 1.00 93.75 388 ASN A O 1
ATOM 3201 N N . ASN A 1 389 ? -7.650 22.113 7.953 1.00 93.12 389 ASN A N 1
ATOM 3202 C CA . ASN A 1 389 ? -7.806 20.954 8.834 1.00 93.12 389 ASN A CA 1
ATOM 3203 C C . ASN A 1 389 ? -8.149 21.358 10.271 1.00 93.12 389 ASN A C 1
ATOM 3205 O O . ASN A 1 389 ? -9.013 20.742 10.891 1.00 93.12 389 ASN A O 1
ATOM 3209 N N . LYS A 1 390 ? -7.520 22.412 10.807 1.00 95.38 390 LYS A N 1
ATOM 3210 C CA . LYS A 1 390 ? -7.893 22.954 12.125 1.00 95.38 390 LYS A CA 1
ATOM 3211 C C . LYS A 1 390 ? -9.341 23.448 12.130 1.00 95.38 390 LYS A C 1
ATOM 3213 O O . LYS A 1 390 ? -10.089 23.111 13.042 1.00 95.38 390 LYS A O 1
ATOM 3218 N N . ASN A 1 391 ? -9.758 24.177 11.095 1.00 95.19 391 ASN A N 1
ATOM 3219 C CA . ASN A 1 391 ? -11.134 24.661 10.963 1.00 95.19 391 ASN A CA 1
ATOM 3220 C C . ASN A 1 391 ? -12.147 23.512 10.829 1.00 95.19 391 ASN A C 1
ATOM 3222 O O . ASN A 1 391 ? -13.213 23.561 11.446 1.00 95.19 391 ASN A O 1
ATOM 3226 N N . LEU A 1 392 ? -11.805 22.457 10.085 1.00 94.12 392 LEU A N 1
ATOM 3227 C CA . LEU A 1 392 ? -12.620 21.251 9.950 1.00 94.12 392 LEU A CA 1
ATOM 3228 C C . LEU A 1 392 ? -12.754 20.511 11.286 1.00 94.12 392 LEU A C 1
ATOM 3230 O O . LEU A 1 392 ? -13.863 20.146 11.672 1.00 94.12 392 LEU A O 1
ATOM 3234 N N . ASN A 1 393 ? -11.656 20.344 12.025 1.00 93.88 393 ASN A N 1
ATOM 3235 C CA . ASN A 1 393 ? -11.668 19.714 13.347 1.00 93.88 393 ASN A CA 1
ATOM 3236 C C . ASN A 1 393 ? -12.509 20.517 14.345 1.00 93.88 393 ASN A C 1
ATOM 3238 O O . ASN A 1 393 ? -13.319 19.940 15.073 1.00 93.88 393 ASN A O 1
ATOM 3242 N N . ASN A 1 394 ? -12.377 21.845 14.341 1.00 95.00 394 ASN A N 1
ATOM 3243 C CA . ASN A 1 394 ? -13.187 22.725 15.181 1.00 95.00 394 ASN A CA 1
ATOM 3244 C C . ASN A 1 394 ? -14.676 22.617 14.825 1.00 95.00 394 ASN A C 1
ATOM 3246 O O . ASN A 1 394 ? -15.506 22.455 15.715 1.00 95.00 394 ASN A O 1
ATOM 3250 N N . SER A 1 395 ? -15.010 22.633 13.530 1.00 93.44 395 SER A N 1
ATOM 3251 C CA . SER A 1 395 ? -16.392 22.488 13.049 1.00 93.44 395 SER A CA 1
ATOM 3252 C C . SER A 1 395 ? -16.975 21.118 13.397 1.00 93.44 395 SER A C 1
ATOM 3254 O O . SER A 1 395 ? -18.121 21.028 13.821 1.00 93.44 395 SER A O 1
ATOM 3256 N N . THR A 1 396 ? -16.176 20.054 13.293 1.00 91.75 396 THR A N 1
ATOM 3257 C CA . THR A 1 396 ? -16.576 18.688 13.665 1.00 91.75 396 THR A CA 1
ATOM 3258 C C . THR A 1 396 ? -16.814 18.575 15.168 1.00 91.75 396 THR A C 1
ATOM 3260 O O . THR A 1 396 ? -17.813 18.002 15.592 1.00 91.75 396 THR A O 1
ATOM 3263 N N . THR A 1 397 ? -15.939 19.165 15.985 1.00 94.69 397 THR A N 1
ATOM 3264 C CA . THR A 1 397 ? -16.088 19.180 17.448 1.00 94.69 397 THR A CA 1
ATOM 3265 C C . THR A 1 397 ? -17.332 19.963 17.864 1.00 94.69 397 THR A C 1
ATOM 3267 O O . THR A 1 397 ? -18.109 19.486 18.690 1.00 94.69 397 THR A O 1
ATOM 3270 N N . LEU A 1 398 ? -17.563 21.132 17.253 1.00 92.88 398 LEU A N 1
ATOM 3271 C CA . LEU A 1 398 ? -18.771 21.927 17.469 1.00 92.88 398 LEU A CA 1
ATOM 3272 C C . LEU A 1 398 ? -20.023 21.150 17.055 1.00 92.88 398 LEU A C 1
ATOM 3274 O O . LEU A 1 398 ? -20.989 21.105 17.810 1.00 92.88 398 LEU A O 1
ATOM 3278 N N . LEU A 1 399 ? -19.994 20.491 15.895 1.00 88.50 399 LEU A N 1
ATOM 3279 C CA . LEU A 1 399 ? -21.104 19.672 15.427 1.00 88.50 399 LEU A CA 1
ATOM 3280 C C . LEU A 1 399 ? -21.392 18.529 16.406 1.00 88.50 399 LEU A C 1
ATOM 3282 O O . LEU A 1 399 ? -22.540 18.347 16.785 1.00 88.50 399 LEU A O 1
ATOM 3286 N N . LEU A 1 400 ? -20.378 17.799 16.880 1.00 89.44 400 LEU A N 1
ATOM 3287 C CA . LEU A 1 400 ? -20.554 16.744 17.886 1.00 89.44 400 LEU A CA 1
ATOM 3288 C C . LEU A 1 400 ? -21.152 17.281 19.194 1.00 89.44 400 LEU A C 1
ATOM 3290 O O . LEU A 1 400 ? -22.044 16.645 19.760 1.00 89.44 400 LEU A O 1
ATOM 3294 N N . ALA A 1 401 ? -20.714 18.457 19.649 1.00 91.06 401 ALA A N 1
ATOM 3295 C CA . ALA A 1 401 ? -21.284 19.113 20.822 1.00 91.06 401 ALA A CA 1
ATOM 3296 C C . ALA A 1 401 ? -22.763 19.477 20.609 1.00 91.06 401 ALA A C 1
ATOM 3298 O O . ALA A 1 401 ? -23.585 19.210 21.484 1.00 91.06 401 ALA A O 1
ATOM 3299 N N . VAL A 1 402 ? -23.123 20.007 19.434 1.00 89.19 402 VAL A N 1
ATOM 3300 C CA . VAL A 1 402 ? -24.516 20.309 19.063 1.00 89.19 402 VAL A CA 1
ATOM 3301 C C . VAL A 1 402 ? -25.354 19.031 18.984 1.00 89.19 402 VAL A C 1
ATOM 3303 O O . VAL A 1 402 ? -26.420 18.976 19.587 1.00 89.19 402 VAL A O 1
ATOM 3306 N N . LYS A 1 403 ? -24.863 17.974 18.323 1.00 87.25 403 LYS A N 1
ATOM 3307 C CA . LYS A 1 403 ? -25.536 16.664 18.241 1.00 87.25 403 LYS A CA 1
ATOM 3308 C C . LYS A 1 403 ? -25.811 16.092 19.639 1.00 87.25 403 LYS A C 1
ATOM 3310 O O . LYS A 1 403 ? -26.926 15.667 19.930 1.00 87.25 403 LYS A O 1
ATOM 3315 N N . SER A 1 404 ? -24.812 16.134 20.522 1.00 87.44 404 SER A N 1
ATOM 3316 C CA . SER A 1 404 ? -24.945 15.709 21.920 1.00 87.44 404 SER A CA 1
ATOM 3317 C C . SER A 1 404 ? -25.948 16.574 22.695 1.00 87.44 404 SER A C 1
ATOM 3319 O O . SER A 1 404 ? -26.816 16.044 23.388 1.00 87.44 404 SER A O 1
ATOM 3321 N N . GLY A 1 405 ? -25.894 17.899 22.523 1.00 88.19 405 GLY A N 1
ATOM 3322 C CA . GLY A 1 405 ? -26.832 18.840 23.134 1.00 88.19 405 GLY A CA 1
ATOM 3323 C C . GLY A 1 405 ? -28.282 18.602 22.707 1.00 88.19 405 GLY A C 1
ATOM 3324 O O . GLY A 1 405 ? -29.169 18.579 23.558 1.00 88.19 405 GLY A O 1
ATOM 3325 N N . ILE A 1 406 ? -28.522 18.344 21.418 1.00 87.12 406 ILE A N 1
ATOM 3326 C CA . ILE A 1 406 ? -29.851 18.017 20.875 1.00 87.12 406 ILE A CA 1
ATOM 3327 C C . ILE A 1 406 ? -30.352 16.682 21.431 1.00 87.12 406 ILE A C 1
ATOM 3329 O O . ILE A 1 406 ? -31.507 16.593 21.845 1.00 87.12 406 ILE A O 1
ATOM 3333 N N . ASN A 1 407 ? -29.497 15.660 21.514 1.00 83.75 407 ASN A N 1
ATOM 3334 C CA . ASN A 1 407 ? -29.864 14.383 22.132 1.00 83.75 407 ASN A CA 1
ATOM 3335 C C . ASN A 1 407 ? -30.234 14.558 23.612 1.00 83.75 407 ASN A C 1
ATOM 3337 O O . ASN A 1 407 ? -31.248 14.029 24.064 1.00 83.75 407 ASN A O 1
ATOM 3341 N N . HIS A 1 408 ? -29.464 15.353 24.357 1.00 85.06 408 HIS A N 1
ATOM 3342 C CA . HIS A 1 408 ? -29.760 15.635 25.759 1.00 85.06 408 HIS A CA 1
ATOM 3343 C C . HIS A 1 408 ? -31.072 16.414 25.933 1.00 85.06 408 HIS A C 1
ATOM 3345 O O . HIS A 1 408 ? -31.871 16.099 26.816 1.00 85.06 408 HIS A O 1
ATOM 3351 N N . LEU A 1 409 ? -31.321 17.408 25.076 1.00 84.56 409 LEU A N 1
ATOM 3352 C CA . LEU A 1 409 ? -32.575 18.159 25.050 1.00 84.56 409 LEU A CA 1
ATOM 3353 C C . LEU A 1 409 ? -33.760 17.235 24.745 1.00 84.56 409 LEU A C 1
ATOM 3355 O O . LEU A 1 409 ? -34.756 17.249 25.465 1.00 84.56 409 LEU A O 1
ATOM 3359 N N . THR A 1 410 ? -33.608 16.366 23.746 1.00 84.00 410 THR A N 1
ATOM 3360 C CA . THR A 1 410 ? -34.596 15.344 23.385 1.00 84.00 410 THR A CA 1
ATOM 3361 C C . THR A 1 410 ? -34.917 14.462 24.586 1.00 84.00 410 THR A C 1
ATOM 3363 O O . THR A 1 410 ? -36.091 14.271 24.902 1.00 84.00 410 THR A O 1
ATOM 3366 N N . ASP A 1 411 ? -33.893 13.966 25.290 1.00 82.25 411 ASP A N 1
ATOM 3367 C CA . ASP A 1 411 ? -34.044 13.131 26.482 1.00 82.25 411 ASP A CA 1
ATOM 3368 C C . ASP A 1 411 ? -34.819 13.835 27.598 1.00 82.25 411 ASP A C 1
ATOM 3370 O O . ASP A 1 411 ? -35.723 13.232 28.182 1.00 82.25 411 ASP A O 1
ATOM 3374 N N . LYS A 1 412 ? -34.530 15.116 27.864 1.00 81.88 412 LYS A N 1
ATOM 3375 C CA . LYS A 1 412 ? -35.269 15.904 28.865 1.00 81.88 412 LYS A CA 1
ATOM 3376 C C . LYS A 1 412 ? -36.728 16.120 28.473 1.00 81.88 412 LYS A C 1
ATOM 3378 O O . LYS A 1 412 ? -37.614 16.024 29.318 1.00 81.88 412 LYS A O 1
ATOM 3383 N N . LEU A 1 413 ? -36.994 16.361 27.192 1.00 78.88 413 LEU A N 1
ATOM 3384 C CA . LEU A 1 413 ? -38.337 16.621 26.675 1.00 78.88 413 LEU A CA 1
ATOM 3385 C C . LEU A 1 413 ? -39.127 15.327 26.379 1.00 78.88 413 LEU A C 1
ATOM 3387 O O . LEU A 1 413 ? -40.275 15.392 25.934 1.00 78.88 413 LEU A O 1
ATOM 3391 N N . LYS A 1 414 ? -38.576 14.123 26.622 1.00 77.50 414 LYS A N 1
ATOM 3392 C CA . LYS A 1 414 ? -39.279 12.836 26.401 1.00 77.50 414 LYS A CA 1
ATOM 3393 C C . LYS A 1 414 ? -40.597 12.725 27.166 1.00 77.50 414 LYS A C 1
ATOM 3395 O O . LYS A 1 414 ? -41.523 12.095 26.667 1.00 77.50 414 LYS A O 1
ATOM 3400 N N . GLN A 1 415 ? -40.677 13.322 28.353 1.00 69.94 415 GLN A N 1
ATOM 3401 C CA . GLN A 1 415 ? -41.828 13.181 29.251 1.00 69.94 415 GLN A CA 1
ATOM 3402 C C . GLN A 1 415 ? -43.005 14.104 28.894 1.00 69.94 415 GLN A C 1
ATOM 3404 O O . GLN A 1 415 ? -44.130 13.843 29.320 1.00 69.94 415 GLN A O 1
ATOM 3409 N N . LEU A 1 416 ? -42.770 15.139 28.080 1.00 68.00 416 LEU A N 1
ATOM 3410 C CA . LEU A 1 416 ? -43.814 16.045 27.607 1.00 68.00 416 LEU A CA 1
ATOM 3411 C C . LEU A 1 416 ? -44.627 15.363 26.502 1.00 68.00 416 LEU A C 1
ATOM 3413 O O . LEU A 1 416 ? -44.101 15.015 25.440 1.00 68.00 416 LEU A O 1
ATOM 3417 N N . LYS A 1 417 ? -45.920 15.158 26.764 1.00 61.03 417 LYS A N 1
ATOM 3418 C CA . LYS A 1 417 ? -46.862 14.575 25.804 1.00 61.03 417 LYS A CA 1
ATOM 3419 C C . LYS A 1 417 ? -47.446 15.678 24.927 1.00 61.03 417 LYS A C 1
ATOM 3421 O O . LYS A 1 417 ? -48.421 16.326 25.289 1.00 61.03 417 LYS A O 1
ATOM 3426 N N . THR A 1 418 ? -46.871 15.873 23.750 1.00 57.81 418 THR A N 1
ATOM 3427 C CA . THR A 1 418 ? -47.410 16.757 22.716 1.00 57.81 418 THR A CA 1
ATOM 3428 C C . THR A 1 418 ? -48.670 16.135 22.090 1.00 57.81 418 THR A C 1
ATOM 3430 O O . THR A 1 418 ? -48.626 15.062 21.506 1.00 57.81 418 THR A O 1
ATOM 3433 N N . THR A 1 419 ? -49.804 16.840 22.147 1.00 47.78 419 THR A N 1
ATOM 3434 C CA . THR A 1 419 ? -51.096 16.482 21.505 1.00 47.78 419 THR A CA 1
ATOM 3435 C C . THR A 1 419 ? -51.147 16.646 19.980 1.00 47.78 419 THR A C 1
ATOM 3437 O O . THR A 1 419 ? -52.193 16.430 19.374 1.00 47.78 419 THR A O 1
ATOM 3440 N N . SER A 1 420 ? -50.044 17.029 19.335 1.00 43.66 420 SER A N 1
ATOM 3441 C CA . SER A 1 420 ? -50.033 17.187 17.882 1.00 43.66 420 SER A CA 1
ATOM 3442 C C . SER A 1 420 ? -49.606 15.858 17.309 1.00 43.66 420 SER A C 1
ATOM 3444 O O . SER A 1 420 ? -48.433 15.519 17.380 1.00 43.66 420 SER A O 1
ATOM 3446 N N . THR A 1 421 ? -50.619 15.122 16.861 1.00 40.91 421 THR A N 1
ATOM 3447 C CA . THR A 1 421 ? -50.625 14.238 15.702 1.00 40.91 421 THR A CA 1
ATOM 3448 C C . THR A 1 421 ? -49.309 13.528 15.431 1.00 40.91 421 THR A C 1
ATOM 3450 O O . THR A 1 421 ? -48.315 14.147 15.066 1.00 40.91 421 THR A O 1
ATOM 3453 N N . GLU A 1 422 ? -49.381 12.203 15.490 1.00 44.88 422 GLU A N 1
ATOM 3454 C CA . GLU A 1 422 ? -48.606 11.261 14.687 1.00 44.88 422 GLU A CA 1
ATOM 3455 C C . GLU A 1 422 ? -48.565 11.706 13.208 1.00 44.88 422 GLU A C 1
ATOM 3457 O O . GLU A 1 422 ? -49.192 11.125 12.326 1.00 44.88 422 GLU A O 1
ATOM 3462 N N . LEU A 1 423 ? -47.849 12.783 12.902 1.00 42.84 423 LEU A N 1
ATOM 3463 C CA . LEU A 1 423 ? -47.380 13.050 11.566 1.00 42.84 423 LEU A CA 1
ATOM 3464 C C . LEU A 1 423 ? -46.328 11.981 11.361 1.00 42.84 423 LEU A C 1
ATOM 3466 O O . LEU A 1 423 ? -45.267 12.009 11.978 1.00 42.84 423 LEU A O 1
ATOM 3470 N N . GLN A 1 424 ? -46.703 10.991 10.558 1.00 52.31 424 GLN A N 1
ATOM 3471 C CA . GLN A 1 424 ? -45.832 9.995 9.964 1.00 52.31 424 GLN A CA 1
ATOM 3472 C C . GLN A 1 424 ? -44.622 10.700 9.336 1.00 52.31 424 GLN A C 1
ATOM 3474 O O . GLN A 1 424 ? -44.605 10.993 8.144 1.00 52.31 424 GLN A O 1
ATOM 3479 N N . LYS A 1 425 ? -43.613 11.020 10.141 1.00 50.06 425 LYS A N 1
ATOM 3480 C CA . LYS A 1 425 ? -42.321 11.469 9.656 1.00 50.06 425 LYS A CA 1
ATOM 3481 C C . LYS A 1 425 ? -41.494 10.214 9.437 1.00 50.06 425 LYS A C 1
ATOM 3483 O O . LYS A 1 425 ? -41.475 9.295 10.256 1.00 50.06 425 LYS A O 1
ATOM 3488 N N . VAL A 1 426 ? -40.962 10.140 8.224 1.00 50.41 426 VAL A N 1
ATOM 3489 C CA . VAL A 1 426 ? -40.205 9.034 7.639 1.00 50.41 426 VAL A CA 1
ATOM 3490 C C . VAL A 1 426 ? -39.292 8.403 8.692 1.00 50.41 426 VAL A C 1
ATOM 3492 O O . VAL A 1 426 ? -38.637 9.121 9.439 1.00 50.41 426 VAL A O 1
ATOM 3495 N N . LYS A 1 427 ? -39.247 7.064 8.766 1.00 51.72 427 LYS A N 1
ATOM 3496 C CA . LYS A 1 427 ? -38.289 6.335 9.614 1.00 51.72 427 LYS A CA 1
ATOM 3497 C C . LYS A 1 427 ? -36.875 6.587 9.091 1.00 51.72 427 LYS A C 1
ATOM 3499 O O . LYS A 1 427 ? -36.329 5.779 8.345 1.00 51.72 427 LYS A O 1
ATOM 3504 N N . ILE A 1 428 ? -36.326 7.741 9.439 1.00 59.69 428 ILE A N 1
ATOM 3505 C CA . ILE A 1 428 ? -34.960 8.124 9.138 1.00 59.69 428 ILE A CA 1
ATOM 3506 C C . ILE A 1 428 ? -34.062 7.270 10.048 1.00 59.69 428 ILE A C 1
ATOM 3508 O O . ILE A 1 428 ? -34.331 7.177 11.252 1.00 59.69 428 ILE A O 1
ATOM 3512 N N . PRO A 1 429 ? -33.047 6.580 9.501 1.00 60.06 429 PRO A N 1
ATOM 3513 C CA . PRO A 1 429 ? -32.149 5.756 10.295 1.00 60.06 429 PRO A CA 1
ATOM 3514 C C . PRO A 1 429 ? -31.494 6.575 11.421 1.00 60.06 429 PRO A C 1
ATOM 3516 O O . PRO A 1 429 ? -31.010 7.676 11.140 1.00 60.06 429 PRO A O 1
ATOM 3519 N N . PRO A 1 430 ? -31.396 6.035 12.653 1.00 63.59 430 PRO A N 1
ATOM 3520 C CA . PRO A 1 430 ? -30.751 6.707 13.788 1.00 63.59 430 PRO A CA 1
ATOM 3521 C C . PRO A 1 430 ? -29.286 7.101 13.542 1.00 63.59 430 PRO A C 1
ATOM 3523 O O . PRO A 1 430 ? -28.737 7.920 14.270 1.00 63.59 430 PRO A O 1
ATOM 3526 N N . GLU A 1 431 ? -28.649 6.499 12.535 1.00 61.16 431 GLU A N 1
ATOM 3527 C CA . GLU A 1 431 ? -27.255 6.744 12.152 1.00 61.16 431 GLU A CA 1
ATOM 3528 C C . GLU A 1 431 ? -27.076 7.899 11.157 1.00 61.16 431 GLU A C 1
ATOM 3530 O O . GLU A 1 431 ? -25.947 8.292 10.875 1.00 61.16 431 GLU A O 1
ATOM 3535 N N . SER A 1 432 ? -28.160 8.438 10.596 1.00 69.62 432 SER A N 1
ATOM 3536 C CA . SER A 1 432 ? -28.073 9.511 9.602 1.00 69.62 432 SER A CA 1
ATOM 3537 C C . SER A 1 432 ? -28.092 10.895 10.250 1.00 69.62 432 SER A C 1
ATOM 3539 O O . SER A 1 432 ? -28.825 11.145 11.204 1.00 69.62 432 SER A O 1
ATOM 3541 N N . ASP A 1 433 ? -27.324 11.831 9.695 1.00 68.56 433 ASP A N 1
ATOM 3542 C CA . ASP A 1 433 ? -27.250 13.208 10.201 1.00 68.56 433 ASP A CA 1
ATOM 3543 C C . ASP A 1 433 ? -28.586 13.966 10.084 1.00 68.56 433 ASP A C 1
ATOM 3545 O O . ASP A 1 433 ? -28.860 14.872 10.873 1.00 68.56 433 ASP A O 1
ATOM 3549 N N . GLU A 1 434 ? -29.461 13.541 9.170 1.00 73.56 434 GLU A N 1
ATOM 3550 C CA . GLU A 1 434 ? -30.825 14.060 9.014 1.00 73.56 434 GLU A CA 1
ATOM 3551 C C . GLU A 1 434 ? -31.731 13.731 10.211 1.00 73.56 434 GLU A C 1
ATOM 3553 O O . GLU A 1 434 ? -32.637 14.505 10.522 1.00 73.56 434 GLU A O 1
ATOM 3558 N N . TYR A 1 435 ? -31.453 12.646 10.949 1.00 78.25 435 TYR A N 1
ATOM 3559 C CA . TYR A 1 435 ? -32.191 12.283 12.165 1.00 78.25 435 TYR A CA 1
ATOM 3560 C C . TYR A 1 435 ? -32.115 13.385 13.231 1.00 78.25 435 TYR A C 1
ATOM 3562 O O . TYR A 1 435 ? -33.069 13.624 13.964 1.00 78.25 435 TYR A O 1
ATOM 3570 N N . ILE A 1 436 ? -30.991 14.099 13.297 1.00 79.00 436 ILE A N 1
ATOM 3571 C CA . ILE A 1 436 ? -30.734 15.121 14.319 1.00 79.00 436 ILE A CA 1
ATOM 3572 C C . ILE A 1 436 ? -31.529 16.396 14.038 1.00 79.00 436 ILE A C 1
ATOM 3574 O O . ILE A 1 436 ? -31.982 17.052 14.975 1.00 79.00 436 ILE A O 1
ATOM 3578 N N . LEU A 1 437 ? -31.750 16.719 12.762 1.00 80.69 437 LEU A N 1
ATOM 3579 C CA . LEU A 1 437 ? -32.618 17.827 12.365 1.00 80.69 437 LEU A CA 1
ATOM 3580 C C . LEU A 1 437 ? -34.080 17.540 12.727 1.00 80.69 437 LEU A C 1
ATOM 3582 O O . LEU A 1 437 ? -34.780 18.432 13.202 1.00 80.69 437 LEU A O 1
ATOM 3586 N N . ASP A 1 438 ? -34.524 16.290 12.577 1.00 79.88 438 ASP A N 1
ATOM 3587 C CA . ASP A 1 438 ? -35.863 15.881 13.008 1.00 79.88 438 ASP A CA 1
ATOM 3588 C C . ASP A 1 438 ? -35.998 15.893 14.541 1.00 79.88 438 ASP A C 1
ATOM 3590 O O . ASP A 1 438 ? -36.967 16.439 15.065 1.00 79.88 438 ASP A O 1
ATOM 3594 N N . GLN A 1 439 ? -34.987 15.410 15.280 1.00 79.75 439 GLN A N 1
ATOM 3595 C CA . GLN A 1 439 ? -34.961 15.533 16.746 1.00 79.75 439 GLN A CA 1
ATOM 3596 C C . GLN A 1 439 ? -35.006 16.992 17.211 1.00 79.75 439 GLN A C 1
ATOM 3598 O O . GLN A 1 439 ? -35.700 17.304 18.179 1.00 79.75 439 GLN A O 1
ATOM 3603 N N . LEU A 1 440 ? -34.310 17.897 16.517 1.00 84.25 440 LEU A N 1
ATOM 3604 C CA . LEU A 1 440 ? -34.345 19.324 16.822 1.00 84.25 440 LEU A CA 1
ATOM 3605 C C . LEU A 1 440 ? -35.742 19.918 16.590 1.00 84.25 440 LEU A C 1
ATOM 3607 O O . LEU A 1 440 ? -36.236 20.625 17.463 1.00 84.25 440 LEU A O 1
ATOM 3611 N N . SER A 1 441 ? -36.404 19.571 15.480 1.00 82.88 441 SER A N 1
ATOM 3612 C CA . SER A 1 441 ? -37.793 19.977 15.205 1.00 82.88 441 SER A CA 1
ATOM 3613 C C . SER A 1 441 ? -38.761 19.456 16.274 1.00 82.88 441 SER A C 1
ATOM 3615 O O . SER A 1 441 ? -39.625 20.194 16.738 1.00 82.88 441 SER A O 1
ATOM 3617 N N . ILE A 1 442 ? -38.586 18.212 16.731 1.00 81.12 442 ILE A N 1
ATOM 3618 C CA . ILE A 1 442 ? -39.395 17.639 17.817 1.00 81.12 442 ILE A CA 1
ATOM 3619 C C . ILE A 1 442 ? -39.142 18.372 19.141 1.00 81.12 442 ILE A C 1
ATOM 3621 O O . ILE A 1 442 ? -40.077 18.594 19.915 1.00 81.12 442 ILE A O 1
ATOM 3625 N N . CYS A 1 443 ? -37.888 18.728 19.432 1.00 83.88 443 CYS A N 1
ATOM 3626 C CA . CYS A 1 443 ? -37.553 19.516 20.615 1.00 83.88 443 CYS A CA 1
ATOM 3627 C C . CYS A 1 443 ? -38.196 20.903 20.562 1.00 83.88 443 CYS A C 1
ATOM 3629 O O . CYS A 1 443 ? -38.770 21.323 21.561 1.00 83.88 443 CYS A O 1
ATOM 3631 N N . GLU A 1 444 ? -38.140 21.578 19.413 1.00 84.31 444 GLU A N 1
ATOM 3632 C CA . GLU A 1 444 ? -38.761 22.887 19.194 1.00 84.31 444 GLU A CA 1
ATOM 3633 C C . GLU A 1 444 ? -40.273 22.834 19.448 1.00 84.31 444 GLU A C 1
ATOM 3635 O O . GLU A 1 444 ? -40.769 23.569 20.301 1.00 84.31 444 GLU A O 1
ATOM 3640 N N . ASP A 1 445 ? -40.986 21.889 18.828 1.00 82.25 445 ASP A N 1
ATOM 3641 C CA . ASP A 1 445 ? -42.432 21.714 19.019 1.00 82.25 445 ASP A CA 1
ATOM 3642 C C . ASP A 1 445 ? -42.795 21.473 20.495 1.00 82.25 445 ASP A C 1
ATOM 3644 O O . ASP A 1 445 ? -43.774 22.013 21.016 1.00 82.25 445 ASP A O 1
ATOM 3648 N N . LYS A 1 446 ? -42.000 20.661 21.203 1.00 81.56 446 LYS A N 1
ATOM 3649 C CA . LYS A 1 446 ? -42.213 20.378 22.630 1.00 81.56 446 LYS A CA 1
ATOM 3650 C C . LYS A 1 446 ? -41.886 21.566 23.528 1.00 81.56 446 LYS A C 1
ATOM 3652 O O . LYS A 1 446 ? -42.579 21.763 24.522 1.00 81.56 446 LYS A O 1
ATOM 3657 N N . MET A 1 447 ? -40.855 22.342 23.200 1.00 82.06 447 MET A N 1
ATOM 3658 C CA . MET A 1 447 ? -40.512 23.565 23.928 1.00 82.06 447 MET A CA 1
ATOM 3659 C C . MET A 1 447 ? -41.569 24.648 23.732 1.00 82.06 447 MET A C 1
ATOM 3661 O O . MET A 1 447 ? -41.905 25.328 24.695 1.00 82.06 447 MET A O 1
ATOM 3665 N N . ILE A 1 448 ? -42.134 24.773 22.528 1.00 83.75 448 ILE A N 1
ATOM 3666 C CA . ILE A 1 448 ? -43.253 25.684 22.258 1.00 83.75 448 ILE A CA 1
ATOM 3667 C C . ILE A 1 448 ? -44.464 25.292 23.104 1.00 83.75 448 ILE A C 1
ATOM 3669 O O . ILE A 1 448 ? -45.026 26.153 23.769 1.00 83.75 448 ILE A O 1
ATOM 3673 N N . LYS A 1 449 ? -44.817 24.000 23.178 1.00 79.00 449 LYS A N 1
ATOM 3674 C CA . LYS A 1 449 ? -45.909 23.563 24.065 1.00 79.00 449 LYS A CA 1
ATOM 3675 C C . LYS A 1 449 ? -45.623 23.806 25.537 1.00 79.00 449 LYS A C 1
ATOM 3677 O O . LYS A 1 449 ? -46.512 24.236 26.250 1.00 79.00 449 LYS A O 1
ATOM 3682 N N . LEU A 1 450 ? -44.392 23.581 25.992 1.00 79.94 450 LEU A N 1
ATOM 3683 C CA . LEU A 1 450 ? -44.007 23.905 27.366 1.00 79.94 450 LEU A CA 1
ATOM 3684 C C . LEU A 1 450 ? -44.139 25.409 27.647 1.00 79.94 450 LEU A C 1
ATOM 3686 O O . LEU A 1 450 ? -44.600 25.786 28.718 1.00 79.94 450 LEU A O 1
ATOM 3690 N N . LEU A 1 451 ? -43.784 26.264 26.686 1.00 78.56 451 LEU A N 1
ATOM 3691 C CA . LEU A 1 451 ? -43.993 27.708 26.786 1.00 78.56 451 LEU A CA 1
ATOM 3692 C C . LEU A 1 451 ? -45.480 28.084 26.787 1.00 78.56 451 LEU A C 1
ATOM 3694 O O . LEU A 1 451 ? -45.852 29.000 27.510 1.00 78.56 451 LEU A O 1
ATOM 3698 N N . GLU A 1 452 ? -46.322 27.397 26.010 1.00 80.06 452 GLU A N 1
ATOM 3699 C CA . GLU A 1 452 ? -47.782 27.569 26.024 1.00 80.06 452 GLU A CA 1
ATOM 3700 C C . GLU A 1 452 ? -48.403 27.116 27.355 1.00 80.06 452 GLU A C 1
ATOM 3702 O O . GLU A 1 452 ? -49.218 27.847 27.914 1.00 80.06 452 GLU A O 1
ATOM 3707 N N . ASP A 1 453 ? -47.986 25.964 27.886 1.00 73.44 453 ASP A N 1
ATOM 3708 C CA . ASP A 1 453 ? -48.451 25.412 29.166 1.00 73.44 453 ASP A CA 1
ATOM 3709 C C . ASP A 1 453 ? -48.022 26.291 30.351 1.00 73.44 453 ASP A C 1
ATOM 3711 O O . ASP A 1 453 ? -48.759 26.434 31.322 1.00 73.44 453 ASP A O 1
ATOM 3715 N N . MET A 1 454 ? -46.842 26.913 30.265 1.00 70.62 454 MET A N 1
ATOM 3716 C CA . MET A 1 454 ? -46.348 27.873 31.256 1.00 70.62 454 MET A CA 1
ATOM 3717 C C . MET A 1 454 ? -46.907 29.291 31.071 1.00 70.62 454 M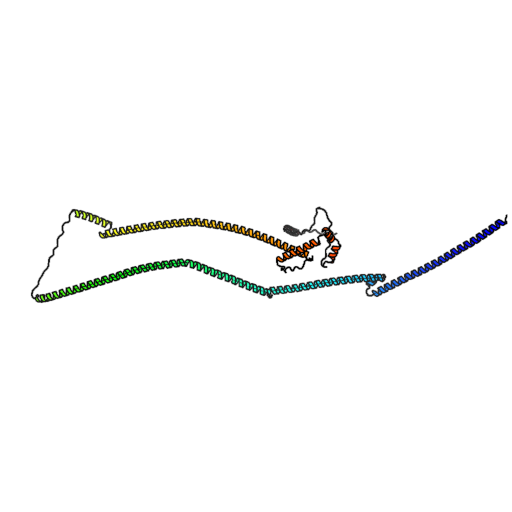ET A C 1
ATOM 3719 O O . MET A 1 454 ? -46.675 30.160 31.914 1.00 70.62 454 MET A O 1
ATOM 3723 N N . ASN A 1 455 ? -47.606 29.571 29.968 1.00 64.69 455 ASN A N 1
ATOM 3724 C CA . ASN A 1 455 ? -48.050 30.921 29.644 1.00 64.69 455 ASN A CA 1
ATOM 3725 C C . ASN A 1 455 ? -49.204 31.330 30.576 1.00 64.69 455 ASN A C 1
ATOM 3727 O O . ASN A 1 455 ? -50.363 30.984 30.354 1.00 64.69 455 ASN A O 1
ATOM 3731 N N . GLY A 1 456 ? -48.875 32.083 31.627 1.00 65.81 456 GLY A N 1
ATOM 3732 C CA . GLY A 1 456 ? -49.820 32.543 32.649 1.00 65.81 456 GLY A CA 1
ATOM 3733 C C . GLY A 1 456 ? -49.445 32.165 34.083 1.00 65.81 456 GLY A C 1
ATOM 3734 O O . GLY A 1 456 ? -50.060 32.696 35.007 1.00 65.81 456 GLY A O 1
ATOM 3735 N N . GLU A 1 457 ? -48.431 31.318 34.284 1.00 62.84 457 GLU A N 1
ATOM 3736 C CA . GLU A 1 457 ? -47.867 31.028 35.606 1.00 62.84 457 GLU A CA 1
ATOM 3737 C C . GLU A 1 457 ? -46.555 31.802 35.810 1.00 62.84 457 GLU A C 1
ATOM 3739 O O . GLU A 1 457 ? -45.691 31.842 34.934 1.00 62.84 457 GLU A O 1
ATOM 3744 N N . ASP A 1 458 ? -46.402 32.454 36.965 1.00 68.19 458 ASP A N 1
ATOM 3745 C CA . ASP A 1 458 ? -45.158 33.140 37.316 1.00 68.19 458 ASP A CA 1
ATOM 3746 C C . ASP A 1 458 ? -44.102 32.090 37.691 1.00 68.19 458 ASP A C 1
ATOM 3748 O O . ASP A 1 458 ? -44.324 31.274 38.590 1.00 68.19 458 ASP A O 1
ATOM 3752 N N . ILE A 1 459 ? -42.960 32.094 37.000 1.00 65.44 459 ILE A N 1
ATOM 3753 C CA . ILE A 1 459 ? -41.894 31.089 37.152 1.00 65.44 459 ILE A CA 1
ATOM 3754 C C . ILE A 1 459 ? -41.443 31.000 38.615 1.00 65.44 459 ILE A C 1
ATOM 3756 O O . ILE A 1 459 ? -41.201 29.900 39.114 1.00 65.44 459 ILE A O 1
ATOM 3760 N N . ASP A 1 460 ? -41.416 32.132 39.324 1.00 67.06 460 ASP A N 1
ATOM 3761 C CA . ASP A 1 460 ? -41.067 32.177 40.743 1.00 67.06 460 ASP A CA 1
ATOM 3762 C C . ASP A 1 460 ? -42.132 31.496 41.619 1.00 67.06 460 ASP A C 1
ATOM 3764 O O . ASP A 1 460 ? -41.800 30.824 42.595 1.00 67.06 460 ASP A O 1
ATOM 3768 N N . THR A 1 461 ? -43.416 31.584 41.263 1.00 67.50 461 THR A N 1
ATOM 3769 C CA . THR A 1 461 ? -44.496 30.895 41.993 1.00 67.50 461 THR A CA 1
ATOM 3770 C C . THR A 1 461 ? -44.477 29.381 41.780 1.00 67.50 461 THR A C 1
ATOM 3772 O O . THR A 1 461 ? -44.623 28.636 42.749 1.00 67.50 461 THR A O 1
ATOM 3775 N N . VAL A 1 462 ? -44.201 28.910 40.560 1.00 65.69 462 VAL A N 1
ATOM 3776 C CA . VAL A 1 462 ? -44.073 27.474 40.243 1.00 65.69 462 VAL A CA 1
ATOM 3777 C C . VAL A 1 462 ? -42.818 26.880 40.884 1.00 65.69 462 VAL A C 1
ATOM 3779 O O . VAL A 1 462 ? -42.854 25.776 41.429 1.00 65.69 462 VAL A O 1
ATOM 3782 N N . TRP A 1 463 ? -41.708 27.623 40.883 1.00 66.00 463 TRP A N 1
ATOM 3783 C CA . TRP A 1 463 ? -40.477 27.227 41.569 1.00 66.00 463 TRP A CA 1
ATOM 3784 C C . TRP A 1 463 ? -40.675 27.115 43.086 1.00 66.00 463 TRP A C 1
ATOM 3786 O O . TRP A 1 463 ? -40.217 26.150 43.707 1.00 66.00 463 TRP A O 1
ATOM 3796 N N . ASN A 1 464 ? -41.419 28.056 43.675 1.00 68.50 464 ASN A N 1
ATOM 3797 C CA . ASN A 1 464 ? -41.810 28.015 45.084 1.00 68.50 464 ASN A CA 1
ATOM 3798 C C . ASN A 1 464 ? -42.745 26.826 45.395 1.00 68.50 464 ASN A C 1
ATOM 3800 O O . ASN A 1 464 ? -42.550 26.159 46.406 1.00 68.50 464 ASN A O 1
ATOM 3804 N N . MET A 1 465 ? -43.682 26.473 44.505 1.00 61.72 465 MET A N 1
ATOM 3805 C CA . MET A 1 465 ? -44.506 25.256 44.641 1.00 61.72 465 MET A CA 1
ATOM 3806 C C . MET A 1 465 ? -43.688 23.958 44.514 1.00 61.72 465 MET A C 1
ATOM 3808 O O . MET A 1 465 ? -43.965 22.981 45.204 1.00 61.72 465 MET A O 1
ATOM 3812 N N . MET A 1 466 ? -42.642 23.924 43.679 1.00 58.47 466 MET A N 1
ATOM 3813 C CA . MET A 1 466 ? -41.731 22.769 43.607 1.00 58.47 466 MET A CA 1
ATOM 3814 C C . MET A 1 466 ? -40.829 22.626 44.843 1.00 58.47 466 MET A C 1
ATOM 3816 O O . MET A 1 466 ? -40.328 21.530 45.105 1.00 58.47 466 MET A O 1
ATOM 3820 N N . THR A 1 467 ? -40.621 23.709 45.598 1.00 60.91 467 THR A N 1
ATOM 3821 C CA . THR A 1 467 ? -39.898 23.700 46.881 1.00 60.91 467 THR A CA 1
ATOM 3822 C C . THR A 1 467 ? -40.811 23.457 48.087 1.00 60.91 467 THR A C 1
ATOM 3824 O O . THR A 1 467 ? -40.307 23.203 49.182 1.00 60.91 467 THR A O 1
ATOM 3827 N N . GLU A 1 468 ? -42.138 23.444 47.911 1.00 61.12 468 GLU A N 1
ATOM 3828 C CA . GLU A 1 468 ? -43.067 23.002 48.951 1.00 61.12 468 GLU A CA 1
ATOM 3829 C C . GLU A 1 468 ? -42.920 21.493 49.220 1.00 61.12 468 GLU A C 1
ATOM 3831 O O . GLU A 1 468 ? -42.877 20.653 48.316 1.00 61.12 468 GLU A O 1
ATOM 3836 N N . ASN A 1 469 ? -42.868 21.133 50.508 1.00 55.94 469 ASN A N 1
ATOM 3837 C CA . ASN A 1 469 ? -42.627 19.765 50.987 1.00 55.94 469 ASN A CA 1
ATOM 3838 C C . ASN A 1 469 ? -43.605 18.714 50.421 1.00 55.94 469 ASN A C 1
ATOM 3840 O O . ASN A 1 469 ? -43.253 17.535 50.356 1.00 55.94 469 ASN A O 1
ATOM 3844 N N . GLU A 1 470 ? -44.816 19.104 50.012 1.00 58.22 470 GLU A N 1
ATOM 3845 C CA . GLU A 1 470 ? -45.799 18.182 49.426 1.00 58.22 470 GLU A CA 1
ATOM 3846 C C . GLU A 1 470 ? -45.378 17.676 48.040 1.00 58.22 470 GLU A C 1
ATOM 3848 O O . GLU A 1 470 ? -45.505 16.480 47.768 1.00 58.22 470 GLU A O 1
ATOM 3853 N N . TYR A 1 471 ? -44.804 18.532 47.188 1.00 59.12 471 TYR A N 1
ATOM 3854 C CA . TYR A 1 471 ? -44.322 18.121 45.867 1.00 59.12 471 TYR A CA 1
ATOM 3855 C C . TYR A 1 471 ? -43.101 17.197 45.984 1.00 59.12 471 TYR A C 1
ATOM 3857 O O . TYR A 1 471 ? -43.064 16.134 45.359 1.00 59.12 471 TYR A O 1
ATOM 3865 N N . ILE A 1 472 ? -42.154 17.535 46.867 1.00 63.12 472 ILE A N 1
ATOM 3866 C CA . ILE A 1 472 ? -40.978 16.701 47.177 1.00 63.12 472 ILE A CA 1
ATOM 3867 C C . ILE A 1 472 ? -41.418 15.313 47.671 1.00 63.12 472 ILE A C 1
ATOM 3869 O O . ILE A 1 472 ? -40.883 14.299 47.227 1.00 63.12 472 ILE A O 1
ATOM 3873 N N . SER A 1 473 ? -42.451 15.244 48.517 1.00 61.28 473 SER A N 1
ATOM 3874 C CA . SER A 1 473 ? -42.972 13.976 49.043 1.00 61.28 473 SER A CA 1
ATOM 3875 C C . SER A 1 473 ? -43.650 13.104 47.972 1.00 61.28 473 SER A C 1
ATOM 3877 O O . SER A 1 473 ? -43.486 11.881 47.980 1.00 61.28 473 SER A O 1
ATOM 3879 N N . ILE A 1 474 ? -44.363 13.713 47.014 1.00 62.97 474 ILE A N 1
ATOM 3880 C CA . ILE A 1 474 ? -44.994 13.019 45.872 1.00 62.97 474 ILE A CA 1
ATOM 3881 C C . ILE A 1 474 ? -43.944 12.498 44.878 1.00 62.97 474 ILE A C 1
ATOM 3883 O O . ILE A 1 474 ? -44.103 11.414 44.307 1.00 62.97 474 ILE A O 1
ATOM 3887 N N . VAL A 1 475 ? -42.866 13.255 44.668 1.00 61.84 475 VAL A N 1
ATOM 3888 C CA . VAL A 1 475 ? -41.742 12.839 43.822 1.00 61.84 475 VAL A CA 1
ATOM 3889 C C . VAL A 1 475 ? -40.967 11.697 44.487 1.00 61.84 475 VAL A C 1
ATOM 3891 O O . VAL A 1 475 ? -40.706 10.694 43.821 1.00 61.84 475 VAL A O 1
ATOM 3894 N N . ASP A 1 476 ? -40.703 11.774 45.796 1.00 62.03 476 ASP A N 1
ATOM 3895 C CA . ASP A 1 476 ? -40.058 10.702 46.572 1.00 62.03 476 ASP A CA 1
ATOM 3896 C C . ASP A 1 476 ? -40.874 9.397 46.570 1.00 62.03 476 ASP A C 1
ATOM 3898 O O . ASP A 1 476 ? -40.307 8.309 46.472 1.00 62.03 476 ASP A O 1
ATOM 3902 N N . THR A 1 477 ? -42.212 9.467 46.606 1.00 61.78 477 THR A N 1
ATOM 3903 C CA . THR A 1 477 ? -43.066 8.261 46.570 1.00 61.78 477 THR A CA 1
ATOM 3904 C C . THR A 1 477 ? -43.114 7.572 45.205 1.00 61.78 477 THR A C 1
ATOM 3906 O O . THR A 1 477 ? -43.484 6.398 45.134 1.00 61.78 477 THR A O 1
ATOM 3909 N N . LYS A 1 478 ? -42.751 8.263 44.118 1.00 60.84 478 LYS A N 1
ATOM 3910 C CA . LYS A 1 478 ? -42.754 7.713 42.750 1.00 60.84 478 LYS A CA 1
ATOM 3911 C C . LYS A 1 478 ? -41.367 7.319 42.236 1.00 60.84 478 LYS A C 1
ATOM 3913 O O . LYS A 1 478 ? -41.262 6.895 41.083 1.00 60.84 478 LYS A O 1
ATOM 3918 N N . GLN A 1 479 ? -40.313 7.421 43.049 1.00 56.97 479 GLN A N 1
ATOM 3919 C CA . GLN A 1 479 ? -38.980 6.994 42.630 1.00 56.97 479 GLN A CA 1
ATOM 3920 C C . GLN A 1 479 ? -38.770 5.469 42.747 1.00 56.97 479 GLN A C 1
ATOM 3922 O O . GLN A 1 479 ? -39.302 4.823 43.653 1.00 56.97 479 GLN A O 1
ATOM 3927 N N . PRO A 1 480 ? -37.983 4.862 41.838 1.00 58.28 480 PRO A N 1
ATOM 3928 C CA . PRO A 1 480 ? -37.595 3.458 41.936 1.00 58.28 480 PRO A CA 1
ATOM 3929 C C . PRO A 1 480 ? -36.811 3.164 43.226 1.00 58.28 480 PRO A C 1
ATOM 3931 O O . PRO A 1 480 ? -35.941 3.938 43.613 1.00 58.28 480 PRO A O 1
ATOM 3934 N N . GLN A 1 481 ? -37.049 2.003 43.848 1.00 55.59 481 GLN A N 1
ATOM 3935 C CA . GLN A 1 481 ? -36.502 1.619 45.167 1.00 55.59 481 GLN A CA 1
ATOM 3936 C C . GLN A 1 481 ? -34.963 1.604 45.286 1.00 55.59 481 GLN A C 1
ATOM 3938 O O . GLN A 1 481 ? -34.443 1.492 46.392 1.00 55.59 481 GLN A O 1
ATOM 3943 N N . TYR A 1 482 ? -34.227 1.699 44.176 1.00 60.94 482 TYR A N 1
ATOM 3944 C CA . TYR A 1 482 ? -32.762 1.772 44.166 1.00 60.94 482 TYR A CA 1
ATOM 3945 C C . TYR A 1 482 ? -32.213 3.204 44.285 1.00 60.94 482 TYR A C 1
ATOM 3947 O O . TYR A 1 482 ? -31.000 3.379 44.380 1.00 60.94 482 TYR A O 1
ATOM 3955 N N . ASN A 1 483 ? -33.075 4.223 44.262 1.00 54.41 483 ASN A N 1
ATOM 3956 C CA . ASN A 1 483 ? -32.679 5.625 44.293 1.00 54.41 483 ASN A CA 1
ATOM 3957 C C . ASN A 1 483 ? -32.857 6.188 45.716 1.00 54.41 483 ASN A C 1
ATOM 3959 O O . ASN A 1 483 ? -33.921 6.674 46.084 1.00 54.41 483 ASN A O 1
ATOM 3963 N N . THR A 1 484 ? -31.827 6.076 46.556 1.00 54.72 484 THR A N 1
ATOM 3964 C CA . THR A 1 484 ? -31.795 6.706 47.888 1.00 54.72 484 THR A CA 1
ATOM 3965 C C . THR A 1 484 ? -31.221 8.115 47.795 1.00 54.72 484 THR A C 1
ATOM 3967 O O . THR A 1 484 ? -30.011 8.278 47.636 1.00 54.72 484 THR A O 1
ATOM 3970 N N . HIS A 1 485 ? -32.070 9.135 47.936 1.00 53.72 485 HIS A N 1
ATOM 3971 C CA . HIS A 1 485 ? -31.623 10.520 48.107 1.00 53.72 485 HIS A CA 1
ATOM 3972 C C . HIS A 1 485 ? -30.891 10.696 49.442 1.00 53.72 485 HIS A C 1
ATOM 3974 O O . HIS A 1 485 ? -31.428 10.394 50.510 1.00 53.72 485 HIS A O 1
ATOM 3980 N N . VAL A 1 486 ? -29.663 11.213 49.392 1.00 53.97 486 VAL A N 1
ATOM 3981 C CA . VAL A 1 486 ? -28.926 11.671 50.576 1.00 53.97 486 VAL A CA 1
ATOM 3982 C C . VAL A 1 486 ? -29.441 13.067 50.917 1.00 53.97 486 VAL A C 1
ATOM 3984 O O . VAL A 1 486 ? -29.263 13.997 50.135 1.00 53.97 486 VAL A O 1
ATOM 3987 N N . LYS A 1 487 ? -30.089 13.230 52.077 1.00 50.78 487 LYS A N 1
ATOM 3988 C CA . LYS A 1 487 ? -30.494 14.554 52.568 1.00 50.78 487 LYS A CA 1
ATOM 3989 C C . LYS A 1 487 ? -29.244 15.362 52.911 1.00 50.78 487 LYS A C 1
ATOM 3991 O O . LYS A 1 487 ? -28.623 15.127 53.946 1.00 50.78 487 LYS A O 1
ATOM 3996 N N . ILE A 1 488 ? -28.874 16.294 52.039 1.00 50.03 488 ILE A N 1
ATOM 3997 C CA . ILE A 1 488 ? -27.874 17.317 52.343 1.00 50.03 488 ILE A CA 1
ATOM 3998 C C . ILE A 1 488 ? -28.575 18.340 53.241 1.00 50.03 488 ILE A C 1
ATOM 4000 O O . ILE A 1 488 ? -29.602 18.896 52.856 1.00 50.03 488 ILE A O 1
ATOM 4004 N N . GLY A 1 489 ? -28.081 18.504 54.470 1.00 40.75 489 GLY A N 1
ATOM 4005 C CA . GLY A 1 489 ? -28.633 19.458 55.431 1.00 40.75 489 GLY A CA 1
ATOM 4006 C C . GLY A 1 489 ? -28.603 20.880 54.876 1.00 40.75 489 GLY A C 1
ATOM 4007 O O . GLY A 1 489 ? -27.664 21.245 54.170 1.00 40.75 489 GLY A O 1
ATOM 4008 N N . GLU A 1 490 ? -29.644 21.654 55.182 1.00 43.66 490 GLU A N 1
ATOM 4009 C CA . GLU A 1 490 ? -29.783 23.058 54.794 1.00 43.66 490 GLU A CA 1
ATOM 4010 C C . GLU A 1 490 ? -28.505 23.833 55.139 1.00 43.66 490 GLU A C 1
ATOM 4012 O O . GLU A 1 490 ? -28.150 24.008 56.306 1.00 43.66 490 GLU A O 1
ATOM 4017 N N . GLY A 1 491 ? -27.787 24.258 54.099 1.00 39.72 491 GLY A N 1
ATOM 4018 C CA . GLY A 1 491 ? -26.593 25.075 54.233 1.00 39.72 491 GLY A CA 1
ATOM 4019 C C . GLY A 1 491 ? -26.955 26.417 54.856 1.00 39.72 491 GLY A C 1
ATOM 4020 O O . GLY A 1 491 ? -27.733 27.190 54.293 1.00 39.72 491 GLY A O 1
ATOM 4021 N N . HIS A 1 492 ? -26.370 26.687 56.020 1.00 36.53 492 HIS A N 1
ATOM 4022 C CA . HIS A 1 492 ? -26.290 28.019 56.598 1.00 36.53 492 HIS A CA 1
ATOM 4023 C C . HIS A 1 492 ? -25.818 29.011 55.523 1.00 36.53 492 HIS A C 1
ATOM 4025 O O . HIS A 1 492 ? -24.776 28.822 54.898 1.00 36.53 492 HIS A O 1
ATOM 4031 N N . LYS A 1 493 ? -26.589 30.082 55.308 1.00 45.53 493 LYS A N 1
ATOM 4032 C CA . LYS A 1 493 ? -26.117 31.262 54.579 1.00 45.53 493 LYS A CA 1
ATOM 4033 C C . LYS A 1 493 ? -25.028 31.922 55.423 1.00 45.53 493 LYS A C 1
ATOM 4035 O O . LYS A 1 493 ? -25.352 32.691 56.324 1.00 45.53 493 LYS A O 1
ATOM 4040 N N . GLU A 1 494 ? -23.764 31.631 55.139 1.00 35.00 494 GLU A N 1
ATOM 4041 C CA . GLU A 1 494 ? -22.650 32.432 55.640 1.00 35.00 494 GLU A CA 1
ATOM 4042 C C . GLU A 1 494 ? -22.311 33.529 54.635 1.00 35.00 494 GLU A C 1
ATOM 4044 O O . GLU A 1 494 ? -21.893 33.323 53.497 1.00 35.00 494 GLU A O 1
ATOM 4049 N N . THR A 1 495 ? -22.618 34.734 55.088 1.00 36.47 495 THR A N 1
ATOM 4050 C CA . THR A 1 495 ? -22.210 36.015 54.546 1.00 36.47 495 THR A CA 1
ATOM 4051 C C . THR A 1 495 ? -20.703 36.202 54.671 1.00 36.47 495 THR A C 1
ATOM 4053 O O . THR A 1 495 ? -20.175 36.001 55.755 1.00 36.47 495 THR A O 1
ATOM 4056 N N . ALA A 1 496 ? -20.108 36.748 53.609 1.00 39.06 496 ALA A N 1
ATOM 4057 C CA . ALA A 1 496 ? -18.894 37.566 53.592 1.00 39.06 496 ALA A CA 1
ATOM 4058 C C . ALA A 1 496 ? -17.576 36.921 54.071 1.00 39.06 496 ALA A C 1
ATOM 4060 O O . ALA A 1 496 ? -17.417 36.562 55.227 1.00 39.06 496 ALA A O 1
ATOM 4061 N N . PHE A 1 497 ? -16.623 36.890 53.133 1.00 38.97 497 PHE A N 1
ATOM 4062 C CA . PHE A 1 497 ? -15.170 36.895 53.316 1.00 38.97 497 PHE A CA 1
ATOM 4063 C C . PHE A 1 497 ? -14.678 37.094 54.758 1.00 38.97 497 PHE A C 1
ATOM 4065 O O . PHE A 1 497 ? -14.767 38.202 55.281 1.00 38.97 497 PHE A O 1
ATOM 4072 N N . ASP A 1 498 ? -14.039 36.065 55.309 1.00 35.59 498 ASP A N 1
ATOM 4073 C CA . ASP A 1 498 ? -12.775 36.235 56.021 1.00 35.59 498 ASP A CA 1
ATOM 4074 C C . ASP A 1 498 ? -11.941 34.950 55.914 1.00 35.59 498 ASP A C 1
ATOM 4076 O O . ASP A 1 498 ? -12.469 33.843 55.800 1.00 35.59 498 ASP A O 1
ATOM 4080 N N . GLU A 1 499 ? -10.632 35.144 55.825 1.00 47.59 499 GLU A N 1
ATOM 4081 C CA . GLU A 1 499 ? -9.588 34.148 55.593 1.00 47.59 499 GLU A CA 1
ATOM 4082 C C . GLU A 1 499 ? -9.562 33.053 56.677 1.00 47.59 499 GLU A C 1
ATOM 4084 O O . GLU A 1 499 ? -9.517 33.382 57.855 1.00 47.59 499 GLU A O 1
ATOM 4089 N N . GLU A 1 500 ? -9.530 31.770 56.287 1.00 38.53 500 GLU A N 1
ATOM 4090 C CA . GLU A 1 500 ? -8.586 30.740 56.778 1.00 38.53 500 GLU A CA 1
ATOM 4091 C C . GLU A 1 500 ? -8.984 29.316 56.325 1.00 38.53 500 GLU A C 1
ATOM 4093 O O . GLU A 1 500 ? -10.047 28.808 56.655 1.00 38.53 500 GLU A O 1
ATOM 4098 N N . ASP A 1 501 ? -8.067 28.713 55.561 1.00 42.12 501 ASP A N 1
ATOM 4099 C CA . ASP A 1 501 ? -7.543 27.336 55.622 1.00 42.12 501 ASP A CA 1
ATOM 4100 C C . ASP A 1 501 ? -8.471 26.091 55.663 1.00 42.12 501 ASP A C 1
ATOM 4102 O O . ASP A 1 501 ? -9.415 25.975 56.436 1.00 42.12 501 ASP A O 1
ATOM 4106 N N . SER A 1 502 ? -8.021 25.062 54.927 1.00 39.00 502 SER A N 1
ATOM 4107 C CA . SER A 1 502 ? -8.527 23.679 54.826 1.00 39.00 502 SER A CA 1
ATOM 4108 C C . SER A 1 502 ? -9.643 23.448 53.789 1.00 39.00 502 SER A C 1
ATOM 4110 O O . SER A 1 502 ? -10.744 23.962 53.905 1.00 39.00 502 SER A O 1
ATOM 4112 N N . GLY A 1 503 ? -9.482 22.656 52.727 1.00 39.50 503 GLY A N 1
ATOM 4113 C CA . GLY A 1 503 ? -8.451 21.681 52.386 1.00 39.50 503 GLY A CA 1
ATOM 4114 C C . GLY A 1 503 ? -9.121 20.446 51.781 1.00 39.50 503 GLY A C 1
ATOM 4115 O O . GLY A 1 503 ? -9.684 19.659 52.528 1.00 39.50 503 GLY A O 1
ATOM 4116 N N . ASP A 1 504 ? -9.096 20.318 50.452 1.00 38.53 504 ASP A N 1
ATOM 4117 C CA . ASP A 1 504 ? -8.918 19.056 49.704 1.00 38.53 504 ASP A CA 1
ATOM 4118 C C . ASP A 1 504 ? -9.136 19.318 48.203 1.00 38.53 504 ASP A C 1
ATOM 4120 O O . ASP A 1 504 ? -10.093 18.858 47.581 1.00 38.53 504 ASP A O 1
ATOM 4124 N N . ASP A 1 505 ? -8.207 20.064 47.603 1.00 42.47 505 ASP A N 1
ATOM 4125 C CA . ASP A 1 505 ? -7.976 19.944 46.168 1.00 42.47 505 ASP A CA 1
ATOM 4126 C C . ASP A 1 505 ? -6.980 18.807 45.956 1.00 42.47 505 ASP A C 1
ATOM 4128 O O . ASP A 1 505 ? -5.872 18.795 46.496 1.00 42.47 505 ASP A O 1
ATOM 4132 N N . GLN A 1 506 ? -7.411 17.823 45.171 1.00 50.72 506 GLN A N 1
ATOM 4133 C CA . GLN A 1 506 ? -6.635 16.677 44.716 1.00 50.72 506 GLN A CA 1
ATOM 4134 C C . GLN A 1 506 ? -5.411 17.158 43.919 1.00 50.72 506 GLN A C 1
ATOM 4136 O O . GLN A 1 506 ? -5.421 17.277 42.694 1.00 50.72 506 GLN A O 1
ATOM 4141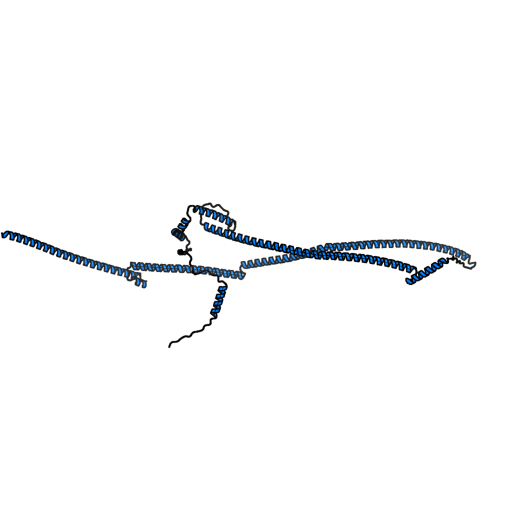 N N . GLU A 1 507 ? -4.337 17.461 44.645 1.00 47.25 507 GLU A N 1
ATOM 4142 C CA . GLU A 1 507 ? -3.104 17.999 44.098 1.00 47.25 507 GLU A CA 1
ATOM 4143 C C . GLU A 1 507 ? -2.324 16.875 43.402 1.00 47.25 507 GLU A C 1
ATOM 4145 O O . GLU A 1 507 ? -1.751 15.969 44.017 1.00 47.25 507 GLU A O 1
ATOM 4150 N N . VAL A 1 508 ? -2.320 16.917 42.070 1.00 50.84 508 VAL A N 1
ATOM 4151 C CA . VAL A 1 508 ? -1.477 16.062 41.234 1.00 50.84 508 VAL A CA 1
ATOM 4152 C C . VAL A 1 508 ? -0.019 16.281 41.647 1.00 50.84 508 VAL A C 1
ATOM 4154 O O . VAL A 1 508 ? 0.562 17.344 41.425 1.00 50.84 508 VAL A O 1
ATOM 4157 N N . LEU A 1 509 ? 0.571 15.255 42.266 1.00 55.22 509 LEU A N 1
ATOM 4158 C CA . LEU A 1 509 ? 1.933 15.255 42.802 1.00 55.22 509 LEU A CA 1
ATOM 4159 C C . LEU A 1 509 ? 2.952 15.689 41.742 1.00 55.22 509 LEU A C 1
ATOM 4161 O O . LEU A 1 509 ? 3.406 14.907 40.903 1.00 55.22 509 LEU A O 1
ATOM 4165 N N . THR A 1 510 ? 3.358 16.953 41.810 1.00 68.12 510 THR A N 1
ATOM 4166 C CA . THR A 1 510 ? 4.359 17.507 40.902 1.00 68.12 510 THR A CA 1
ATOM 4167 C C . THR A 1 510 ? 5.718 16.863 41.187 1.00 68.12 510 THR A C 1
ATOM 4169 O O . THR A 1 510 ? 6.098 16.636 42.338 1.00 68.12 510 THR A O 1
ATOM 4172 N N . ARG A 1 511 ? 6.498 16.595 40.132 1.00 65.81 511 ARG A N 1
ATOM 4173 C CA . ARG A 1 511 ? 7.805 15.900 40.148 1.00 65.81 511 ARG A CA 1
ATOM 4174 C C . ARG A 1 511 ? 8.779 16.370 41.245 1.00 65.81 511 ARG A C 1
ATOM 4176 O O . ARG A 1 511 ? 9.599 15.582 41.711 1.00 65.81 511 ARG A O 1
ATOM 4183 N N . LEU A 1 512 ? 8.700 17.632 41.671 1.00 67.69 512 LEU A N 1
ATOM 4184 C CA . LEU A 1 512 ? 9.517 18.196 42.752 1.00 67.69 512 LEU A CA 1
ATOM 4185 C C . LEU A 1 512 ? 9.145 17.652 44.142 1.00 67.69 512 LEU A C 1
ATOM 4187 O O . LEU A 1 512 ? 10.039 17.402 44.951 1.00 67.69 512 LEU A O 1
ATOM 4191 N N . ILE A 1 513 ? 7.859 17.403 44.403 1.00 71.94 513 ILE A N 1
ATOM 4192 C CA . ILE A 1 513 ? 7.352 16.880 45.682 1.00 71.94 513 ILE A CA 1
ATOM 4193 C C . ILE A 1 513 ? 7.756 15.413 45.843 1.00 71.94 513 ILE A C 1
ATOM 4195 O O . ILE A 1 513 ? 8.290 15.030 46.884 1.00 71.94 513 ILE A O 1
ATOM 4199 N N . ILE A 1 514 ? 7.630 14.621 44.772 1.00 74.44 514 ILE A N 1
ATOM 4200 C CA . ILE A 1 514 ? 8.099 13.226 44.735 1.00 74.44 514 ILE A CA 1
ATOM 4201 C C . ILE A 1 514 ? 9.613 13.165 44.983 1.00 74.44 514 ILE A C 1
ATOM 4203 O O . ILE A 1 514 ? 10.098 12.342 45.763 1.00 74.44 514 ILE A O 1
ATOM 4207 N N . LYS A 1 515 ? 10.379 14.087 44.384 1.00 77.81 515 LYS A N 1
ATOM 4208 C CA . LYS A 1 515 ? 11.832 14.167 44.585 1.00 77.81 515 LYS A CA 1
ATOM 4209 C C . LYS A 1 515 ? 12.180 14.497 46.043 1.00 77.81 515 LYS A C 1
ATOM 4211 O O . LYS A 1 515 ? 13.034 13.831 46.623 1.00 77.81 515 LYS A O 1
ATOM 4216 N N . LYS A 1 516 ? 11.460 15.431 46.670 1.00 76.62 516 LYS A N 1
ATOM 4217 C CA . LYS A 1 516 ? 11.646 15.804 48.082 1.00 76.62 516 LYS A CA 1
ATOM 4218 C C . LYS A 1 516 ? 11.271 14.669 49.045 1.00 76.62 516 LYS A C 1
ATOM 4220 O O . LYS A 1 516 ? 12.006 14.407 49.994 1.00 76.62 516 LYS A O 1
ATOM 4225 N N . GLN A 1 517 ? 10.189 13.937 48.770 1.00 74.69 517 GLN A N 1
ATOM 4226 C CA . GLN A 1 517 ? 9.808 12.753 49.551 1.00 74.69 517 GLN A CA 1
ATOM 4227 C C . GLN A 1 517 ? 10.840 11.625 49.428 1.00 74.69 517 GLN A C 1
ATOM 4229 O O . GLN A 1 517 ? 11.222 11.036 50.439 1.00 74.69 517 GLN A O 1
ATOM 4234 N N . SER A 1 518 ? 11.364 11.370 48.225 1.00 73.94 518 SER A N 1
ATOM 4235 C CA . SER A 1 518 ? 12.418 10.366 48.026 1.00 73.94 518 SER A CA 1
ATOM 4236 C C . SER A 1 518 ? 13.711 10.710 48.781 1.00 73.94 518 SER A C 1
ATOM 4238 O O . SER A 1 518 ? 14.353 9.828 49.354 1.00 73.94 518 SER A O 1
ATOM 4240 N N . GLN A 1 519 ? 14.047 12.001 48.869 1.00 75.44 519 GLN A N 1
ATOM 4241 C CA . GLN A 1 519 ? 15.212 12.494 49.599 1.00 75.44 519 GLN A CA 1
ATOM 4242 C C . GLN A 1 519 ? 15.027 12.366 51.122 1.00 75.44 519 GLN A C 1
ATOM 4244 O O . GLN A 1 519 ? 15.925 11.881 51.805 1.00 75.44 519 GLN A O 1
ATOM 4249 N N . ASN A 1 520 ? 13.826 12.641 51.643 1.00 73.88 520 ASN A N 1
ATOM 4250 C CA . ASN A 1 520 ? 13.485 12.403 53.052 1.00 73.88 520 ASN A CA 1
ATOM 4251 C C . ASN A 1 520 ? 13.544 10.914 53.444 1.00 73.88 520 ASN A C 1
ATOM 4253 O O . ASN A 1 520 ? 13.957 10.572 54.554 1.00 73.88 520 ASN A O 1
ATOM 4257 N N . ILE A 1 521 ? 13.164 10.001 52.547 1.00 76.69 521 ILE A N 1
ATOM 4258 C CA . ILE A 1 521 ? 13.255 8.551 52.799 1.00 76.69 521 ILE A CA 1
ATOM 4259 C C . ILE A 1 521 ? 14.723 8.090 52.856 1.00 76.69 521 ILE A C 1
ATOM 4261 O O . ILE A 1 521 ? 15.083 7.232 53.667 1.00 76.69 521 ILE A O 1
ATOM 4265 N N . LEU A 1 522 ? 15.595 8.683 52.037 1.00 69.88 522 LEU A N 1
ATOM 4266 C CA . LEU A 1 522 ? 17.040 8.440 52.087 1.00 69.88 522 LEU A CA 1
ATOM 4267 C C . LEU A 1 522 ? 17.675 9.000 53.369 1.00 69.88 522 LEU A C 1
ATOM 4269 O O . LEU A 1 522 ? 18.475 8.318 54.012 1.00 69.88 522 LEU A O 1
ATOM 4273 N N . GLU A 1 523 ? 17.284 10.203 53.788 1.00 68.06 523 GLU A N 1
ATOM 4274 C CA . GLU A 1 523 ? 17.802 10.843 55.003 1.00 68.06 523 GLU A CA 1
ATOM 4275 C C . GLU A 1 523 ? 17.343 10.137 56.287 1.00 68.06 523 GLU A C 1
ATOM 4277 O O . GLU A 1 523 ? 18.123 9.980 57.232 1.00 68.06 523 GLU A O 1
ATOM 4282 N N . THR A 1 524 ? 16.108 9.631 56.317 1.00 66.38 524 THR A N 1
ATOM 4283 C CA . THR A 1 524 ? 15.578 8.865 57.459 1.00 66.38 524 THR A CA 1
ATOM 4284 C C . THR A 1 524 ? 16.228 7.490 57.598 1.00 66.38 524 THR A C 1
ATOM 4286 O O . THR A 1 524 ? 16.486 7.056 58.722 1.00 66.38 524 THR A O 1
ATOM 4289 N N . LYS A 1 525 ? 16.592 6.827 56.491 1.00 62.84 525 LYS A N 1
ATOM 4290 C CA . LYS A 1 525 ? 17.341 5.557 56.534 1.00 62.84 525 LYS A CA 1
ATOM 4291 C C . LYS A 1 525 ? 18.809 5.712 56.951 1.00 62.84 525 LYS A C 1
ATOM 4293 O O . LYS A 1 525 ? 19.395 4.742 57.428 1.00 62.84 525 LYS A O 1
ATOM 4298 N N . ASN A 1 526 ? 19.388 6.910 56.846 1.00 57.06 526 ASN A N 1
ATOM 4299 C CA . ASN A 1 526 ? 20.779 7.171 57.232 1.00 57.06 526 ASN A CA 1
ATOM 4300 C C . ASN A 1 526 ? 20.985 7.554 58.711 1.00 57.06 526 ASN A C 1
ATOM 4302 O O . ASN A 1 526 ? 22.131 7.659 59.156 1.00 57.06 526 ASN A O 1
ATOM 4306 N N . LYS A 1 527 ? 19.930 7.690 59.529 1.00 55.03 527 LYS A N 1
ATOM 4307 C CA . LYS A 1 527 ? 20.083 7.920 60.979 1.00 55.03 527 LYS A CA 1
ATOM 4308 C C . LYS A 1 527 ? 20.231 6.599 61.748 1.00 55.03 527 LYS A C 1
ATOM 4310 O O . LYS A 1 527 ? 19.261 6.006 62.216 1.00 55.03 527 LYS A O 1
ATOM 4315 N N . ARG A 1 528 ? 21.478 6.135 61.910 1.00 47.84 528 ARG A N 1
ATOM 4316 C CA . ARG A 1 528 ? 21.838 5.038 62.831 1.00 47.84 528 ARG A CA 1
ATOM 4317 C C . ARG A 1 528 ? 21.585 5.437 64.298 1.00 47.84 528 ARG A C 1
ATOM 4319 O O . ARG A 1 528 ? 21.979 6.513 64.737 1.00 47.84 528 ARG A O 1
ATOM 4326 N N . LYS A 1 529 ? 20.950 4.522 65.044 1.00 48.81 529 LYS A N 1
ATOM 4327 C CA . LYS A 1 529 ? 20.644 4.560 66.489 1.00 48.81 529 LYS A CA 1
ATOM 4328 C C . LYS A 1 529 ? 21.880 4.830 67.363 1.00 48.81 529 LYS A C 1
ATOM 4330 O O . LYS A 1 529 ? 22.845 4.074 67.295 1.00 48.81 529 LYS A O 1
ATOM 4335 N N . VAL A 1 530 ? 21.769 5.780 68.294 1.00 42.03 530 VAL A N 1
ATOM 4336 C CA . VAL A 1 530 ? 22.580 5.829 69.526 1.00 42.03 530 VAL A CA 1
ATOM 4337 C C . VAL A 1 530 ? 21.677 5.414 70.690 1.00 42.03 530 VAL A C 1
ATOM 4339 O O . VAL A 1 530 ? 20.627 6.010 70.915 1.00 42.03 530 VAL A O 1
ATOM 4342 N N . GLY A 1 531 ? 22.042 4.323 71.369 1.00 47.25 531 GLY A N 1
ATOM 4343 C CA . GLY A 1 531 ? 21.276 3.723 72.463 1.00 47.25 531 GLY A CA 1
ATOM 4344 C C . GLY A 1 531 ? 21.507 4.399 73.818 1.00 47.25 531 GLY A C 1
ATOM 4345 O O . GLY A 1 531 ? 22.619 4.818 74.129 1.00 47.25 531 GLY A O 1
ATOM 4346 N N . GLY A 1 532 ? 20.459 4.445 74.646 1.00 38.38 532 GLY A N 1
ATOM 4347 C CA . GLY A 1 532 ? 20.491 4.919 76.033 1.00 38.38 532 GLY A CA 1
ATOM 4348 C C . GLY A 1 532 ? 20.004 3.840 77.006 1.00 38.38 532 GLY A C 1
ATOM 4349 O O . GLY A 1 532 ? 18.953 3.241 76.803 1.00 38.38 532 GLY A O 1
ATOM 4350 N N . ARG A 1 533 ? 20.826 3.571 78.025 1.00 39.62 533 ARG A N 1
ATOM 4351 C CA . ARG A 1 533 ? 20.819 2.435 78.967 1.00 39.62 533 ARG A CA 1
ATOM 4352 C C . ARG A 1 533 ? 19.692 2.447 80.018 1.00 39.62 533 ARG A C 1
ATOM 4354 O O . ARG A 1 533 ? 19.276 3.499 80.491 1.00 39.62 533 ARG A O 1
ATOM 4361 N N . LYS A 1 534 ? 19.317 1.234 80.454 1.00 44.53 534 LYS A N 1
ATOM 4362 C CA . LYS A 1 534 ? 18.503 0.905 81.644 1.00 44.53 534 LYS A CA 1
ATOM 4363 C C . LYS A 1 534 ? 19.159 1.380 82.953 1.00 44.53 534 LYS A C 1
ATOM 4365 O O . LYS A 1 534 ? 20.378 1.295 83.087 1.00 44.53 534 LYS A O 1
ATOM 4370 N N . LYS A 1 535 ? 18.338 1.744 83.946 1.00 37.69 535 LYS A N 1
ATOM 4371 C CA . LYS A 1 535 ? 18.703 1.755 85.374 1.00 37.69 535 LYS A CA 1
ATOM 4372 C C . LYS A 1 535 ? 17.891 0.696 86.122 1.00 37.69 535 LYS A C 1
ATOM 4374 O O . LYS A 1 535 ? 16.663 0.715 86.075 1.00 37.69 535 LYS A O 1
ATOM 4379 N N . GLU A 1 536 ? 18.598 -0.214 86.783 1.00 41.72 536 GLU A N 1
ATOM 4380 C CA . GLU A 1 536 ? 18.063 -1.149 87.774 1.00 41.72 536 GLU A CA 1
ATOM 4381 C C . GLU A 1 536 ? 17.954 -0.485 89.150 1.00 41.72 536 GLU A C 1
ATOM 4383 O O . GLU A 1 536 ? 18.721 0.418 89.487 1.00 41.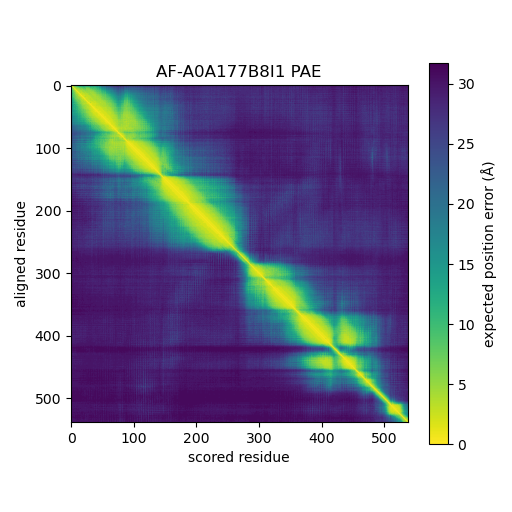72 536 GLU A O 1
ATOM 4388 N N . LYS A 1 537 ? 16.982 -0.965 89.931 1.00 42.03 537 LYS A N 1
ATOM 4389 C CA . LYS A 1 537 ? 16.769 -0.629 91.339 1.00 42.03 537 LYS A CA 1
ATOM 4390 C C . LYS A 1 537 ? 17.736 -1.415 92.230 1.00 42.03 537 LYS A C 1
ATOM 4392 O O . LYS A 1 537 ? 17.790 -2.639 92.123 1.00 42.03 537 LYS A O 1
ATOM 4397 N N . LYS A 1 538 ? 18.362 -0.722 93.177 1.00 40.16 538 LYS A N 1
ATOM 4398 C CA . LYS A 1 538 ? 18.498 -1.156 94.571 1.00 40.16 538 LYS A CA 1
ATOM 4399 C C . LYS A 1 538 ? 18.277 0.051 95.465 1.00 40.16 538 LYS A C 1
ATOM 4401 O O . LYS A 1 538 ? 18.782 1.131 95.085 1.00 40.16 538 LYS A O 1
#

Organism: NCBI:txid1819745

Radius of gyration: 86.58 Å; Cα contacts (8 Å, |Δi|>4): 72; chains: 1; bounding box: 186×64×277 Å

Sequence (538 aa):
MSNTKLSVLVQKCEELKKKMVLMEGDRKAFYENSEWEQKKNKDTISKLRMKYKEIYHNRADKMKADAELISNSLADAPEEKKCFKNKPGLIALDLINNKHKDYVNQLNYLRYTTENYKKTLSATETKYDEMVKDVSESKATDQGESDVAKETRNLENKLEKSKLKCREAIHIHQTYDSIKYTMLQECQTFSQKLDMVESEIQLSNAEHENQKKINEQATLSRDTSRVILEKQEKEIYASRKKREVDLSNVRKQAEEKRLQYDRRMAATSLKDEEGSNIEKYEKMNETDQNKITTYEQATIKIKEATGVTDTQEVVIRFENQGETEKRLQSMKEDNEKLLIRQQEEYDELKQNFENMKYTGENKISDGERVLEEKFDELKSIENTLQLNNKNLNNSTTLLLAVKSGINHLTDKLKQLKTTSTELQKVKIPPESDEYILDQLSICEDKMIKLLEDMNGEDIDTVWNMMTENEYISIVDTKQPQYNTHVKIGEGHKETAFDEEDSGDDQEVLTRLIIKKQSQNILETKNKRKVGGRKKEKK

Secondary structure (DSSP, 8-state):
--HHHHHHHHHHHHHHHHHHHHHHHHHHHHHHHHHHHHHHHHHHHHHHHHHHHHHHHHHHHHHHHHHHHHHHHTTT-HHHHHHHTTS-HHHHHHHHHHHHHHHHHHHHHHHHHHHHHHHHHHHHHHHHHHHHHHHHHHHHHHTT-SHHHHHHHHHHHHHHHHHHHHHHHHHHHHHHHHHHHHHHHHHHHHHHHHHHHHHHHHHHHHHHHHHHHHHHHHHHHHHHHHHHHHHHHHHHHHHHHHHHHHHHHHHHHHHHHHHHHHTTTTS------------------HHHHHHHHHHHHHHHHHHHHHT-SSHHHHHHHHHHHHHHHHHHHHHHHHHHHHHHHHHHHHHHHHHHHHHHHHHHHHHHHHHHHHHHHHHHHHHHHHHHHHHHHHHHHHHHHHHHHHHHHHHHHHHHGGG----S---------TTSTHHHHHHHHHHHHHHHHHHHHTTTS-HHHHHHHHHSHHHHHHHHHTS-TT-------------S--------------HHHHHHHHHHHHHHHT------------

Solvent-accessible surface area (backbone atoms only — not comparable to full-atom values): 30807 Å² total; per-residue (Å²): 136,66,69,67,61,51,53,55,50,50,52,52,49,51,51,51,48,52,50,47,52,48,52,52,48,50,52,48,49,52,49,51,50,50,53,49,50,50,50,52,49,52,50,50,51,50,52,49,52,50,51,49,52,48,54,51,48,54,48,52,51,50,53,48,50,32,36,49,51,49,50,63,75,28,63,92,37,69,71,62,38,66,77,39,62,87,47,59,53,68,64,41,50,55,52,50,52,50,50,50,51,52,52,50,50,52,49,51,50,52,49,51,52,52,51,50,51,50,53,53,48,52,56,49,51,54,52,49,54,51,52,52,48,52,53,49,52,51,50,35,42,76,71,49,73,28,69,67,42,48,50,50,53,51,51,51,53,52,50,51,54,50,53,52,51,50,51,51,51,50,52,52,48,55,49,51,52,50,50,51,51,52,51,55,55,50,58,65,48,47,60,59,53,48,55,52,51,52,50,50,51,51,52,51,49,51,52,50,51,50,52,47,53,52,48,51,51,51,51,50,52,51,52,50,50,49,53,51,49,55,50,50,50,50,50,51,50,51,50,48,52,50,50,50,50,52,51,49,51,49,47,48,50,48,48,52,44,45,55,50,38,71,68,36,75,84,58,82,84,84,89,80,89,85,88,88,88,89,88,86,88,82,91,79,61,75,74,57,53,58,51,49,54,52,52,49,54,52,50,51,53,50,27,63,77,70,72,41,94,50,76,67,58,49,53,54,50,52,52,52,48,52,52,48,48,52,51,51,50,51,52,50,54,52,50,51,52,49,50,51,52,55,49,51,53,50,53,51,51,50,51,52,49,54,52,48,55,60,51,50,53,52,53,51,53,54,50,51,52,51,48,50,53,51,50,52,51,50,53,51,51,51,52,53,50,54,50,50,51,50,52,50,50,51,51,51,51,51,48,52,52,49,54,52,49,47,53,52,49,37,62,71,52,63,81,62,82,72,87,72,68,92,68,86,67,74,92,60,55,89,86,42,77,68,37,55,58,52,48,45,53,54,40,50,58,48,50,51,48,50,51,57,76,45,63,88,61,58,67,68,58,55,53,51,51,61,68,34,68,67,49,50,51,57,53,62,72,69,53,61,94,85,68,80,82,78,86,75,74,86,76,77,87,78,77,76,94,75,94,79,86,89,89,84,76,89,71,78,80,49,73,68,57,58,51,52,52,55,50,50,54,54,57,61,72,65,64,77,88,81,89,83,83,88,84,84,90,129

Mean predicted aligned error: 24.1 Å

pLDDT: mean 78.92, std 18.1, range [27.81, 98.38]

Foldseek 3Di:
DPPVVVVVVVVVVVVVVVVVVVVVVVVVVVVVVVVVVVVVVVVVVVVVVVVVVVVVVVVVVQLVVLLVVLCVVCVVPVVLNVVPNRPHNVVSVVVVVVVVVVVVVVVVVVVVVVVVVVVVVVVVVVVVVVVVVVVVVVVCLVVCVDPVSVVVVVVVVVVVVVVVVVVVVVVVVVVVVVVVVVVVVVVVCVVVVVVVVVVVVVVVVVVVVVVVVVVVVVVVVVVVVVVVVVVVVVVVVVVVVVVVVVVVVVVVVVVVVVVVVVVVVVDDDDDDDDDDDDDDDDDDDPVVVVVVVVVVVVQVVLCVVVVHDDSVVSVVVVVVVVVVVVVVVVVVVVVVVVVVVVVVVVVVVVVVVVVCVVVVVVVVVVVVVVVVVVVVVVVVVVVVVVVVVVVVVVVVVVVVVLLVVLVVLLVVLVPQDDPDDPPVDDCDDPPDPVVSVVSNVVSVSSVVVVCVVCVPPDPVVVVVVCVPPVVVVVVVVPDDPVDDDDDDPDDDPDDDDDDDDDDDDPDDDDPVNVVVVVVVVVVVVPDDDDDDDDDDDD